Protein AF-A0AAI8UZH6-F1 (afdb_monomer)

pLDDT: mean 85.06, std 9.17, range [27.91, 96.31]

Radius of gyration: 36.16 Å; Cα contacts (8 Å, |Δi|>4): 596; chains: 1; bounding box: 87×79×109 Å

InterPro domains:
  IPR002513 Tn3 transposase DDE domain [PF01526] (567-632)
  IPR025296 Domain of unknown function DUF4158 [PF13700] (12-171)

Organism: Cupriavidus metallidurans (strain ATCC 43123 / DSM 2839 / NBRC 102507 / CH34) (NCBI:txid266264)

Solvent-accessible surface area (backbone atoms only — not comparable to full-atom values): 35870 Å² total; per-residue (Å²): 134,63,80,58,55,61,57,40,50,54,51,90,64,68,69,93,71,74,54,73,66,53,44,56,69,35,60,57,74,51,75,70,48,44,53,64,31,66,73,43,90,47,72,68,53,24,54,53,33,48,51,38,34,20,44,30,66,45,16,30,20,88,82,62,49,86,42,58,49,55,68,68,57,42,46,53,51,15,64,77,70,75,43,86,56,75,98,58,57,43,45,37,82,82,35,64,98,33,63,67,62,50,52,51,35,50,51,48,28,25,63,73,69,59,37,40,77,76,47,72,69,54,50,54,48,49,54,50,51,49,49,62,43,42,58,66,50,74,57,71,80,59,49,58,57,53,50,49,51,52,31,43,78,72,30,25,44,43,68,57,68,70,58,53,51,48,53,52,51,52,47,48,52,56,49,54,47,55,53,32,51,47,49,34,74,56,64,35,62,70,53,38,51,50,49,46,64,45,35,48,38,65,43,92,96,32,80,15,36,48,56,55,60,66,58,73,80,92,59,96,42,74,67,50,46,49,52,32,50,51,52,43,51,57,40,53,77,70,50,62,77,60,69,69,50,80,85,65,35,70,54,46,24,52,52,34,17,48,61,44,65,78,42,61,54,79,59,58,72,77,47,63,65,65,64,34,30,43,21,37,52,21,29,54,42,40,38,40,14,51,35,47,37,51,40,56,52,44,48,47,50,49,55,52,47,53,52,50,54,34,39,52,54,53,56,71,71,46,78,54,66,68,57,53,51,48,51,51,53,51,51,53,50,54,59,71,70,44,87,86,60,52,75,68,58,49,52,53,52,49,50,52,50,51,47,54,61,48,56,71,64,70,74,65,56,70,73,51,52,31,50,55,52,47,44,75,46,29,69,60,47,48,60,53,45,66,58,53,52,72,50,79,71,44,58,94,59,99,48,63,52,59,58,46,38,53,52,50,39,56,35,56,77,68,68,56,73,58,44,73,92,86,66,88,67,75,70,62,79,89,46,47,71,48,55,73,38,88,54,30,46,60,14,32,27,44,48,48,51,45,42,54,55,48,42,48,50,27,48,70,75,40,60,33,20,32,83,63,27,75,82,39,25,52,65,73,77,76,46,79,50,73,68,58,40,71,76,41,46,71,58,52,28,61,74,70,72,45,70,87,51,65,60,80,58,44,50,66,53,50,54,51,47,52,55,47,51,52,52,49,50,54,37,39,74,69,63,67,34,48,79,74,103,54,84,47,66,73,79,83,72,83,72,76,76,51,70,67,55,51,51,49,49,47,60,54,42,72,75,52,64,95,67,56,70,69,56,51,51,52,53,50,33,74,78,46,38,53,63,24,54,75,65,73,39,78,66,93,41,70,69,54,48,50,36,50,52,49,24,50,48,37,72,76,43,98,49,50,44,61,57,48,20,69,76,40,74,93,43,53,39,66,59,28,46,52,46,36,52,62,46,58,70,55,61,81,76,112

Nearest PDB structures (foldseek):
  7qd6-assembly1_A  TM=5.934E-01  e=2.364E-16  Bacillus thuringiensis
  7qd8-assembly1_B  TM=6.012E-01  e=2.249E-15  Bacillus thuringiensis

Structure (mmCIF, N/CA/C/O backbone):
data_AF-A0AAI8UZH6-F1
#
_entry.id   AF-A0AAI8UZH6-F1
#
loop_
_atom_site.group_PDB
_atom_site.id
_atom_site.type_symbol
_atom_site.label_atom_id
_atom_site.label_alt_id
_atom_site.label_comp_id
_atom_site.label_asym_id
_atom_site.label_entity_id
_atom_site.label_seq_id
_atom_site.pdbx_PDB_ins_code
_atom_site.Cartn_x
_atom_site.Cartn_y
_atom_site.Cartn_z
_atom_site.occupancy
_atom_site.B_iso_or_equiv
_atom_site.auth_seq_id
_atom_site.auth_comp_id
_atom_site.auth_asym_id
_atom_site.auth_atom_id
_atom_site.pdbx_PDB_model_num
ATOM 1 N N . MET A 1 1 ? 7.867 -13.502 -22.502 1.00 62.12 1 MET A N 1
ATOM 2 C CA . MET A 1 1 ? 9.271 -13.430 -22.066 1.00 62.12 1 MET A CA 1
ATOM 3 C C . MET A 1 1 ? 9.297 -13.946 -20.649 1.00 62.12 1 MET A C 1
ATOM 5 O O . MET A 1 1 ? 8.567 -13.406 -19.819 1.00 62.12 1 MET A O 1
ATOM 9 N N . ASP A 1 2 ? 10.054 -15.009 -20.416 1.00 67.69 2 ASP A N 1
ATOM 10 C CA . ASP A 1 2 ? 10.149 -15.637 -19.102 1.00 67.69 2 ASP A CA 1
ATOM 11 C C . ASP A 1 2 ? 11.052 -14.811 -18.183 1.00 67.69 2 ASP A C 1
ATOM 13 O O . ASP A 1 2 ? 11.932 -14.084 -18.645 1.00 67.69 2 ASP A O 1
ATOM 17 N N . HIS A 1 3 ? 10.823 -14.896 -16.871 1.00 65.62 3 HIS A N 1
ATOM 18 C CA . HIS A 1 3 ? 11.461 -14.011 -15.890 1.00 65.62 3 HIS A CA 1
ATOM 19 C C . HIS A 1 3 ? 12.998 -14.111 -15.885 1.00 65.62 3 HIS A C 1
ATOM 21 O O . HIS A 1 3 ? 13.674 -13.106 -15.684 1.00 65.62 3 HIS A O 1
ATOM 27 N N . TRP A 1 4 ? 13.550 -15.292 -16.180 1.00 72.31 4 TRP A N 1
ATOM 28 C CA . TRP A 1 4 ? 14.994 -15.547 -16.203 1.00 72.31 4 TRP A CA 1
ATOM 29 C C . TRP A 1 4 ? 15.719 -14.809 -17.348 1.00 72.31 4 TRP A C 1
ATOM 31 O O . TRP A 1 4 ? 16.851 -14.360 -17.185 1.00 72.31 4 TRP A O 1
ATOM 41 N N . GLN A 1 5 ? 15.045 -14.565 -18.480 1.00 78.06 5 GLN A N 1
ATOM 42 C CA . GLN A 1 5 ? 15.634 -13.872 -19.639 1.00 78.06 5 GLN A CA 1
ATOM 43 C C . GLN A 1 5 ? 15.959 -12.401 -19.344 1.00 78.06 5 GLN A C 1
ATOM 45 O O . GLN A 1 5 ? 16.816 -11.804 -19.995 1.00 78.06 5 GLN A O 1
ATOM 50 N N . LEU A 1 6 ? 15.302 -11.810 -18.338 1.00 76.06 6 LEU A N 1
ATOM 51 C CA . LEU A 1 6 ? 15.522 -10.421 -17.933 1.00 76.06 6 LEU A CA 1
ATOM 52 C C . LEU A 1 6 ? 16.960 -10.166 -17.467 1.00 76.06 6 LEU A C 1
ATOM 54 O O . LEU A 1 6 ? 17.441 -9.041 -17.615 1.00 76.06 6 LEU A O 1
ATOM 58 N N . ALA A 1 7 ? 17.647 -11.191 -16.950 1.00 78.25 7 ALA A N 1
ATOM 59 C CA . ALA A 1 7 ? 19.009 -11.073 -16.440 1.00 78.25 7 ALA A CA 1
ATOM 60 C C . ALA A 1 7 ? 20.001 -10.677 -17.544 1.00 78.25 7 ALA A C 1
ATOM 62 O O . ALA A 1 7 ? 20.919 -9.899 -17.292 1.00 78.25 7 ALA A O 1
ATOM 63 N N . TYR A 1 8 ? 19.778 -11.135 -18.780 1.00 83.31 8 TYR A N 1
ATOM 64 C CA . TYR A 1 8 ? 20.688 -10.912 -19.907 1.00 83.31 8 TYR A CA 1
ATOM 65 C C . TYR A 1 8 ? 20.443 -9.594 -20.657 1.00 83.31 8 TYR A C 1
ATOM 67 O O . TYR A 1 8 ? 21.272 -9.156 -21.464 1.00 83.31 8 TYR A O 1
ATOM 75 N N . LEU A 1 9 ? 19.320 -8.917 -20.398 1.00 86.12 9 LEU A N 1
ATOM 76 C CA . LEU A 1 9 ? 18.942 -7.727 -21.154 1.00 86.12 9 LEU A CA 1
ATOM 77 C C . LEU A 1 9 ? 19.930 -6.566 -20.957 1.00 86.12 9 LEU A C 1
ATOM 79 O O . LEU A 1 9 ? 20.209 -6.080 -19.855 1.00 86.12 9 LEU A O 1
ATOM 83 N N . GLY A 1 10 ? 20.428 -6.050 -22.079 1.00 82.12 10 GLY A N 1
ATOM 84 C CA . GLY A 1 10 ? 21.368 -4.936 -22.123 1.00 82.12 10 GLY A CA 1
ATOM 85 C C . GLY A 1 10 ? 22.803 -5.284 -21.716 1.00 82.12 10 GLY A C 1
ATOM 86 O O . GLY A 1 10 ? 23.612 -4.355 -21.600 1.00 82.12 10 GLY A O 1
ATOM 87 N N . MET A 1 11 ? 23.139 -6.567 -21.527 1.00 83.56 11 MET A N 1
ATOM 88 C CA . MET A 1 11 ? 24.518 -7.007 -21.299 1.00 83.56 11 MET A CA 1
ATOM 89 C C . MET A 1 11 ? 25.447 -6.588 -22.439 1.00 83.56 11 MET A C 1
ATOM 91 O O . MET A 1 11 ? 25.059 -6.510 -23.603 1.00 83.56 11 MET A O 1
ATOM 95 N N . ARG A 1 12 ? 26.697 -6.271 -22.087 1.00 79.81 12 ARG A N 1
ATOM 96 C CA . ARG A 1 12 ? 27.718 -5.785 -23.036 1.00 79.81 12 ARG A CA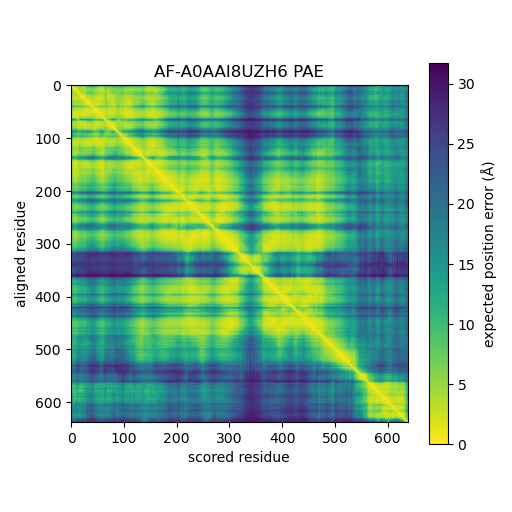 1
ATOM 97 C C . ARG A 1 12 ? 28.696 -6.857 -23.491 1.00 79.81 12 ARG A C 1
ATOM 99 O O . ARG A 1 12 ? 29.444 -6.626 -24.438 1.00 79.81 12 ARG A O 1
ATOM 106 N N . GLN A 1 13 ? 28.783 -7.939 -22.738 1.00 79.62 13 GLN A N 1
ATOM 107 C CA . GLN A 1 13 ? 29.718 -9.030 -22.946 1.00 79.62 13 GLN A CA 1
ATOM 108 C C . GLN A 1 13 ? 28.916 -10.322 -22.960 1.00 79.62 13 GLN A C 1
ATOM 110 O O . GLN A 1 13 ? 27.850 -10.394 -22.348 1.00 79.62 13 GLN A O 1
ATOM 115 N N . MET A 1 14 ? 29.425 -11.307 -23.693 1.00 81.88 14 MET A N 1
ATOM 116 C CA . MET A 1 14 ? 28.922 -12.666 -23.583 1.00 81.88 14 MET A CA 1
ATOM 117 C C . MET A 1 14 ? 29.189 -13.177 -22.163 1.00 81.88 14 MET A C 1
ATOM 119 O O . MET A 1 14 ? 30.304 -12.971 -21.670 1.00 81.88 14 MET A O 1
ATOM 123 N N . PRO A 1 15 ? 28.211 -13.832 -21.519 1.00 80.69 15 PRO A N 1
ATOM 124 C CA . PRO A 1 15 ? 28.448 -14.574 -20.290 1.00 80.69 15 PRO A CA 1
AT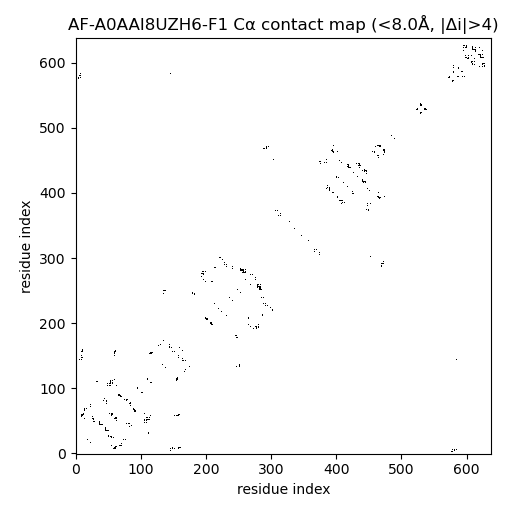OM 125 C C . PRO A 1 15 ? 29.601 -15.566 -20.467 1.00 80.69 15 PRO A C 1
ATOM 127 O O . PRO A 1 15 ? 29.811 -16.110 -21.555 1.00 80.69 15 PRO A O 1
ATOM 130 N N . ARG A 1 16 ? 30.383 -15.767 -19.402 1.00 76.81 16 ARG A N 1
ATOM 131 C CA . ARG A 1 16 ? 31.542 -16.677 -19.426 1.00 76.81 16 ARG A CA 1
ATOM 132 C C . ARG A 1 16 ? 31.135 -18.140 -19.542 1.00 76.81 16 ARG A C 1
ATOM 134 O O . ARG A 1 16 ? 31.925 -18.935 -20.040 1.00 76.81 16 ARG A O 1
ATOM 141 N N . GLU A 1 17 ? 29.920 -18.449 -19.114 1.00 78.69 17 GLU A N 1
ATOM 142 C CA . GLU A 1 17 ? 29.289 -19.760 -19.135 1.00 78.69 17 GLU A CA 1
ATOM 143 C C . GLU A 1 17 ? 27.813 -19.554 -19.495 1.00 78.69 17 GLU A C 1
ATOM 145 O O . GLU A 1 17 ? 27.232 -18.520 -19.159 1.00 78.69 17 GLU A O 1
ATOM 150 N N . LEU A 1 18 ? 27.237 -20.502 -20.232 1.00 82.50 18 LEU A N 1
ATOM 151 C CA . LEU A 1 18 ? 25.804 -20.586 -20.509 1.00 82.50 18 LEU A CA 1
ATOM 152 C C . LEU A 1 18 ? 25.396 -22.048 -20.366 1.00 82.50 18 LEU A C 1
ATOM 154 O O . LEU A 1 18 ? 26.122 -22.934 -20.829 1.00 82.50 18 LEU A O 1
ATOM 158 N N . SER A 1 19 ? 24.238 -22.301 -19.764 1.00 82.50 19 SER A N 1
ATOM 159 C CA . SER A 1 19 ? 23.689 -23.656 -19.701 1.00 82.50 19 SER A CA 1
ATOM 160 C C . SER A 1 19 ? 23.291 -24.165 -21.095 1.00 82.50 19 SER A C 1
ATOM 162 O O . SER A 1 19 ? 23.060 -23.389 -22.027 1.00 82.50 19 SER A O 1
ATOM 164 N N . GLU A 1 20 ? 23.173 -25.485 -21.262 1.00 81.81 20 GLU A N 1
ATOM 165 C CA . GLU A 1 20 ? 22.705 -26.075 -22.526 1.00 81.81 20 GLU A CA 1
ATOM 166 C C . GLU A 1 20 ? 21.306 -25.561 -22.907 1.00 81.81 20 GLU A C 1
ATOM 168 O O . GLU A 1 20 ? 21.033 -25.274 -24.073 1.00 81.81 20 GLU A O 1
ATOM 173 N N . PHE A 1 21 ? 20.444 -25.354 -21.908 1.00 83.06 21 PHE A N 1
ATOM 174 C CA . PHE A 1 21 ? 19.119 -24.768 -22.084 1.00 83.06 21 PHE A CA 1
ATOM 175 C C . PHE A 1 21 ? 19.178 -23.315 -22.589 1.00 83.06 21 PHE A C 1
ATOM 177 O O . PHE A 1 21 ? 18.446 -22.947 -23.513 1.00 83.06 21 PHE A O 1
ATOM 184 N N . GLU A 1 22 ? 20.062 -22.483 -22.034 1.00 84.31 22 GLU A N 1
ATOM 185 C CA . GLU A 1 22 ? 20.268 -21.103 -22.495 1.00 84.31 22 GLU A CA 1
ATOM 186 C C . GLU A 1 22 ? 20.823 -21.052 -23.918 1.00 84.31 22 GLU A C 1
ATOM 188 O O . GLU A 1 22 ? 20.351 -20.263 -24.742 1.00 84.31 22 GLU A O 1
ATOM 193 N N . LEU A 1 23 ? 21.790 -21.920 -24.229 1.00 86.56 23 LEU A N 1
ATOM 194 C CA . LEU A 1 23 ? 22.340 -22.073 -25.574 1.00 86.56 23 LEU A CA 1
ATOM 195 C C . LEU A 1 23 ? 21.251 -22.468 -26.572 1.00 86.56 23 LEU A C 1
ATOM 197 O O . LEU A 1 23 ? 21.093 -21.804 -27.598 1.00 86.56 23 LEU A O 1
ATOM 201 N N . ALA A 1 24 ? 20.442 -23.473 -26.238 1.00 86.69 24 ALA A N 1
ATOM 202 C CA . ALA A 1 24 ? 19.321 -23.898 -27.066 1.00 86.69 24 ALA A CA 1
ATOM 203 C C . ALA A 1 24 ? 18.283 -22.779 -27.246 1.00 86.69 24 ALA A C 1
ATOM 205 O O . ALA A 1 24 ? 17.739 -22.610 -28.338 1.00 86.69 24 ALA A O 1
ATOM 206 N N . THR A 1 25 ? 18.040 -21.970 -26.216 1.00 86.31 25 THR A N 1
ATOM 207 C CA . THR A 1 25 ? 17.063 -20.875 -26.271 1.00 86.31 25 THR A CA 1
ATOM 208 C C . THR A 1 25 ? 17.548 -19.706 -27.130 1.00 86.31 25 THR A C 1
ATOM 210 O O . THR A 1 25 ? 16.802 -19.183 -27.962 1.00 86.31 25 THR A O 1
ATOM 213 N N . PHE A 1 26 ? 18.793 -19.262 -26.944 1.00 87.44 26 PHE A N 1
ATOM 214 C CA . PHE A 1 26 ? 19.288 -18.036 -27.571 1.00 87.44 26 PHE A CA 1
ATOM 215 C C . PHE A 1 26 ? 20.044 -18.264 -28.872 1.00 87.44 26 PHE A C 1
ATOM 217 O O . PHE A 1 26 ? 19.998 -17.397 -29.743 1.00 87.44 26 PHE A O 1
ATOM 224 N N . PHE A 1 27 ? 20.689 -19.415 -29.041 1.00 88.44 27 PHE A N 1
ATOM 225 C CA . PHE A 1 27 ? 21.582 -19.705 -30.163 1.00 88.44 27 PHE A CA 1
ATOM 226 C C . PHE A 1 27 ? 21.058 -20.806 -31.085 1.00 88.44 27 PHE A C 1
ATOM 228 O O . PHE A 1 27 ? 21.817 -21.326 -31.888 1.00 88.44 27 PHE A O 1
ATOM 235 N N . THR A 1 28 ? 19.755 -21.107 -31.047 1.00 88.56 28 THR A N 1
ATOM 236 C CA . THR A 1 28 ? 19.106 -21.957 -32.058 1.00 88.56 28 THR A CA 1
ATOM 237 C C . THR A 1 28 ? 18.465 -21.128 -33.161 1.00 88.56 28 THR A C 1
ATOM 239 O O . THR A 1 28 ? 17.705 -20.201 -32.885 1.00 88.56 28 THR A O 1
ATOM 242 N N . PHE A 1 29 ? 18.755 -21.439 -34.422 1.00 90.25 29 PHE A N 1
ATOM 243 C CA . PHE A 1 29 ? 18.295 -20.638 -35.560 1.00 90.25 29 PHE A CA 1
ATOM 244 C C . PHE A 1 29 ? 17.098 -21.276 -36.264 1.00 90.25 29 PHE A C 1
ATOM 246 O O . PHE A 1 29 ? 17.098 -22.461 -36.591 1.00 90.25 29 PHE A O 1
ATOM 253 N N . SER A 1 30 ? 16.083 -20.463 -36.531 1.00 89.75 30 SER A N 1
ATOM 254 C CA . SER A 1 30 ? 14.948 -20.822 -37.378 1.00 89.75 30 SER A CA 1
ATOM 255 C C . SER A 1 30 ? 15.384 -21.023 -38.839 1.00 89.75 30 SER A C 1
ATOM 257 O O . SER A 1 30 ? 16.425 -20.503 -39.250 1.00 89.75 30 SER A O 1
ATOM 259 N N . PRO A 1 31 ? 14.570 -21.688 -39.682 1.00 88.88 31 PRO A N 1
ATOM 260 C CA . PRO A 1 31 ? 14.895 -21.878 -41.099 1.00 88.88 31 PRO A CA 1
ATOM 261 C C . PRO A 1 31 ? 15.158 -20.564 -41.854 1.00 88.88 31 PRO A C 1
AT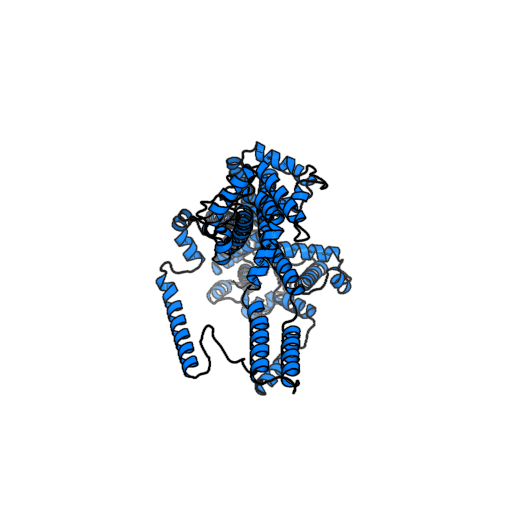OM 263 O O . PRO A 1 31 ? 16.042 -20.501 -42.705 1.00 88.88 31 PRO A O 1
ATOM 266 N N . LYS A 1 32 ? 14.431 -19.490 -41.508 1.00 88.81 32 LYS A N 1
ATOM 267 C CA . LYS A 1 32 ? 14.622 -18.155 -42.102 1.00 88.81 32 LYS A CA 1
ATOM 268 C C . LYS A 1 32 ? 15.980 -17.557 -41.734 1.00 88.81 32 LYS A C 1
ATOM 270 O O . LYS A 1 32 ? 16.676 -17.035 -42.597 1.00 88.81 32 LYS A O 1
ATOM 275 N N . GLU A 1 33 ? 16.366 -17.652 -40.466 1.00 90.69 33 GLU A N 1
ATOM 276 C CA . GLU A 1 33 ? 17.668 -17.170 -39.991 1.00 90.69 33 GLU A CA 1
ATOM 277 C C . GLU A 1 33 ? 18.807 -18.007 -40.574 1.00 90.69 33 GLU A C 1
ATOM 279 O O . GLU A 1 33 ? 19.824 -17.458 -40.992 1.00 90.69 33 GLU A O 1
ATOM 284 N N . ARG A 1 34 ? 18.615 -19.327 -40.677 1.00 89.06 34 ARG A N 1
ATOM 285 C CA . ARG A 1 34 ? 19.592 -20.237 -41.271 1.00 89.06 34 ARG A CA 1
ATOM 286 C C . ARG A 1 34 ? 19.858 -19.912 -42.741 1.00 89.06 34 ARG A C 1
ATOM 288 O O . ARG A 1 34 ? 21.017 -19.845 -43.132 1.00 89.06 34 ARG A O 1
ATOM 295 N N . ALA A 1 35 ? 18.819 -19.604 -43.519 1.00 88.44 35 ALA A N 1
ATOM 296 C CA . ALA A 1 35 ? 18.973 -19.159 -44.905 1.00 88.44 35 ALA A CA 1
ATOM 297 C C . ALA A 1 35 ? 19.808 -17.867 -45.024 1.00 88.44 35 ALA A C 1
ATOM 299 O O . ALA A 1 35 ? 20.657 -17.759 -45.909 1.00 88.44 35 ALA A O 1
ATOM 300 N N . LEU A 1 36 ? 19.614 -16.904 -44.112 1.00 87.88 36 LEU A N 1
ATOM 301 C CA . LEU A 1 36 ? 20.406 -15.665 -44.071 1.00 87.88 36 LEU A CA 1
ATOM 302 C C . LEU A 1 36 ? 21.875 -15.925 -43.711 1.00 87.88 36 LEU A C 1
ATOM 304 O O . LEU A 1 36 ? 22.768 -15.299 -44.287 1.00 87.88 36 LEU A O 1
ATOM 308 N N . ILE A 1 37 ? 22.123 -16.853 -42.784 1.00 88.00 37 ILE A N 1
ATOM 309 C CA . ILE A 1 37 ? 23.471 -17.272 -42.391 1.00 88.00 37 ILE A CA 1
ATOM 310 C C . ILE A 1 37 ? 24.164 -17.969 -43.570 1.00 88.00 37 ILE A C 1
ATOM 312 O O . ILE A 1 37 ? 25.247 -17.548 -43.976 1.00 88.00 37 ILE A O 1
ATOM 316 N N . ASP A 1 38 ? 23.537 -18.982 -44.172 1.00 87.88 38 ASP A N 1
ATOM 317 C CA . ASP A 1 38 ? 24.142 -19.818 -45.219 1.00 87.88 38 ASP A CA 1
ATOM 318 C C . ASP A 1 38 ? 24.392 -19.065 -46.537 1.00 87.88 38 ASP A C 1
ATOM 320 O O . ASP A 1 38 ? 25.319 -19.407 -47.278 1.00 87.88 38 ASP A O 1
ATOM 324 N N . ALA A 1 39 ? 23.659 -17.974 -46.786 1.00 87.62 39 ALA A N 1
ATOM 325 C CA . ALA A 1 39 ? 23.897 -17.061 -47.906 1.00 87.62 39 ALA A CA 1
ATOM 326 C C . ALA A 1 39 ? 25.282 -16.377 -47.868 1.00 87.62 39 ALA A C 1
ATOM 328 O O . ALA A 1 39 ? 25.717 -15.778 -48.856 1.00 87.62 39 ALA A O 1
ATOM 329 N N . ARG A 1 40 ? 26.006 -16.435 -46.741 1.00 85.25 40 ARG A N 1
ATOM 330 C CA . ARG A 1 40 ? 27.372 -15.904 -46.632 1.00 85.25 40 ARG A CA 1
ATOM 331 C C . ARG A 1 40 ? 28.386 -16.878 -47.238 1.00 85.25 40 ARG A C 1
ATOM 333 O O . ARG A 1 40 ? 28.340 -18.081 -46.997 1.00 85.25 40 ARG A O 1
ATOM 340 N N . ARG A 1 41 ? 29.339 -16.351 -48.017 1.00 79.50 41 ARG A N 1
ATOM 341 C CA . ARG A 1 41 ? 30.327 -17.163 -48.758 1.00 79.50 41 ARG A CA 1
ATOM 342 C C . ARG A 1 41 ? 31.384 -17.825 -47.865 1.00 79.50 41 ARG A C 1
ATOM 344 O O . ARG A 1 41 ? 31.809 -18.933 -48.157 1.00 79.50 41 ARG A O 1
ATOM 351 N N . SER A 1 42 ? 31.814 -17.157 -46.793 1.00 84.25 42 SER A N 1
ATOM 352 C CA . SER A 1 42 ? 32.859 -17.661 -45.887 1.00 84.25 42 SER A CA 1
ATOM 353 C C . SER A 1 42 ? 32.256 -18.374 -44.681 1.00 84.25 42 SER A C 1
ATOM 355 O O . SER A 1 42 ? 31.398 -17.809 -44.004 1.00 84.25 42 SER A O 1
ATOM 357 N N . GLN A 1 43 ? 32.763 -19.568 -44.365 1.00 83.44 43 GLN A N 1
ATOM 358 C CA . GLN A 1 43 ? 32.390 -20.336 -43.171 1.00 83.44 43 GLN A CA 1
ATOM 359 C C . GLN A 1 43 ? 32.567 -19.528 -41.871 1.00 83.44 43 GLN A C 1
ATOM 361 O O . GLN A 1 43 ? 31.690 -19.534 -41.009 1.00 83.44 43 GLN A O 1
ATOM 366 N N . LEU A 1 44 ? 33.645 -18.744 -41.765 1.00 81.25 44 LEU A N 1
ATOM 367 C CA . LEU A 1 44 ? 33.892 -17.866 -40.615 1.00 81.25 44 LEU A CA 1
ATOM 368 C C . LEU A 1 44 ? 32.859 -16.734 -40.506 1.00 81.25 44 LEU A C 1
ATOM 370 O O . LEU A 1 44 ? 32.462 -16.359 -39.406 1.00 81.25 44 LEU A O 1
ATOM 374 N N . TYR A 1 45 ? 32.381 -16.206 -41.636 1.00 84.94 45 TYR A N 1
ATOM 375 C CA . TYR A 1 45 ? 31.334 -15.178 -41.647 1.00 84.94 45 TYR A CA 1
ATOM 376 C C . TYR A 1 45 ? 29.952 -15.743 -41.326 1.00 84.94 45 TYR A C 1
ATOM 378 O O . TYR A 1 45 ? 29.163 -15.050 -40.688 1.00 84.94 45 TYR A O 1
ATOM 386 N N . ARG A 1 46 ? 29.680 -17.006 -41.684 1.00 86.62 46 ARG A N 1
ATOM 387 C CA . ARG A 1 46 ? 28.474 -17.723 -41.239 1.00 86.62 46 ARG A CA 1
ATOM 388 C C . ARG A 1 46 ? 28.444 -17.839 -39.716 1.00 86.62 46 ARG A C 1
ATOM 390 O O . ARG A 1 46 ? 27.476 -17.413 -39.092 1.00 86.62 46 ARG A O 1
ATOM 397 N N . LEU A 1 47 ? 29.540 -18.323 -39.128 1.00 85.81 47 LEU A N 1
ATOM 398 C CA . LEU A 1 47 ? 29.717 -18.418 -37.677 1.00 85.81 47 LEU A CA 1
ATOM 399 C C . LEU A 1 47 ? 29.565 -17.048 -36.995 1.00 85.81 47 LEU A C 1
ATOM 401 O O . LEU A 1 47 ? 28.796 -16.910 -36.046 1.00 85.81 47 LEU A O 1
ATOM 405 N N . ALA A 1 48 ? 30.253 -16.015 -37.490 1.00 84.75 48 ALA A N 1
ATOM 406 C CA . ALA A 1 48 ? 30.180 -14.678 -36.904 1.00 84.75 48 ALA A CA 1
ATOM 407 C C . ALA A 1 48 ? 28.759 -14.087 -36.980 1.00 84.75 48 ALA A C 1
ATOM 409 O O . ALA A 1 48 ? 28.263 -13.545 -35.993 1.00 84.75 48 ALA A O 1
ATOM 410 N N . CYS A 1 49 ? 28.075 -14.231 -38.119 1.00 87.62 49 CYS A N 1
ATOM 411 C CA . CYS A 1 49 ? 26.697 -13.770 -38.296 1.00 87.62 49 CYS A CA 1
ATOM 412 C C . CYS A 1 49 ? 25.724 -14.484 -37.342 1.00 87.62 49 CYS A C 1
ATOM 414 O O . CYS A 1 49 ? 24.903 -13.828 -36.699 1.00 87.62 49 CYS A O 1
ATOM 416 N N . ALA A 1 50 ? 25.868 -15.800 -37.176 1.00 89.75 50 ALA A N 1
ATOM 417 C CA . ALA A 1 50 ? 25.087 -16.585 -36.226 1.00 89.75 50 ALA A CA 1
ATOM 418 C C . ALA A 1 50 ? 25.279 -16.105 -34.775 1.00 89.75 50 ALA A C 1
ATOM 420 O O . ALA A 1 50 ? 24.304 -15.919 -34.045 1.00 89.75 50 ALA A O 1
ATOM 421 N N . VAL A 1 51 ? 26.519 -15.800 -34.375 1.00 89.56 51 VAL A N 1
ATOM 422 C CA . VAL A 1 51 ? 26.815 -15.223 -33.053 1.00 89.56 51 VAL A CA 1
ATOM 423 C C . VAL A 1 51 ? 26.171 -13.841 -32.881 1.00 89.56 51 VAL A C 1
ATOM 425 O O . VAL A 1 51 ? 25.615 -13.566 -31.818 1.00 89.56 51 VAL A O 1
ATOM 428 N N . HIS A 1 52 ? 26.174 -12.985 -33.911 1.00 89.38 52 HIS A N 1
ATOM 429 C CA . HIS A 1 52 ? 25.475 -11.693 -33.866 1.00 89.38 52 HIS A CA 1
ATOM 430 C C . HIS A 1 52 ? 23.957 -11.860 -33.679 1.00 89.38 52 HIS A C 1
ATOM 432 O O . HIS A 1 52 ? 23.376 -11.162 -32.846 1.00 89.38 52 HIS A O 1
ATOM 438 N N . ILE A 1 53 ? 23.321 -12.796 -34.396 1.00 90.94 53 ILE A N 1
ATOM 439 C CA . ILE A 1 53 ? 21.885 -13.097 -34.249 1.00 90.94 53 ILE A CA 1
ATOM 440 C C . ILE A 1 53 ? 21.591 -13.584 -32.825 1.00 90.94 53 ILE A C 1
ATOM 442 O O . ILE A 1 53 ? 20.744 -13.010 -32.140 1.00 90.94 53 ILE A O 1
ATOM 446 N N . GLY A 1 54 ? 22.321 -14.588 -32.337 1.00 90.25 54 GLY A N 1
ATOM 447 C CA . GLY A 1 54 ? 22.094 -15.125 -30.994 1.00 90.25 54 GLY A CA 1
ATOM 448 C C . GLY A 1 54 ? 22.327 -14.090 -29.887 1.00 90.25 54 GLY A C 1
ATOM 449 O O . GLY A 1 54 ? 21.537 -13.993 -28.949 1.00 90.25 54 GLY A O 1
ATOM 450 N N . PHE A 1 55 ? 23.335 -13.222 -30.036 1.00 90.31 55 PHE A N 1
ATOM 451 C CA . PHE A 1 55 ? 23.595 -12.157 -29.065 1.00 90.31 55 PHE A CA 1
ATOM 452 C C . PHE A 1 55 ? 22.478 -11.116 -28.995 1.00 90.31 55 PHE A C 1
ATOM 454 O O . PHE A 1 55 ? 22.068 -10.727 -27.897 1.00 90.31 55 PHE A O 1
ATOM 461 N N . VAL A 1 56 ? 21.975 -10.658 -30.148 1.00 91.19 56 VAL A N 1
ATOM 462 C CA . VAL A 1 56 ? 20.861 -9.699 -30.195 1.00 91.19 56 VAL A CA 1
ATOM 463 C C . VAL A 1 56 ? 19.602 -10.340 -29.612 1.00 91.19 56 VAL A C 1
ATOM 465 O O . VAL A 1 56 ? 18.883 -9.685 -28.861 1.00 91.19 56 VAL A O 1
ATOM 468 N N . ARG A 1 57 ? 19.360 -11.630 -29.871 1.00 91.25 57 ARG A N 1
ATOM 469 C CA . ARG A 1 57 ? 18.238 -12.364 -29.274 1.00 91.25 57 ARG A CA 1
ATOM 470 C C . ARG A 1 57 ? 18.349 -12.466 -27.754 1.00 91.25 57 ARG A C 1
ATOM 472 O O . ARG A 1 57 ? 17.349 -12.262 -27.074 1.00 91.25 57 ARG A O 1
ATOM 479 N N . MET A 1 58 ? 19.536 -12.750 -27.229 1.00 89.50 58 MET A N 1
ATOM 480 C CA . MET A 1 58 ? 19.777 -12.879 -25.790 1.00 89.50 58 MET A CA 1
ATOM 481 C C . MET A 1 58 ? 19.688 -11.535 -25.059 1.00 89.50 58 MET A C 1
ATOM 483 O O . MET A 1 58 ? 19.058 -11.425 -24.013 1.00 89.50 58 MET A O 1
ATOM 487 N N . THR A 1 59 ? 20.319 -10.495 -25.606 1.00 88.75 59 THR A N 1
ATOM 488 C CA . THR A 1 59 ? 20.567 -9.248 -24.864 1.00 88.75 59 THR A CA 1
ATOM 489 C C . THR A 1 59 ? 19.746 -8.058 -25.345 1.00 88.75 59 THR A C 1
ATOM 491 O O . THR A 1 59 ? 19.686 -7.046 -24.646 1.00 88.75 59 THR A O 1
ATOM 494 N N . GLY A 1 60 ? 19.154 -8.119 -26.542 1.00 89.06 60 GLY A N 1
ATOM 495 C CA . GLY A 1 60 ? 18.542 -6.967 -27.212 1.00 89.06 60 GLY A CA 1
ATOM 496 C C . GLY A 1 60 ? 19.545 -5.877 -27.604 1.00 89.06 60 GLY A C 1
ATOM 497 O O . GLY A 1 60 ? 19.145 -4.734 -27.837 1.00 89.06 60 GLY A O 1
ATOM 498 N N . ARG A 1 61 ? 20.849 -6.185 -27.617 1.00 89.62 61 ARG A N 1
ATOM 499 C CA . ARG A 1 61 ? 21.942 -5.225 -27.804 1.00 89.62 61 ARG A CA 1
ATOM 500 C C . ARG A 1 61 ? 22.836 -5.608 -28.984 1.00 89.62 61 ARG A C 1
ATOM 502 O O . ARG A 1 61 ? 22.997 -6.776 -29.315 1.00 89.62 61 ARG A O 1
ATOM 509 N N . THR A 1 62 ? 23.468 -4.605 -29.582 1.00 88.44 62 THR A N 1
ATOM 510 C CA . THR A 1 62 ? 24.540 -4.762 -30.571 1.00 88.44 62 THR A CA 1
ATOM 511 C C . THR A 1 62 ? 25.791 -5.404 -29.967 1.00 88.44 62 THR A C 1
ATOM 513 O O . THR A 1 62 ? 26.262 -4.971 -28.912 1.00 88.44 62 THR A O 1
ATOM 516 N N . LEU A 1 63 ? 26.348 -6.400 -30.663 1.00 84.31 63 LEU A N 1
ATOM 517 C CA . LEU A 1 63 ? 27.649 -6.996 -30.350 1.00 84.31 63 LEU A CA 1
ATOM 518 C C . LEU A 1 63 ? 28.773 -6.218 -31.048 1.00 84.31 63 LEU A C 1
ATOM 520 O O . LEU A 1 63 ? 28.817 -6.177 -32.280 1.00 84.31 63 LEU A O 1
ATOM 524 N N . ASP A 1 64 ? 29.693 -5.648 -30.271 1.00 79.25 64 ASP A N 1
ATOM 525 C CA . ASP A 1 64 ? 30.888 -4.972 -30.794 1.00 79.25 64 ASP A CA 1
ATOM 526 C C . ASP A 1 64 ? 31.994 -5.986 -31.151 1.00 79.25 64 ASP A C 1
ATOM 528 O O . ASP A 1 64 ? 32.187 -6.978 -30.446 1.00 79.25 64 ASP A O 1
ATOM 532 N N . ALA A 1 65 ? 32.787 -5.710 -32.194 1.00 65.88 65 ALA A N 1
ATOM 533 C CA . ALA A 1 65 ? 33.867 -6.602 -32.648 1.00 65.88 65 ALA A CA 1
ATOM 534 C C . ALA A 1 65 ? 35.005 -6.800 -31.628 1.00 65.88 65 ALA A C 1
ATOM 536 O O . ALA A 1 65 ? 35.701 -7.811 -31.656 1.00 65.88 65 ALA A O 1
ATOM 537 N N . SER A 1 66 ? 35.193 -5.865 -30.696 1.00 56.41 66 SER A N 1
ATOM 538 C CA . SER A 1 66 ? 36.233 -5.943 -29.660 1.00 56.41 66 SER A CA 1
ATOM 539 C C . SER A 1 66 ? 35.882 -6.879 -28.498 1.00 56.41 66 SER A C 1
ATOM 541 O O . SER A 1 66 ? 36.656 -7.001 -27.547 1.00 56.41 66 SER A O 1
ATOM 543 N N . LYS A 1 67 ? 34.709 -7.523 -28.524 1.00 67.88 67 LYS A N 1
ATOM 544 C CA . LYS A 1 67 ? 34.247 -8.397 -27.441 1.00 67.88 67 LYS A CA 1
ATOM 545 C C . LYS A 1 67 ? 34.749 -9.827 -27.622 1.00 67.88 67 LYS A C 1
ATOM 547 O O . LYS A 1 67 ? 34.800 -10.355 -28.733 1.00 67.88 67 LYS A O 1
ATOM 552 N N . GLN A 1 68 ? 35.126 -10.434 -26.498 1.00 74.19 68 GLN A N 1
ATOM 553 C CA . GLN A 1 68 ? 35.542 -11.828 -26.441 1.00 74.19 68 GLN A CA 1
ATOM 554 C C . GLN A 1 68 ? 34.320 -12.731 -26.609 1.00 74.19 68 GLN A C 1
ATOM 556 O O . GLN A 1 68 ? 33.295 -12.517 -25.958 1.00 74.19 68 GLN A O 1
ATOM 561 N N . VAL A 1 69 ? 34.439 -13.719 -27.489 1.00 79.81 69 VAL A N 1
ATOM 562 C CA . VAL A 1 69 ? 33.433 -14.759 -27.697 1.00 79.81 69 VAL A CA 1
ATOM 563 C C . VAL A 1 69 ? 33.990 -16.050 -27.090 1.00 79.81 69 VAL A C 1
ATOM 565 O O . VAL A 1 69 ? 35.065 -16.490 -27.508 1.00 79.81 69 VAL A O 1
ATOM 568 N N . PRO A 1 70 ? 33.326 -16.640 -26.082 1.00 83.31 70 PRO A N 1
ATOM 569 C CA . PRO A 1 70 ? 33.807 -17.859 -25.441 1.00 83.31 70 PRO A CA 1
ATOM 570 C C . PRO A 1 70 ? 33.938 -19.041 -26.410 1.00 83.31 70 PRO A C 1
ATOM 572 O O . PRO A 1 70 ? 33.122 -19.210 -27.317 1.00 83.31 70 PRO A O 1
ATOM 575 N N . LYS A 1 71 ? 34.928 -19.916 -26.176 1.00 82.94 71 LYS A N 1
ATOM 576 C CA . LYS A 1 71 ? 35.184 -21.091 -27.032 1.00 82.94 71 LYS A CA 1
ATOM 577 C C . LYS A 1 71 ? 33.996 -22.059 -27.092 1.00 82.94 71 LYS A C 1
ATOM 579 O O . LYS A 1 71 ? 33.713 -22.594 -28.160 1.00 82.94 71 LYS A O 1
ATOM 584 N N . PHE A 1 72 ? 33.276 -22.244 -25.980 1.00 83.81 72 PHE A N 1
ATOM 585 C CA . PHE A 1 72 ? 32.101 -23.125 -25.936 1.00 83.81 72 PHE A CA 1
ATOM 586 C C . PHE A 1 72 ? 31.008 -22.667 -26.912 1.00 83.81 72 PHE A C 1
ATOM 588 O O . PHE A 1 72 ? 30.368 -23.492 -27.558 1.00 83.81 72 PHE A O 1
ATOM 595 N N . LEU A 1 73 ? 30.834 -21.350 -27.074 1.00 85.88 73 LEU A N 1
ATOM 596 C CA . LEU A 1 73 ? 29.817 -20.794 -27.957 1.00 85.88 73 LEU A CA 1
ATOM 597 C C . LEU A 1 73 ? 30.177 -21.027 -29.426 1.00 85.88 73 LEU A C 1
ATOM 599 O O . LEU A 1 73 ? 29.315 -21.394 -30.223 1.00 85.88 73 LEU A O 1
ATOM 603 N N . TRP A 1 74 ? 31.459 -20.874 -29.776 1.00 84.88 74 TRP A N 1
ATOM 604 C CA . TRP A 1 74 ? 31.950 -21.230 -31.106 1.00 84.88 74 TRP A CA 1
ATOM 605 C C . TRP A 1 74 ? 31.747 -22.709 -31.414 1.00 84.88 74 TRP A C 1
ATOM 607 O O . TRP A 1 74 ? 31.305 -23.034 -32.512 1.00 84.88 74 TRP A O 1
ATOM 617 N N . ALA A 1 75 ? 32.035 -23.592 -30.455 1.00 86.06 75 ALA A N 1
ATOM 618 C CA . ALA A 1 75 ? 31.830 -25.026 -30.616 1.00 86.06 75 ALA A CA 1
ATOM 619 C C . ALA A 1 75 ? 30.346 -25.371 -30.824 1.00 86.06 75 ALA A C 1
ATOM 621 O O . ALA A 1 75 ? 30.024 -26.120 -31.743 1.00 86.06 75 ALA A O 1
ATOM 622 N N . TYR A 1 76 ? 29.445 -24.773 -30.039 1.00 87.25 76 TYR A N 1
ATOM 623 C CA . TYR A 1 76 ? 28.002 -25.001 -30.150 1.00 87.25 76 TYR A CA 1
ATOM 624 C C . TYR A 1 76 ? 27.440 -24.535 -31.502 1.00 87.25 76 TYR A C 1
ATOM 626 O O . TYR A 1 76 ? 26.807 -25.305 -32.225 1.00 87.25 76 TYR A O 1
ATOM 634 N N . VAL A 1 77 ? 27.727 -23.288 -31.890 1.00 87.44 77 VAL A N 1
ATOM 635 C CA . VAL A 1 77 ? 27.272 -22.730 -33.174 1.00 87.44 77 VAL A CA 1
ATOM 636 C C . VAL A 1 77 ? 27.933 -23.459 -34.351 1.00 87.44 77 VAL A C 1
ATOM 638 O O . VAL A 1 77 ? 27.282 -23.717 -35.361 1.00 87.44 77 VAL A O 1
ATOM 641 N N . GLY A 1 78 ? 29.207 -23.839 -34.222 1.00 86.56 78 GLY A N 1
ATOM 642 C CA . GLY A 1 78 ? 29.930 -24.633 -35.216 1.00 86.56 78 GLY A CA 1
ATOM 643 C C . GLY A 1 78 ? 29.311 -26.007 -35.437 1.00 86.56 78 GLY A C 1
ATOM 644 O O . GLY A 1 78 ? 29.046 -26.368 -36.583 1.00 86.56 78 GLY A O 1
ATOM 645 N N . ALA A 1 79 ? 28.978 -26.725 -34.362 1.00 87.88 79 ALA A N 1
ATOM 646 C CA . ALA A 1 79 ? 28.279 -28.005 -34.441 1.00 87.88 79 ALA A CA 1
ATOM 647 C C . ALA A 1 79 ? 26.915 -27.866 -35.137 1.00 87.88 79 ALA A C 1
ATOM 649 O O . ALA A 1 79 ? 26.584 -28.656 -36.018 1.00 87.88 79 ALA A O 1
ATOM 650 N N . GLN A 1 80 ? 26.155 -26.815 -34.818 1.00 87.44 80 GLN A N 1
ATOM 651 C CA . GLN A 1 80 ? 24.853 -26.569 -35.440 1.00 87.44 80 GLN A CA 1
ATOM 652 C C . GLN A 1 80 ? 24.950 -26.188 -36.927 1.00 87.44 80 GLN A C 1
ATOM 654 O O . GLN A 1 80 ? 24.067 -26.527 -37.723 1.00 87.44 80 GLN A O 1
ATOM 659 N N . LEU A 1 81 ? 25.998 -25.459 -37.319 1.00 85.94 81 LEU A N 1
ATOM 660 C CA . LEU A 1 81 ? 26.213 -25.033 -38.703 1.00 85.94 81 LEU A CA 1
ATOM 661 C C . LEU A 1 81 ? 26.995 -26.053 -39.549 1.00 85.94 81 LEU A C 1
ATOM 663 O O . LEU A 1 81 ? 27.016 -25.911 -40.771 1.00 85.94 81 LEU A O 1
ATOM 667 N N . GLY A 1 82 ? 27.598 -27.075 -38.935 1.00 84.50 82 GLY A N 1
ATOM 668 C CA . GLY A 1 82 ? 28.489 -28.027 -39.606 1.00 84.50 82 GLY A CA 1
ATOM 669 C C . GLY A 1 82 ? 29.840 -27.411 -39.988 1.00 84.50 82 GLY A C 1
ATOM 670 O O . GLY A 1 82 ? 30.381 -27.715 -41.048 1.00 84.50 82 GLY A O 1
ATOM 671 N N . ILE A 1 83 ? 30.355 -26.490 -39.167 1.00 86.94 83 ILE A N 1
ATOM 672 C CA . ILE A 1 83 ? 31.574 -25.715 -39.431 1.00 86.94 83 ILE A CA 1
ATOM 673 C C . ILE A 1 83 ? 32.563 -25.903 -38.278 1.00 86.94 83 ILE A C 1
ATOM 675 O O . ILE A 1 83 ? 32.194 -25.767 -37.112 1.00 86.94 83 ILE A O 1
ATOM 679 N N . THR A 1 84 ? 33.834 -26.149 -38.599 1.00 83.50 84 THR A N 1
ATOM 680 C CA . THR A 1 84 ? 34.905 -26.234 -37.598 1.00 83.50 84 THR A CA 1
ATOM 681 C C . THR A 1 84 ? 35.109 -24.875 -36.911 1.00 83.50 84 THR A C 1
ATOM 683 O O . THR A 1 84 ? 35.329 -23.875 -37.602 1.00 83.50 84 THR A O 1
ATOM 686 N N . PRO A 1 85 ? 35.035 -24.798 -35.569 1.00 79.06 85 PRO A N 1
ATOM 687 C CA . PRO A 1 85 ? 35.163 -23.536 -34.852 1.00 79.06 85 PRO A CA 1
ATOM 688 C C . PRO A 1 85 ? 36.587 -22.963 -34.964 1.00 79.06 85 PRO A C 1
ATOM 690 O O . PRO A 1 85 ? 37.559 -23.719 -34.914 1.00 79.06 85 PRO A O 1
ATOM 693 N N . PRO A 1 86 ? 36.744 -21.634 -35.091 1.00 74.81 86 PRO A N 1
ATOM 694 C CA . PRO A 1 86 ? 38.055 -20.997 -35.094 1.00 74.81 86 PRO A CA 1
ATOM 695 C C . PRO A 1 86 ? 38.691 -20.992 -33.700 1.00 74.81 86 PRO A C 1
ATOM 697 O O . PRO A 1 86 ? 38.001 -20.779 -32.703 1.00 74.81 86 PRO A O 1
ATOM 700 N N . ASP A 1 87 ? 40.021 -21.083 -33.628 1.00 67.94 87 ASP A N 1
ATOM 701 C CA . ASP A 1 87 ? 40.773 -20.827 -32.389 1.00 67.94 87 ASP A CA 1
ATOM 702 C C . ASP A 1 87 ? 41.016 -19.317 -32.200 1.00 67.94 87 ASP A C 1
ATOM 704 O O . ASP A 1 87 ? 42.142 -18.825 -32.170 1.00 67.94 87 ASP A O 1
ATOM 708 N N . MET A 1 88 ? 39.928 -18.541 -32.157 1.00 64.31 88 MET A N 1
ATOM 709 C CA . MET A 1 88 ? 39.959 -17.087 -31.979 1.00 64.31 88 MET A CA 1
ATOM 710 C C . MET A 1 88 ? 39.130 -16.672 -30.763 1.00 64.31 88 MET A C 1
ATOM 712 O O . MET A 1 88 ? 37.952 -17.005 -30.646 1.00 64.31 88 MET A O 1
ATOM 716 N N . GLY A 1 89 ? 39.743 -15.904 -29.857 1.00 59.94 89 GLY A N 1
ATOM 717 C CA . GLY A 1 89 ? 39.079 -15.402 -28.651 1.00 59.94 89 GLY A CA 1
ATOM 718 C C . GLY A 1 89 ? 38.200 -14.169 -28.884 1.00 59.94 89 GLY A C 1
ATOM 719 O O . GLY A 1 89 ? 37.209 -13.991 -28.185 1.00 59.94 89 GLY A O 1
ATOM 720 N N . THR A 1 90 ? 38.518 -13.310 -29.855 1.00 59.47 90 THR A N 1
ATOM 721 C CA . THR A 1 90 ? 37.775 -12.068 -30.142 1.00 59.47 90 THR A CA 1
ATOM 722 C C . THR A 1 90 ? 37.406 -11.974 -31.619 1.00 59.47 90 THR A C 1
ATOM 724 O O . THR A 1 90 ? 38.132 -12.446 -32.491 1.00 59.47 90 THR A O 1
ATOM 727 N N . LEU A 1 91 ? 36.286 -11.307 -31.913 1.00 66.44 91 LEU A N 1
ATOM 728 C CA . LEU A 1 91 ? 35.863 -11.014 -33.290 1.00 66.44 91 LEU A CA 1
ATOM 729 C C . LEU A 1 91 ? 36.761 -9.969 -33.980 1.00 66.44 91 LEU A C 1
ATOM 731 O O . LEU A 1 91 ? 36.665 -9.772 -35.188 1.00 66.44 91 LEU A O 1
ATOM 735 N N . SER A 1 92 ? 37.647 -9.307 -33.230 1.00 62.59 92 SER A N 1
ATOM 736 C CA . SER A 1 92 ? 38.470 -8.198 -33.715 1.00 62.59 92 SER A CA 1
ATOM 737 C C . SER A 1 92 ? 39.385 -8.610 -34.862 1.00 62.59 92 SER A C 1
ATOM 739 O O . SER A 1 92 ? 39.505 -7.862 -35.821 1.00 62.59 92 SER A O 1
ATOM 741 N N . ALA A 1 93 ? 39.981 -9.804 -34.804 1.00 68.31 93 ALA A N 1
ATOM 742 C CA . ALA A 1 93 ? 40.849 -10.306 -35.871 1.00 68.31 93 ALA A CA 1
ATOM 743 C C . ALA A 1 93 ? 40.082 -10.580 -37.180 1.00 68.31 93 ALA A C 1
ATOM 745 O O . ALA A 1 93 ? 40.651 -10.510 -38.264 1.00 68.31 93 ALA A O 1
ATOM 746 N N . LEU A 1 94 ? 38.777 -10.859 -37.087 1.00 71.81 94 LEU A N 1
ATOM 747 C CA . LEU A 1 94 ? 37.914 -11.155 -38.232 1.00 71.81 94 LEU A CA 1
ATOM 748 C C . LEU A 1 94 ? 37.423 -9.884 -38.949 1.00 71.81 94 LEU A C 1
ATOM 750 O O . LEU A 1 94 ? 37.145 -9.926 -40.150 1.00 71.81 94 LEU A O 1
ATOM 754 N N . TYR A 1 95 ? 37.337 -8.767 -38.222 1.00 76.50 95 TYR A N 1
ATOM 755 C CA . TYR A 1 95 ? 36.868 -7.474 -38.731 1.00 76.50 95 TYR A CA 1
ATOM 756 C C . TYR A 1 95 ? 37.958 -6.394 -38.776 1.00 76.50 95 TYR A C 1
ATOM 758 O O . TYR A 1 95 ? 37.645 -5.233 -39.050 1.00 76.50 95 TYR A O 1
ATOM 766 N N . ASP A 1 96 ? 39.223 -6.740 -38.518 1.00 69.44 96 ASP A N 1
ATOM 767 C CA . ASP A 1 96 ? 40.323 -5.777 -38.567 1.00 69.44 96 ASP A CA 1
ATOM 768 C C . ASP A 1 96 ? 40.410 -5.150 -39.969 1.00 69.44 96 ASP A C 1
ATOM 770 O O . ASP A 1 96 ? 40.414 -5.848 -40.987 1.00 69.44 96 ASP A O 1
ATOM 774 N N . ARG A 1 97 ? 40.384 -3.812 -40.027 1.00 67.56 97 ARG A N 1
ATOM 775 C CA . ARG A 1 97 ? 40.268 -2.995 -41.255 1.00 67.56 97 ARG A CA 1
ATOM 776 C C . ARG A 1 97 ? 39.026 -3.263 -42.137 1.00 67.56 97 ARG A C 1
ATOM 778 O O . ARG A 1 97 ? 38.975 -2.766 -43.258 1.00 67.56 97 ARG A O 1
ATOM 785 N N . ARG A 1 98 ? 38.018 -4.009 -41.657 1.00 76.56 98 ARG A N 1
ATOM 786 C CA . ARG A 1 98 ? 36.765 -4.351 -42.374 1.00 76.56 98 ARG A CA 1
ATOM 787 C C . ARG A 1 98 ? 35.523 -3.991 -41.553 1.00 76.56 98 ARG A C 1
ATOM 789 O O . ARG A 1 98 ? 34.677 -4.837 -41.258 1.00 76.56 98 ARG A O 1
ATOM 796 N N . THR A 1 99 ? 35.414 -2.720 -41.178 1.00 76.88 99 THR A N 1
ATOM 797 C CA . THR A 1 99 ? 34.285 -2.193 -40.392 1.00 76.88 99 THR A CA 1
ATOM 798 C C . THR A 1 99 ? 32.944 -2.350 -41.102 1.00 76.88 99 THR A C 1
ATOM 800 O O . THR A 1 99 ? 31.947 -2.632 -40.444 1.00 76.88 99 THR A O 1
ATOM 803 N N . ASP A 1 100 ? 32.922 -2.257 -42.431 1.00 81.62 100 ASP A N 1
ATOM 804 C CA . ASP A 1 100 ? 31.687 -2.360 -43.216 1.00 81.62 100 ASP A CA 1
ATOM 805 C C . ASP A 1 100 ? 31.071 -3.760 -43.106 1.00 81.62 100 ASP A C 1
ATOM 807 O O . ASP A 1 100 ? 29.874 -3.906 -42.884 1.00 81.62 100 ASP A O 1
ATOM 811 N N . THR A 1 101 ? 31.904 -4.807 -43.106 1.00 83.62 101 THR A N 1
ATOM 812 C CA . THR A 1 101 ? 31.443 -6.194 -42.934 1.00 83.62 101 THR A CA 1
ATOM 813 C C . THR A 1 101 ? 30.866 -6.449 -41.537 1.00 83.62 101 THR A C 1
ATOM 815 O O . THR A 1 101 ? 29.921 -7.224 -41.388 1.00 83.62 101 THR A O 1
ATOM 818 N N . LEU A 1 102 ? 31.404 -5.795 -40.501 1.00 84.50 102 LEU A N 1
ATOM 819 C CA . LEU A 1 102 ? 30.832 -5.852 -39.152 1.00 84.50 102 LEU A CA 1
ATOM 820 C C . LEU A 1 102 ? 29.445 -5.205 -39.122 1.00 84.50 102 LEU A C 1
ATOM 822 O O . LEU A 1 102 ? 28.507 -5.794 -38.581 1.00 84.50 102 LEU A O 1
ATOM 826 N N . VAL A 1 103 ? 29.316 -4.011 -39.705 1.00 85.94 103 VAL A N 1
ATOM 827 C CA . VAL A 1 103 ? 28.040 -3.289 -39.785 1.00 85.94 103 VAL A CA 1
ATOM 828 C C . VAL A 1 103 ? 27.017 -4.111 -40.566 1.00 85.94 103 VAL A C 1
ATOM 830 O O . VAL A 1 103 ? 25.891 -4.266 -40.098 1.00 85.94 103 VAL A O 1
ATOM 833 N N . ASP A 1 104 ? 27.410 -4.734 -41.677 1.00 87.31 104 ASP A N 1
ATOM 834 C CA . ASP A 1 104 ? 26.540 -5.613 -42.464 1.00 87.31 104 ASP A CA 1
ATOM 835 C C . ASP A 1 104 ? 26.021 -6.805 -41.652 1.00 87.31 104 ASP A C 1
ATOM 837 O O . ASP A 1 104 ? 24.838 -7.144 -41.721 1.00 87.31 104 ASP A O 1
ATOM 841 N N . HIS A 1 105 ? 26.882 -7.452 -40.861 1.00 88.56 105 HIS A N 1
ATOM 842 C CA . HIS A 1 105 ? 26.477 -8.570 -40.004 1.00 88.56 105 HIS A CA 1
ATOM 843 C C . HIS A 1 105 ? 25.561 -8.129 -38.859 1.00 88.56 105 HIS A C 1
ATOM 845 O O . HIS A 1 105 ? 24.599 -8.830 -38.538 1.00 88.56 105 HIS A O 1
ATOM 851 N N . GLN A 1 106 ? 25.815 -6.959 -38.271 1.00 90.06 106 GLN A N 1
ATOM 852 C CA . GLN A 1 106 ? 24.936 -6.368 -37.265 1.00 90.06 106 GLN A CA 1
ATOM 853 C C . GLN A 1 106 ? 23.563 -6.025 -37.859 1.00 90.06 106 GLN A C 1
ATOM 855 O O . GLN A 1 106 ? 22.539 -6.400 -37.291 1.00 90.06 106 GLN A O 1
ATOM 860 N N . MET A 1 107 ? 23.529 -5.381 -39.029 1.00 89.12 107 MET A N 1
ATOM 861 C CA . MET A 1 107 ? 22.294 -5.027 -39.733 1.00 89.12 107 MET A CA 1
ATOM 862 C C . MET A 1 107 ? 21.485 -6.260 -40.132 1.00 89.12 107 MET A C 1
ATOM 864 O O . MET A 1 107 ? 20.264 -6.268 -39.970 1.00 89.12 107 MET A O 1
ATOM 868 N N . LEU A 1 108 ? 22.151 -7.327 -40.577 1.00 89.88 108 LEU A N 1
ATOM 869 C CA . LEU A 1 108 ? 21.502 -8.610 -40.831 1.00 89.88 108 LEU A CA 1
ATOM 870 C C . LEU A 1 108 ? 20.840 -9.179 -39.578 1.00 89.88 108 LEU A C 1
ATOM 872 O O . LEU A 1 108 ? 19.694 -9.618 -39.637 1.00 89.88 108 LEU A O 1
ATOM 876 N N . ALA A 1 109 ? 21.547 -9.170 -38.445 1.00 89.88 109 ALA A N 1
ATOM 877 C CA . ALA A 1 109 ? 21.005 -9.670 -37.187 1.00 89.88 109 ALA A CA 1
ATOM 878 C C . ALA A 1 109 ? 19.771 -8.869 -36.747 1.00 89.88 109 ALA A C 1
ATOM 880 O O . ALA A 1 109 ? 18.79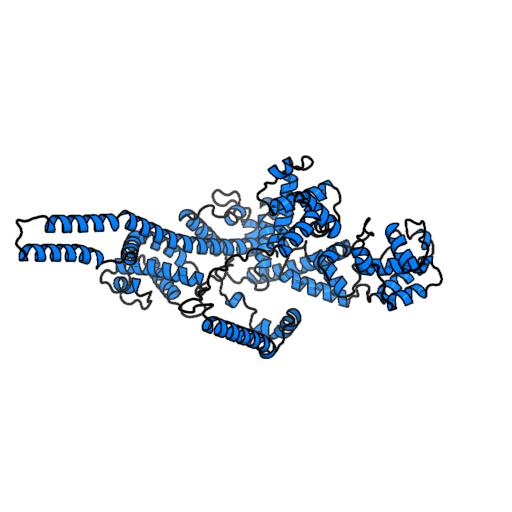1 -9.444 -36.270 1.00 89.88 109 ALA A O 1
ATOM 881 N N . TYR A 1 110 ? 19.785 -7.552 -36.964 1.00 92.62 110 TYR A N 1
ATOM 882 C CA . TYR A 1 110 ? 18.635 -6.693 -36.702 1.00 92.62 110 TYR A CA 1
ATOM 883 C C . TYR A 1 110 ? 17.446 -7.054 -37.592 1.00 92.62 110 TYR A C 1
ATOM 885 O O . TYR A 1 110 ? 16.353 -7.266 -37.077 1.00 92.62 110 TYR A O 1
ATOM 893 N N . GLN A 1 111 ? 17.659 -7.194 -38.903 1.00 90.56 111 GLN A N 1
ATOM 894 C CA . GLN A 1 111 ? 16.608 -7.555 -39.858 1.00 90.56 111 GLN A CA 1
ATOM 895 C C . GLN A 1 111 ? 16.016 -8.938 -39.570 1.00 90.56 111 GLN A C 1
ATOM 897 O O . GLN A 1 111 ? 14.796 -9.089 -39.561 1.00 90.56 111 GLN A O 1
ATOM 902 N N . ALA A 1 112 ? 16.864 -9.927 -39.279 1.00 89.31 112 ALA A N 1
ATOM 903 C CA . ALA A 1 112 ? 16.443 -11.294 -38.984 1.00 89.31 112 ALA A CA 1
ATOM 904 C C . ALA A 1 112 ? 15.510 -11.367 -37.763 1.00 89.31 112 ALA A C 1
ATOM 906 O O . ALA A 1 112 ? 14.535 -12.117 -37.765 1.00 89.31 112 ALA A O 1
ATOM 907 N N . LEU A 1 113 ? 15.786 -10.557 -36.737 1.00 89.69 113 LEU A N 1
ATOM 908 C CA . LEU A 1 113 ? 15.039 -10.543 -35.477 1.00 89.69 113 LEU A CA 1
ATOM 909 C C . LEU A 1 113 ? 14.005 -9.407 -35.378 1.00 89.69 113 LEU A C 1
ATOM 911 O O . LEU A 1 113 ? 13.321 -9.293 -34.356 1.00 89.69 113 LEU A O 1
ATOM 915 N N . GLY A 1 114 ? 13.903 -8.563 -36.407 1.00 91.06 114 GLY A N 1
ATOM 916 C CA . GLY A 1 114 ? 13.023 -7.396 -36.454 1.00 91.06 114 GLY A CA 1
ATOM 917 C C . GLY A 1 114 ? 13.417 -6.250 -35.518 1.00 91.06 114 GLY A C 1
ATOM 918 O O . GLY A 1 114 ? 12.561 -5.434 -35.194 1.00 91.06 114 GLY A O 1
ATOM 919 N N . PHE A 1 115 ? 14.669 -6.193 -35.054 1.00 93.00 115 PHE A N 1
ATOM 920 C CA . PHE A 1 115 ? 15.145 -5.112 -34.189 1.00 93.00 115 PHE A CA 1
ATOM 921 C C . PHE A 1 115 ? 15.478 -3.847 -34.983 1.00 93.00 115 PHE A C 1
ATOM 923 O O . PHE A 1 115 ? 15.991 -3.917 -36.096 1.00 93.00 115 PHE A O 1
ATOM 930 N N . SER A 1 116 ? 15.259 -2.677 -34.386 1.00 91.12 116 SER A N 1
ATOM 931 C CA . SER A 1 116 ? 15.678 -1.397 -34.962 1.00 91.12 116 SER A CA 1
ATOM 932 C C . SER A 1 116 ? 16.345 -0.484 -33.927 1.00 91.12 116 SER A C 1
ATOM 934 O O . SER A 1 116 ? 16.003 -0.538 -32.741 1.00 91.12 116 SER A O 1
ATOM 936 N N . PRO A 1 117 ? 17.267 0.408 -34.336 1.00 89.69 117 PRO A N 1
ATOM 937 C CA . PRO A 1 117 ? 17.698 1.515 -33.489 1.00 89.69 117 PRO A CA 1
ATOM 938 C C . PRO A 1 117 ? 16.504 2.365 -33.037 1.00 89.69 117 PRO A C 1
ATOM 940 O O . PRO A 1 117 ? 15.508 2.484 -33.752 1.00 89.69 117 PRO A O 1
ATOM 943 N N . MET A 1 118 ? 16.612 2.976 -31.856 1.00 89.75 118 MET A N 1
ATOM 944 C CA . MET A 1 118 ? 15.535 3.797 -31.301 1.00 89.75 118 MET A CA 1
ATOM 945 C C . MET A 1 118 ? 15.321 5.071 -32.127 1.00 89.75 118 MET A C 1
ATOM 947 O O . MET A 1 118 ? 16.133 5.999 -32.076 1.00 89.75 118 MET A O 1
ATOM 951 N N . ALA A 1 119 ? 14.194 5.134 -32.832 1.00 89.38 119 ALA A N 1
ATOM 952 C CA . ALA A 1 119 ? 13.760 6.309 -33.578 1.00 89.38 119 ALA A CA 1
ATOM 953 C C . ALA A 1 119 ? 13.175 7.400 -32.657 1.00 89.38 119 ALA A C 1
ATOM 955 O O . ALA A 1 119 ? 12.788 7.145 -31.515 1.00 89.38 119 ALA A O 1
ATOM 956 N N . GLU A 1 120 ? 13.037 8.630 -33.162 1.00 87.00 120 GLU A N 1
ATOM 957 C CA . GLU A 1 120 ? 12.528 9.755 -32.360 1.00 87.00 120 GLU A CA 1
ATOM 958 C C . GLU A 1 120 ? 11.062 9.567 -31.921 1.00 87.00 120 GLU A C 1
ATOM 960 O O . GLU A 1 120 ? 10.679 9.926 -30.809 1.00 87.00 120 GLU A O 1
ATOM 965 N N . HIS A 1 121 ? 10.220 8.940 -32.747 1.00 87.12 121 HIS A N 1
ATOM 966 C CA . HIS A 1 121 ? 8.843 8.619 -32.351 1.00 87.12 121 HIS A CA 1
ATOM 967 C C . HIS A 1 121 ? 8.795 7.567 -31.226 1.00 87.12 121 HIS A C 1
ATOM 969 O O . HIS A 1 121 ? 8.027 7.732 -30.279 1.00 87.12 121 HIS A O 1
ATOM 975 N N . GLN A 1 122 ? 9.665 6.549 -31.269 1.00 86.88 122 GLN A N 1
ATOM 976 C CA . GLN A 1 122 ? 9.820 5.564 -30.191 1.00 86.88 122 GLN A CA 1
ATOM 977 C C . GLN A 1 122 ? 10.350 6.224 -28.917 1.00 86.88 122 GLN A C 1
ATOM 979 O O . GLN A 1 122 ? 9.837 5.949 -27.838 1.00 86.88 122 GLN A O 1
ATOM 984 N N . ARG A 1 123 ? 11.307 7.156 -29.026 1.00 86.25 123 ARG A N 1
ATOM 985 C CA . ARG A 1 123 ? 11.800 7.941 -27.883 1.00 86.25 123 ARG A CA 1
ATOM 986 C C . ARG A 1 123 ? 10.674 8.733 -27.214 1.00 86.25 123 ARG A C 1
ATOM 988 O O . ARG A 1 123 ? 10.557 8.703 -25.991 1.00 86.25 123 ARG A O 1
ATOM 995 N N . ARG A 1 124 ? 9.812 9.399 -27.990 1.00 85.94 124 ARG A N 1
ATOM 996 C CA . ARG A 1 124 ? 8.625 10.094 -27.453 1.00 85.94 124 ARG A CA 1
ATOM 997 C C . ARG A 1 124 ? 7.667 9.130 -26.750 1.00 85.94 124 ARG A C 1
ATOM 999 O O . ARG A 1 124 ? 7.147 9.463 -25.685 1.00 85.94 124 ARG A O 1
ATOM 1006 N N . TYR A 1 125 ? 7.473 7.936 -27.309 1.00 88.06 125 TYR A N 1
ATOM 1007 C CA . TYR A 1 125 ? 6.630 6.901 -26.710 1.00 88.06 125 TYR A CA 1
ATOM 1008 C C . TYR A 1 125 ? 7.219 6.361 -25.395 1.00 88.06 125 TYR A C 1
ATOM 1010 O O . TYR A 1 125 ? 6.498 6.295 -24.402 1.00 88.06 125 TYR A O 1
ATOM 1018 N N . VAL A 1 126 ? 8.535 6.119 -25.333 1.00 89.06 126 VAL A N 1
ATOM 1019 C CA . VAL A 1 126 ? 9.265 5.780 -24.096 1.00 89.06 126 VAL A CA 1
ATOM 1020 C C . VAL A 1 126 ? 9.072 6.859 -23.036 1.00 89.06 126 VAL A C 1
ATOM 1022 O O . VAL A 1 126 ? 8.744 6.546 -21.899 1.00 89.06 126 VAL A O 1
ATOM 1025 N N . THR A 1 127 ? 9.235 8.137 -23.386 1.00 86.81 127 THR A N 1
ATOM 1026 C CA . THR A 1 127 ? 9.052 9.239 -22.430 1.00 86.81 127 THR A CA 1
ATOM 1027 C C . THR A 1 127 ? 7.627 9.285 -21.882 1.00 86.81 127 THR A C 1
ATOM 1029 O O . THR A 1 127 ? 7.436 9.513 -20.689 1.00 86.81 127 THR A O 1
ATOM 1032 N N . ARG A 1 128 ? 6.615 9.052 -22.726 1.00 85.75 128 ARG A N 1
ATOM 1033 C CA . ARG A 1 128 ? 5.217 8.965 -22.282 1.00 85.75 128 ARG A CA 1
ATOM 1034 C C . ARG A 1 128 ? 5.002 7.777 -21.346 1.00 85.75 128 ARG A C 1
ATOM 1036 O O . ARG A 1 128 ? 4.435 7.957 -20.273 1.00 85.75 128 ARG A O 1
ATOM 1043 N N . TRP A 1 129 ? 5.500 6.605 -21.726 1.00 87.44 129 TRP A N 1
ATOM 1044 C CA . TRP A 1 129 ? 5.424 5.395 -20.915 1.00 87.44 129 TRP A CA 1
ATOM 1045 C C . TRP A 1 129 ? 6.114 5.580 -19.552 1.00 87.44 129 TRP A C 1
ATOM 1047 O O . TRP A 1 129 ? 5.536 5.247 -18.521 1.00 87.44 129 TRP A O 1
ATOM 1057 N N . LEU A 1 130 ? 7.294 6.213 -19.520 1.00 88.25 130 LEU A N 1
ATOM 1058 C CA . LEU A 1 130 ? 8.007 6.554 -18.284 1.00 88.25 130 LEU A CA 1
ATOM 1059 C C . LEU A 1 130 ? 7.190 7.497 -17.396 1.00 88.25 130 LEU A C 1
ATOM 1061 O O . LEU A 1 130 ? 7.133 7.285 -16.190 1.00 88.25 130 LEU A O 1
ATOM 1065 N N . LYS A 1 131 ? 6.535 8.518 -17.963 1.00 83.12 131 LYS A N 1
ATOM 1066 C CA . LYS A 1 131 ? 5.662 9.424 -17.195 1.00 83.12 131 LYS A CA 1
ATOM 1067 C C . LYS A 1 131 ? 4.472 8.685 -16.577 1.00 83.12 131 LYS A C 1
ATOM 1069 O O . LYS A 1 131 ? 4.173 8.892 -15.406 1.00 83.12 131 LYS A O 1
ATOM 1074 N N . GLU A 1 132 ? 3.817 7.817 -17.346 1.00 82.25 132 GLU A N 1
ATOM 1075 C CA . GLU A 1 132 ? 2.692 7.003 -16.866 1.00 82.25 132 GLU A CA 1
ATOM 1076 C C . GLU A 1 132 ? 3.136 6.040 -15.749 1.00 82.25 132 GLU A C 1
ATOM 1078 O O . GLU A 1 132 ? 2.453 5.916 -14.733 1.00 82.25 132 GLU A O 1
ATOM 1083 N N . ARG A 1 133 ? 4.320 5.429 -15.881 1.00 83.56 133 ARG A N 1
ATOM 1084 C CA . ARG A 1 133 ? 4.909 4.551 -14.858 1.00 83.56 133 ARG A CA 1
ATOM 1085 C C . ARG A 1 133 ? 5.317 5.302 -13.595 1.00 83.56 133 ARG A C 1
ATOM 1087 O O . ARG A 1 133 ? 4.966 4.867 -12.503 1.00 83.56 133 ARG A O 1
ATOM 1094 N N . LEU A 1 134 ? 5.991 6.444 -13.726 1.00 83.00 134 LEU A N 1
ATOM 1095 C CA . LEU A 1 134 ? 6.435 7.267 -12.594 1.00 83.00 134 LEU A CA 1
ATOM 1096 C C . LEU A 1 134 ? 5.271 7.832 -11.773 1.00 83.00 134 LEU A C 1
ATOM 1098 O O . LEU A 1 134 ? 5.430 8.039 -10.572 1.00 83.00 134 LEU A O 1
ATOM 1102 N N . ALA A 1 135 ? 4.100 8.030 -12.388 1.00 74.62 135 ALA A N 1
ATOM 1103 C CA . ALA A 1 135 ? 2.894 8.402 -11.661 1.00 74.62 135 ALA A CA 1
ATOM 1104 C C . ALA A 1 135 ? 2.461 7.305 -10.670 1.00 74.62 135 ALA A C 1
ATOM 1106 O O . ALA A 1 135 ? 2.027 7.627 -9.570 1.00 74.62 135 ALA A O 1
ATOM 1107 N N . GLY A 1 136 ? 2.586 6.020 -11.021 1.00 70.75 136 GLY A N 1
ATOM 1108 C CA . GLY A 1 136 ? 2.206 4.897 -10.151 1.00 70.75 136 GLY A CA 1
ATOM 1109 C C . GLY A 1 136 ? 3.334 4.381 -9.251 1.00 70.75 136 GLY A C 1
ATOM 1110 O O . GLY A 1 136 ? 3.095 4.029 -8.099 1.00 70.75 136 GLY A O 1
ATOM 1111 N N . GLN A 1 137 ? 4.563 4.343 -9.766 1.00 70.75 137 GLN A N 1
ATOM 1112 C CA . GLN A 1 137 ? 5.739 3.766 -9.117 1.00 70.75 137 GLN A CA 1
ATOM 1113 C C . GLN A 1 137 ? 6.963 4.680 -9.317 1.00 70.75 137 GLN A C 1
ATOM 1115 O O . GLN A 1 137 ? 7.702 4.551 -10.293 1.00 70.75 137 GLN A O 1
ATOM 1120 N N . PRO A 1 138 ? 7.241 5.599 -8.381 1.00 65.44 138 PRO A N 1
ATOM 1121 C CA . PRO A 1 138 ? 8.359 6.547 -8.490 1.00 65.44 138 PRO A CA 1
ATOM 1122 C C . PRO A 1 138 ? 9.760 5.933 -8.230 1.00 65.44 138 PRO A C 1
ATOM 1124 O O . PRO A 1 138 ? 10.743 6.661 -8.070 1.00 65.44 138 PRO A O 1
ATOM 1127 N N . SER A 1 139 ? 9.895 4.601 -8.163 1.00 68.81 139 SER A N 1
ATOM 1128 C CA . SER A 1 139 ? 11.176 3.919 -7.905 1.00 68.81 139 SER A CA 1
ATOM 1129 C C . SER A 1 139 ? 12.103 3.956 -9.127 1.00 68.81 139 SER A C 1
ATOM 1131 O O . SER A 1 139 ? 11.741 3.526 -10.218 1.00 68.81 139 SER A O 1
ATOM 1133 N N . ARG A 1 140 ? 13.346 4.432 -8.946 1.00 69.38 140 ARG A N 1
ATOM 1134 C CA . ARG A 1 140 ? 14.361 4.476 -10.019 1.00 69.38 140 ARG A CA 1
ATOM 1135 C C . ARG A 1 140 ? 15.029 3.122 -10.283 1.00 69.38 140 ARG A C 1
ATOM 1137 O O . ARG A 1 140 ? 15.535 2.923 -11.385 1.00 69.38 140 ARG A O 1
ATOM 1144 N N . SER A 1 141 ? 15.104 2.233 -9.286 1.00 64.88 141 SER A N 1
ATOM 1145 C CA . SER A 1 141 ? 15.867 0.976 -9.394 1.00 64.88 141 SER A CA 1
ATOM 1146 C C . SER A 1 141 ? 15.213 -0.021 -10.341 1.00 64.88 141 SER A C 1
ATOM 1148 O O . SER A 1 141 ? 15.907 -0.683 -11.113 1.00 64.88 141 SER A O 1
ATOM 1150 N N . ASP A 1 142 ? 13.887 -0.079 -10.319 1.00 70.50 142 ASP A N 1
ATOM 1151 C CA . ASP A 1 142 ? 13.122 -1.089 -11.054 1.00 70.50 142 ASP A CA 1
ATOM 1152 C C . ASP A 1 142 ? 12.861 -0.616 -12.492 1.00 70.50 142 ASP A C 1
ATOM 1154 O O . ASP A 1 142 ? 12.915 -1.396 -13.444 1.00 70.50 142 ASP A O 1
ATOM 1158 N N . MET A 1 143 ? 12.767 0.708 -12.671 1.00 81.81 143 MET A N 1
ATOM 1159 C CA . MET A 1 143 ? 12.540 1.371 -13.955 1.00 81.81 143 MET A CA 1
ATOM 1160 C C . MET A 1 143 ? 13.571 1.004 -15.028 1.00 81.81 143 MET A C 1
ATOM 1162 O O . MET A 1 143 ? 13.234 0.948 -16.207 1.00 81.81 143 MET A O 1
ATOM 1166 N N . LEU A 1 144 ? 14.833 0.752 -14.657 1.00 84.81 144 LEU A N 1
ATOM 1167 C CA . LEU A 1 144 ? 15.859 0.383 -15.637 1.00 84.81 144 LEU A CA 1
ATOM 1168 C C . LEU A 1 144 ? 15.570 -0.983 -16.271 1.00 84.81 144 LEU A C 1
ATOM 1170 O O . LEU A 1 144 ? 15.723 -1.131 -17.482 1.00 84.81 144 LEU A O 1
ATOM 1174 N N . HIS A 1 145 ? 15.152 -1.962 -15.470 1.00 82.19 145 HIS A N 1
ATOM 1175 C CA . HIS A 1 145 ? 14.839 -3.307 -15.950 1.00 82.19 145 HIS A CA 1
ATOM 1176 C C . HIS A 1 145 ? 13.538 -3.313 -16.741 1.00 82.19 145 HIS A C 1
ATOM 1178 O O . HIS A 1 145 ? 13.492 -3.884 -17.829 1.00 82.19 145 HIS A O 1
ATOM 1184 N N . GLU A 1 146 ? 12.514 -2.610 -16.253 1.00 85.06 146 GLU A N 1
ATOM 1185 C CA . GLU A 1 146 ? 11.259 -2.463 -16.989 1.00 85.06 146 GLU A CA 1
ATOM 1186 C C . GLU A 1 146 ? 11.469 -1.760 -18.331 1.00 85.06 146 GLU A C 1
ATOM 1188 O O . GLU A 1 146 ? 10.935 -2.207 -19.342 1.00 85.06 146 GLU A O 1
ATOM 1193 N N . LEU A 1 147 ? 12.304 -0.716 -18.376 1.00 88.88 147 LEU A N 1
ATOM 1194 C CA . LEU A 1 147 ? 12.633 -0.028 -19.621 1.00 88.88 147 LEU A CA 1
ATOM 1195 C C . LEU A 1 147 ? 13.388 -0.945 -20.591 1.00 88.88 147 LEU A C 1
ATOM 1197 O O . LEU A 1 147 ? 13.080 -0.961 -21.780 1.00 88.88 147 LEU A O 1
ATOM 1201 N N . LYS A 1 148 ? 14.355 -1.735 -20.106 1.00 89.00 148 LYS A N 1
ATOM 1202 C CA . LYS A 1 148 ? 15.065 -2.729 -20.931 1.00 89.00 148 LYS A CA 1
ATOM 1203 C C . LYS A 1 148 ? 14.102 -3.775 -21.499 1.00 89.00 148 LYS A C 1
ATOM 1205 O O . LYS A 1 148 ? 14.150 -4.051 -22.696 1.00 89.00 148 LYS A O 1
ATOM 1210 N N . ARG A 1 149 ? 13.203 -4.304 -20.666 1.00 89.31 149 ARG A N 1
ATOM 1211 C CA . ARG A 1 149 ? 12.157 -5.250 -21.073 1.00 89.31 149 ARG A CA 1
ATOM 1212 C C . ARG A 1 149 ? 11.244 -4.647 -22.133 1.00 89.31 149 ARG A C 1
ATOM 1214 O O . ARG A 1 149 ? 11.019 -5.262 -23.168 1.00 89.31 149 ARG A O 1
ATOM 1221 N N . TRP A 1 150 ? 10.761 -3.434 -21.890 1.00 89.44 150 TRP A N 1
ATOM 1222 C CA . TRP A 1 150 ? 9.872 -2.730 -22.801 1.00 89.44 150 TRP A CA 1
ATOM 1223 C C . TRP A 1 150 ? 10.528 -2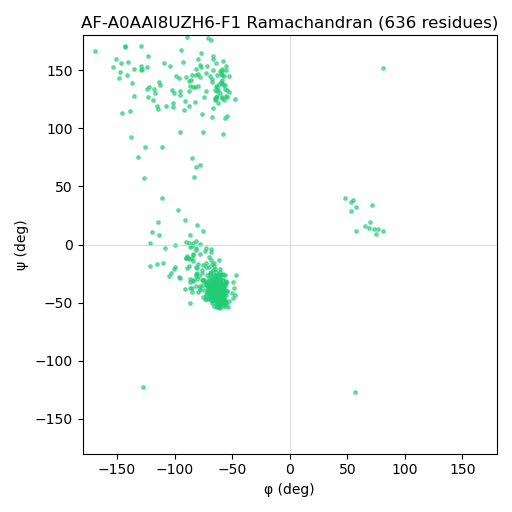.511 -24.167 1.00 89.44 150 TRP A C 1
ATOM 1225 O O . TRP A 1 150 ? 9.904 -2.780 -25.192 1.00 89.44 150 TRP A O 1
ATOM 1235 N N . LEU A 1 151 ? 11.797 -2.083 -24.194 1.00 91.31 151 LEU A N 1
ATOM 1236 C CA . LEU A 1 151 ? 12.548 -1.892 -25.439 1.00 91.31 151 LEU A CA 1
ATOM 1237 C C . LEU A 1 151 ? 12.674 -3.206 -26.209 1.00 91.31 151 LEU A C 1
ATOM 1239 O O . LEU A 1 151 ? 12.420 -3.234 -27.409 1.00 91.31 151 LEU A O 1
ATOM 1243 N N . TYR A 1 152 ? 12.983 -4.299 -25.513 1.00 91.12 152 TYR A N 1
ATOM 1244 C CA . TYR A 1 152 ? 13.075 -5.616 -26.131 1.00 91.12 152 TYR A CA 1
ATOM 1245 C C . TYR A 1 152 ? 11.733 -6.087 -26.714 1.00 91.12 152 TYR A C 1
ATOM 1247 O O . TYR A 1 152 ? 11.680 -6.530 -27.860 1.00 91.12 152 TYR A O 1
ATOM 1255 N N . GLU A 1 153 ? 10.638 -5.972 -25.955 1.00 89.88 153 GLU A N 1
ATOM 1256 C CA . GLU A 1 153 ? 9.293 -6.378 -26.395 1.00 89.88 153 GLU A CA 1
ATOM 1257 C C . GLU A 1 153 ? 8.832 -5.589 -27.634 1.00 89.88 153 GLU A C 1
ATOM 1259 O O . GLU A 1 153 ? 8.200 -6.160 -28.522 1.00 89.88 153 GLU A O 1
ATOM 1264 N N . HIS A 1 154 ? 9.225 -4.315 -27.747 1.00 89.12 154 HIS A N 1
ATOM 1265 C CA . HIS A 1 154 ? 8.950 -3.459 -28.909 1.00 89.12 154 HIS A CA 1
ATOM 1266 C C . HIS A 1 154 ? 9.995 -3.581 -30.029 1.00 89.12 154 HIS A C 1
ATOM 1268 O O . HIS A 1 154 ? 9.963 -2.797 -30.978 1.00 89.12 154 HIS A O 1
ATOM 1274 N N . ARG A 1 155 ? 10.924 -4.542 -29.926 1.00 91.44 155 ARG A N 1
ATOM 1275 C CA . ARG A 1 155 ? 12.015 -4.772 -30.887 1.00 91.44 155 ARG A CA 1
ATOM 1276 C C . ARG A 1 155 ? 12.878 -3.527 -31.133 1.00 91.44 155 ARG A C 1
ATOM 1278 O O . ARG A 1 155 ? 13.347 -3.266 -32.236 1.00 91.44 155 ARG A O 1
ATOM 1285 N N . VAL A 1 156 ? 13.131 -2.757 -30.081 1.00 92.50 156 VAL A N 1
ATOM 1286 C CA . VAL A 1 156 ? 14.043 -1.612 -30.096 1.00 92.50 156 VAL A CA 1
ATOM 1287 C C . VAL A 1 156 ? 15.377 -2.025 -29.485 1.00 92.50 156 VAL A C 1
ATOM 1289 O O . VAL A 1 156 ? 15.423 -2.581 -28.388 1.00 92.50 156 VAL A O 1
ATOM 1292 N N . LEU A 1 157 ? 16.479 -1.731 -30.176 1.00 92.25 157 LEU A N 1
ATOM 1293 C CA . LEU A 1 157 ? 17.822 -2.006 -29.667 1.00 92.25 157 LEU A CA 1
ATOM 1294 C C . LEU A 1 157 ? 18.075 -1.249 -28.362 1.00 92.25 157 LEU A C 1
ATOM 1296 O O . LEU A 1 157 ? 17.880 -0.034 -28.278 1.00 92.25 157 LEU A O 1
ATOM 1300 N N . ILE A 1 158 ? 18.565 -1.968 -27.354 1.00 91.38 158 ILE A N 1
ATOM 1301 C CA . ILE A 1 158 ? 18.812 -1.430 -26.019 1.00 91.38 158 ILE A CA 1
ATOM 1302 C C . ILE A 1 158 ? 20.098 -0.578 -26.042 1.00 91.38 158 ILE A C 1
ATOM 1304 O O . ILE A 1 158 ? 21.202 -1.116 -26.193 1.00 91.38 158 ILE A O 1
ATOM 1308 N N . PRO A 1 159 ? 20.014 0.756 -25.856 1.00 89.12 159 PRO A N 1
ATOM 1309 C CA . PRO A 1 159 ? 21.187 1.624 -25.843 1.00 89.12 159 PRO A CA 1
ATOM 1310 C C . PRO A 1 159 ? 22.028 1.408 -24.577 1.00 89.12 159 PRO A C 1
ATOM 1312 O O . PRO A 1 159 ? 21.720 0.593 -23.710 1.00 89.12 159 PRO A O 1
ATOM 1315 N N . HIS A 1 160 ? 23.159 2.108 -24.448 1.00 85.88 160 HIS A N 1
ATOM 1316 C CA . HIS A 1 160 ? 23.997 1.999 -23.244 1.00 85.88 160 HIS A CA 1
ATOM 1317 C C . HIS A 1 160 ? 23.227 2.391 -21.979 1.00 85.88 160 HIS A C 1
ATOM 1319 O O . HIS A 1 160 ? 22.521 3.397 -21.973 1.00 85.88 160 HIS A O 1
ATOM 1325 N N . ASP A 1 161 ? 23.472 1.679 -20.877 1.00 86.75 161 ASP A N 1
ATOM 1326 C CA . ASP A 1 161 ? 22.887 1.980 -19.564 1.00 86.75 161 ASP A CA 1
ATOM 1327 C C . ASP A 1 161 ? 23.035 3.450 -19.152 1.00 86.75 161 ASP A C 1
ATOM 1329 O O . ASP A 1 161 ? 22.149 3.993 -18.506 1.00 86.75 161 ASP A O 1
ATOM 1333 N N . ARG A 1 162 ? 24.114 4.138 -19.557 1.00 86.81 162 ARG A N 1
ATOM 1334 C CA . ARG A 1 162 ? 24.275 5.584 -19.319 1.00 86.81 162 ARG A CA 1
ATOM 1335 C C . ARG A 1 162 ? 23.194 6.412 -20.024 1.00 86.81 162 ARG A C 1
ATOM 1337 O O . ARG A 1 162 ? 22.676 7.354 -19.434 1.00 86.81 162 ARG A O 1
ATOM 1344 N N . ALA A 1 163 ? 22.852 6.066 -21.263 1.00 88.19 163 ALA A N 1
ATOM 1345 C CA . ALA A 1 163 ? 21.794 6.729 -22.019 1.00 88.19 163 ALA A CA 1
ATOM 1346 C C . ALA A 1 163 ? 20.410 6.423 -21.428 1.00 88.19 163 ALA A C 1
ATOM 1348 O O . ALA A 1 163 ? 19.619 7.346 -21.262 1.00 88.19 163 ALA A O 1
ATOM 1349 N N . LEU A 1 164 ? 20.155 5.170 -21.032 1.00 88.69 164 LEU A N 1
ATOM 1350 C CA . LEU A 1 164 ? 18.916 4.777 -20.348 1.00 88.69 164 LEU A CA 1
ATOM 1351 C C . LEU A 1 164 ? 18.751 5.503 -19.010 1.00 88.69 164 LEU A C 1
ATOM 1353 O O . LEU A 1 164 ? 17.720 6.118 -18.766 1.00 88.69 164 LEU A O 1
ATOM 1357 N N . LYS A 1 165 ? 19.796 5.510 -18.173 1.00 88.38 165 LYS A N 1
ATOM 1358 C CA . LYS A 1 165 ? 19.809 6.242 -16.898 1.00 88.38 165 LYS A CA 1
ATOM 1359 C C . LYS A 1 165 ? 19.572 7.735 -17.107 1.00 88.38 165 LYS A C 1
ATOM 1361 O O . LYS A 1 165 ? 18.842 8.330 -16.329 1.00 88.38 165 LYS A O 1
ATOM 1366 N N . ARG A 1 166 ? 20.128 8.333 -18.168 1.00 89.62 166 ARG A N 1
ATOM 1367 C CA . ARG A 1 166 ? 19.868 9.737 -18.518 1.00 89.62 166 ARG A CA 1
ATOM 1368 C C . ARG A 1 166 ? 18.401 9.976 -18.889 1.00 89.62 166 ARG A C 1
ATOM 1370 O O . ARG A 1 166 ? 17.832 10.938 -18.391 1.00 89.62 166 ARG A O 1
ATOM 1377 N N . LEU A 1 167 ? 17.794 9.111 -19.706 1.00 88.38 167 LEU A N 1
ATOM 1378 C CA . LEU A 1 167 ? 16.366 9.208 -20.050 1.00 88.38 167 LEU A CA 1
ATOM 1379 C C . LEU A 1 167 ? 15.475 9.083 -18.808 1.00 88.38 167 LEU A C 1
ATOM 1381 O O . LEU A 1 167 ? 14.551 9.871 -18.637 1.00 88.38 167 LEU A O 1
ATOM 1385 N N . ILE A 1 168 ? 15.789 8.138 -17.916 1.00 89.00 168 ILE A N 1
ATOM 1386 C CA . ILE A 1 168 ? 15.073 7.960 -16.648 1.00 89.00 168 ILE A CA 1
ATOM 1387 C C . ILE A 1 168 ? 15.226 9.206 -15.769 1.00 89.00 168 ILE A C 1
ATOM 1389 O O . ILE A 1 168 ? 14.227 9.718 -15.278 1.00 89.00 168 ILE A O 1
ATOM 1393 N N . SER A 1 169 ? 16.444 9.732 -15.595 1.00 88.38 169 SER A N 1
ATOM 1394 C CA . SER A 1 169 ? 16.670 10.952 -14.808 1.00 88.38 169 SER A CA 1
ATOM 1395 C C . SER A 1 169 ? 15.893 12.146 -15.362 1.00 88.38 169 SER A C 1
ATOM 1397 O O . SER A 1 169 ? 15.214 12.816 -14.594 1.00 88.38 169 SER A O 1
ATOM 1399 N N . GLN A 1 170 ? 15.915 12.360 -16.682 1.00 89.00 170 GLN A N 1
ATOM 1400 C CA . GLN A 1 170 ? 15.154 13.432 -17.333 1.00 89.00 170 GLN A CA 1
ATOM 1401 C C . GLN A 1 170 ? 13.643 13.267 -17.126 1.00 89.00 170 GLN A C 1
ATOM 1403 O O . GLN A 1 170 ? 12.950 14.233 -16.818 1.00 89.00 170 GLN A O 1
ATOM 1408 N N . ALA A 1 171 ? 13.117 12.044 -17.251 1.00 89.31 171 ALA A N 1
ATOM 1409 C CA . ALA A 1 171 ? 11.703 11.775 -16.999 1.00 89.31 171 ALA A CA 1
ATOM 1410 C C . ALA A 1 171 ? 11.319 12.034 -15.532 1.00 89.31 171 ALA A C 1
ATOM 1412 O O . ALA A 1 171 ? 10.260 12.604 -15.270 1.00 89.31 171 ALA A O 1
ATOM 1413 N N . VAL A 1 172 ? 12.190 11.668 -14.584 1.00 87.69 172 VAL A N 1
ATOM 1414 C CA . VAL A 1 172 ? 11.988 11.940 -13.154 1.00 87.69 172 VAL A CA 1
ATOM 1415 C C . VAL A 1 172 ? 12.030 13.435 -12.863 1.00 87.69 172 VAL A C 1
ATOM 1417 O O . VAL A 1 172 ? 11.156 13.911 -12.155 1.00 87.69 172 VAL A O 1
ATOM 1420 N N . GLU A 1 173 ? 12.981 14.185 -13.419 1.00 87.75 173 GLU A N 1
ATOM 1421 C CA . GLU A 1 173 ? 13.067 15.643 -13.243 1.00 87.75 173 GLU A CA 1
ATOM 1422 C C . GLU A 1 173 ? 11.806 16.347 -13.755 1.00 87.75 173 GLU A C 1
ATOM 1424 O O . GLU A 1 173 ? 11.217 17.158 -13.044 1.00 87.75 173 GLU A O 1
ATOM 1429 N N . VAL A 1 174 ? 11.328 15.976 -14.948 1.00 88.50 174 VAL A N 1
ATOM 1430 C CA . VAL A 1 174 ? 10.078 16.513 -15.510 1.00 88.50 174 VAL A CA 1
ATOM 1431 C C . VAL A 1 174 ? 8.869 16.149 -14.640 1.00 88.50 174 VAL A C 1
ATOM 1433 O O . VAL A 1 174 ? 7.972 16.970 -14.457 1.00 88.50 174 VAL A O 1
ATOM 1436 N N . SER A 1 175 ? 8.834 14.933 -14.091 1.00 88.56 175 SER A N 1
ATOM 1437 C CA . SER A 1 175 ? 7.763 14.503 -13.188 1.00 88.56 175 SER A CA 1
ATOM 1438 C C . SER A 1 175 ? 7.811 15.242 -11.847 1.00 88.56 175 SER A C 1
ATOM 1440 O O . SER A 1 175 ? 6.778 15.696 -11.366 1.00 88.56 175 SER A O 1
ATOM 1442 N N . GLU A 1 176 ? 8.992 15.383 -11.240 1.00 90.00 176 GLU A N 1
ATOM 1443 C CA . GLU A 1 176 ? 9.198 16.117 -9.985 1.00 90.00 176 GLU A CA 1
ATOM 1444 C C . GLU A 1 176 ? 8.826 17.594 -10.145 1.00 90.00 176 GLU A C 1
ATOM 1446 O O . GLU A 1 176 ? 8.205 18.164 -9.245 1.00 90.00 176 GLU A O 1
ATOM 1451 N N . ALA A 1 177 ? 9.132 18.192 -11.300 1.00 90.12 177 ALA A N 1
ATOM 1452 C CA . ALA A 1 177 ? 8.718 19.549 -11.626 1.00 90.12 177 ALA A CA 1
ATOM 1453 C C . ALA A 1 177 ? 7.193 19.678 -11.682 1.00 90.12 177 ALA A C 1
ATOM 1455 O O . ALA A 1 177 ? 6.633 20.455 -10.916 1.00 90.12 177 ALA A O 1
ATOM 1456 N N . ALA A 1 178 ? 6.514 18.833 -12.466 1.00 90.75 178 ALA A N 1
ATOM 1457 C CA . ALA A 1 178 ? 5.055 18.862 -12.578 1.00 90.75 178 ALA A CA 1
ATOM 1458 C C . ALA A 1 178 ? 4.336 18.640 -11.230 1.00 90.75 178 ALA A C 1
ATOM 1460 O O . ALA A 1 178 ? 3.327 19.284 -10.944 1.00 90.75 178 ALA A O 1
ATOM 1461 N N . LEU A 1 179 ? 4.861 17.748 -10.380 1.00 92.31 179 LEU A N 1
ATOM 1462 C CA . LEU A 1 179 ? 4.342 17.529 -9.025 1.00 92.31 179 LEU A CA 1
ATOM 1463 C C . LEU A 1 179 ? 4.552 18.756 -8.132 1.00 92.31 179 LEU A C 1
ATOM 1465 O O . LEU A 1 179 ? 3.667 19.120 -7.357 1.00 92.31 179 LEU A O 1
ATOM 1469 N N . THR A 1 180 ? 5.716 19.397 -8.238 1.00 93.25 180 THR A N 1
ATOM 1470 C CA . THR A 1 180 ? 6.010 20.612 -7.474 1.00 93.25 180 THR A CA 1
ATOM 1471 C C . THR A 1 180 ? 5.106 21.758 -7.909 1.00 93.25 180 THR A C 1
ATOM 1473 O O . THR A 1 180 ? 4.533 22.415 -7.048 1.00 93.25 180 THR A O 1
ATOM 1476 N N . ASP A 1 181 ? 4.900 21.948 -9.211 1.00 94.12 181 ASP A N 1
ATOM 1477 C CA . ASP A 1 181 ? 4.032 22.997 -9.754 1.00 94.12 181 ASP A CA 1
ATOM 1478 C C . ASP A 1 181 ? 2.580 22.813 -9.292 1.00 94.12 181 ASP A C 1
ATOM 1480 O O . ASP A 1 181 ? 1.930 23.769 -8.868 1.00 94.12 181 ASP A O 1
ATOM 1484 N N . ALA A 1 182 ? 2.086 21.570 -9.267 1.00 94.25 182 ALA A N 1
ATOM 1485 C CA . ALA A 1 182 ? 0.762 21.255 -8.732 1.00 94.25 182 ALA A CA 1
ATOM 1486 C C . ALA A 1 182 ? 0.637 21.593 -7.233 1.00 94.25 182 ALA A C 1
ATOM 1488 O O . ALA A 1 182 ? -0.398 22.093 -6.789 1.00 94.25 182 ALA A O 1
ATOM 1489 N N . LEU A 1 183 ? 1.687 21.348 -6.441 1.00 94.94 183 LEU A N 1
ATOM 1490 C CA . LEU A 1 183 ? 1.722 21.719 -5.023 1.00 94.94 183 LEU A CA 1
ATOM 1491 C C . LEU A 1 183 ? 1.813 23.236 -4.827 1.00 94.94 183 LEU A C 1
ATOM 1493 O O . LEU A 1 183 ? 1.151 23.773 -3.938 1.00 94.94 183 LEU A O 1
ATOM 1497 N N . VAL A 1 184 ? 2.601 23.928 -5.652 1.00 94.56 184 VAL A N 1
ATOM 1498 C CA . VAL A 1 184 ? 2.713 25.393 -5.641 1.00 94.56 184 VAL A CA 1
ATOM 1499 C C . VAL A 1 184 ? 1.364 26.024 -5.972 1.00 94.56 184 VAL A C 1
ATOM 1501 O O . VAL A 1 184 ? 0.947 26.940 -5.271 1.00 94.56 184 VAL A O 1
ATOM 1504 N N . LEU A 1 185 ? 0.633 25.492 -6.953 1.00 95.06 185 LEU A N 1
ATOM 1505 C CA . LEU A 1 185 ? -0.717 25.953 -7.281 1.00 95.06 185 LEU A CA 1
ATOM 1506 C C . LEU A 1 185 ? -1.705 25.756 -6.115 1.00 95.06 185 LEU A C 1
ATOM 1508 O O . LEU A 1 185 ? -2.563 26.603 -5.877 1.00 95.06 185 LEU A O 1
ATOM 1512 N N . ALA A 1 186 ? -1.589 24.652 -5.372 1.00 94.06 186 ALA A N 1
ATOM 1513 C CA . ALA A 1 186 ? -2.500 24.328 -4.273 1.00 94.06 186 ALA A CA 1
ATOM 1514 C C . ALA A 1 186 ? -2.234 25.110 -2.972 1.00 94.06 186 ALA A C 1
ATOM 1516 O O . ALA A 1 186 ? -3.183 25.467 -2.263 1.00 94.06 186 ALA A O 1
ATOM 1517 N N . TYR A 1 187 ? -0.963 25.354 -2.635 1.00 94.19 187 TYR A N 1
ATOM 1518 C CA . TYR A 1 187 ? -0.555 25.897 -1.330 1.00 94.19 187 TYR A CA 1
ATOM 1519 C C . TYR A 1 187 ? 0.218 27.217 -1.399 1.00 94.19 187 TYR A C 1
ATOM 1521 O O . TYR A 1 187 ? 0.286 27.919 -0.395 1.00 94.19 187 TYR A O 1
ATOM 1529 N N . GLY A 1 188 ? 0.777 27.572 -2.554 1.00 93.94 188 GLY A N 1
ATOM 1530 C CA . GLY A 1 188 ? 1.680 28.708 -2.717 1.00 93.94 188 GLY A CA 1
ATOM 1531 C C . GLY A 1 188 ? 3.118 28.400 -2.289 1.00 93.94 188 GLY A C 1
ATOM 1532 O O . GLY A 1 188 ? 3.381 27.577 -1.410 1.00 93.94 188 GLY A O 1
ATOM 1533 N N . GLU A 1 189 ? 4.080 29.091 -2.902 1.00 93.75 189 GLU A N 1
ATOM 1534 C CA . GLU A 1 189 ? 5.509 28.858 -2.649 1.00 93.75 189 GLU A CA 1
ATOM 1535 C C . GLU A 1 189 ? 5.925 29.145 -1.203 1.00 93.75 189 GLU A C 1
ATOM 1537 O O . GLU A 1 189 ? 6.653 28.355 -0.600 1.00 93.75 189 GLU A O 1
ATOM 1542 N N . ALA A 1 190 ? 5.423 30.243 -0.630 1.00 92.81 190 ALA A N 1
ATOM 1543 C CA . ALA A 1 190 ? 5.777 30.679 0.718 1.00 92.81 190 ALA A CA 1
ATOM 1544 C C . ALA A 1 190 ? 5.420 29.627 1.782 1.00 92.81 190 ALA A C 1
ATOM 1546 O O . ALA A 1 190 ? 6.219 29.353 2.678 1.00 92.81 190 ALA A O 1
ATOM 1547 N N . SER A 1 191 ? 4.251 28.989 1.660 1.00 92.88 191 SER A N 1
ATOM 1548 C CA . SER A 1 191 ? 3.819 27.931 2.576 1.00 92.88 191 SER A CA 1
ATOM 1549 C C . SER A 1 191 ? 4.692 26.681 2.454 1.00 92.88 191 SER A C 1
ATOM 1551 O O . SER A 1 191 ? 5.109 26.128 3.471 1.00 92.88 191 SER A O 1
ATOM 1553 N N . LEU A 1 192 ? 5.034 26.265 1.230 1.00 92.56 192 LEU A N 1
ATOM 1554 C CA . LEU A 1 192 ? 5.895 25.099 0.998 1.00 92.56 192 LEU A CA 1
ATOM 1555 C C . LEU A 1 192 ? 7.327 25.321 1.506 1.00 92.56 192 LEU A C 1
ATOM 1557 O O . LEU A 1 192 ? 7.936 24.412 2.078 1.00 92.56 192 LEU A O 1
ATOM 1561 N N . ASP A 1 193 ? 7.866 26.528 1.336 1.00 91.25 193 ASP A N 1
ATOM 1562 C CA . ASP A 1 193 ? 9.174 26.887 1.884 1.00 91.25 193 ASP A CA 1
ATOM 1563 C C . ASP A 1 193 ? 9.152 26.954 3.414 1.00 91.25 193 ASP A C 1
ATOM 1565 O O . ASP A 1 193 ? 10.072 26.443 4.062 1.00 91.25 193 ASP A O 1
ATOM 1569 N N . ALA A 1 194 ? 8.081 27.499 4.001 1.00 92.06 194 ALA A N 1
ATOM 1570 C CA . ALA A 1 194 ? 7.887 27.508 5.446 1.00 92.06 194 ALA A CA 1
ATOM 1571 C C . ALA A 1 194 ? 7.835 26.084 6.020 1.00 92.06 194 ALA A C 1
ATOM 1573 O O . ALA A 1 194 ? 8.482 25.808 7.032 1.00 92.06 194 ALA A O 1
ATOM 1574 N N . TRP A 1 195 ? 7.142 25.154 5.355 1.00 92.75 195 TRP A N 1
ATOM 1575 C CA . TRP A 1 195 ? 7.111 23.741 5.743 1.00 92.75 195 TRP A CA 1
ATOM 1576 C C . TRP A 1 195 ? 8.507 23.110 5.739 1.00 92.75 195 TRP A C 1
ATOM 1578 O O . TRP A 1 195 ? 8.908 22.499 6.732 1.00 92.75 195 TRP A O 1
ATOM 1588 N N . GLY A 1 196 ? 9.282 23.309 4.668 1.00 88.75 196 GLY A N 1
ATOM 1589 C CA . GLY A 1 196 ? 10.654 22.801 4.584 1.00 88.75 196 GLY A CA 1
ATOM 1590 C C . GLY A 1 196 ? 11.592 23.395 5.644 1.00 88.75 196 GLY A C 1
ATOM 1591 O O . GLY A 1 196 ? 12.475 22.702 6.150 1.00 88.75 196 GLY A O 1
ATOM 1592 N N . ALA A 1 197 ? 11.386 24.658 6.026 1.00 89.06 197 ALA A N 1
ATOM 1593 C CA . ALA A 1 197 ? 12.146 25.318 7.087 1.00 89.06 197 ALA A CA 1
ATOM 1594 C C . ALA A 1 197 ? 11.721 24.893 8.505 1.00 89.06 197 ALA A C 1
ATOM 1596 O O . ALA A 1 197 ? 12.522 24.999 9.440 1.00 89.06 197 ALA A O 1
ATOM 1597 N N . LEU A 1 198 ? 10.481 24.422 8.673 1.00 90.62 198 LEU A N 1
ATOM 1598 C CA . LEU A 1 198 ? 9.912 24.013 9.956 1.00 90.62 198 LEU A CA 1
ATOM 1599 C C . LEU A 1 198 ? 10.360 22.607 10.376 1.00 90.62 198 LEU A C 1
ATOM 1601 O O . LEU A 1 198 ? 10.700 22.408 11.538 1.00 90.62 198 LEU A O 1
ATOM 1605 N N . LEU A 1 199 ? 10.419 21.653 9.441 1.00 90.00 199 LEU A N 1
ATOM 1606 C CA . LEU A 1 199 ? 10.811 20.259 9.706 1.00 90.00 199 LEU A CA 1
ATOM 1607 C C . LEU A 1 199 ? 12.095 20.072 10.542 1.00 90.00 199 LEU A C 1
ATOM 1609 O O . LEU A 1 199 ? 12.079 19.227 11.439 1.00 90.00 199 LEU A O 1
ATOM 1613 N N . PRO A 1 200 ? 13.193 20.819 10.309 1.00 88.25 200 PRO A N 1
ATOM 1614 C CA . PRO A 1 200 ? 14.417 20.677 11.094 1.00 88.25 200 PRO A CA 1
ATOM 1615 C C . PRO A 1 200 ? 14.412 21.415 12.439 1.00 88.25 200 PRO A C 1
ATOM 1617 O O . PRO A 1 200 ? 15.419 21.349 13.140 1.00 88.25 200 PRO A O 1
ATOM 1620 N N . ARG A 1 201 ? 13.359 22.164 12.793 1.00 88.75 201 ARG A N 1
ATOM 1621 C CA . ARG A 1 201 ? 13.290 22.867 14.085 1.00 88.75 201 ARG A CA 1
ATOM 1622 C C . ARG A 1 201 ? 12.939 21.885 15.207 1.00 88.75 201 ARG A C 1
ATOM 1624 O O . ARG A 1 201 ? 12.156 20.975 14.947 1.00 88.75 201 ARG A O 1
ATOM 1631 N N . PRO A 1 202 ? 13.488 22.050 16.422 1.00 87.31 202 PRO A N 1
ATOM 1632 C CA . PRO A 1 202 ? 13.152 21.194 17.557 1.00 87.31 202 PRO A CA 1
ATOM 1633 C C . PRO A 1 202 ? 11.669 21.332 17.928 1.00 87.31 202 PRO A C 1
ATOM 1635 O O . PRO A 1 202 ? 11.103 22.419 17.817 1.00 87.31 202 PRO A O 1
ATOM 1638 N N . GLU A 1 203 ? 11.054 20.237 18.374 1.00 85.88 203 GLU A N 1
ATOM 1639 C CA . GLU A 1 203 ? 9.653 20.203 18.814 1.00 85.88 203 GLU A CA 1
ATOM 1640 C C . GLU A 1 203 ? 9.560 19.338 20.084 1.00 85.88 203 GLU A C 1
ATOM 1642 O O . GLU A 1 203 ? 9.845 18.136 20.064 1.00 85.88 203 GLU A O 1
ATOM 1647 N N . GLY A 1 204 ? 9.200 19.961 21.211 1.00 80.12 204 GLY A N 1
ATOM 1648 C CA . GLY A 1 204 ? 9.193 19.307 22.523 1.00 80.12 204 GLY A CA 1
ATOM 1649 C C . GLY A 1 204 ? 10.565 18.728 22.893 1.00 80.12 204 GLY A C 1
ATOM 1650 O O . GLY A 1 204 ? 11.575 19.422 22.826 1.00 80.12 204 GLY A O 1
ATOM 1651 N N . ASN A 1 205 ? 10.595 17.440 23.248 1.00 79.50 205 ASN A N 1
ATOM 1652 C CA . ASN A 1 205 ? 11.822 16.716 23.614 1.00 79.50 205 ASN A CA 1
ATOM 1653 C C . ASN A 1 205 ? 12.557 16.093 22.411 1.00 79.50 205 ASN A C 1
ATOM 1655 O O . ASN A 1 205 ? 13.553 15.396 22.598 1.00 79.50 205 ASN A O 1
ATOM 1659 N N . GLN A 1 206 ? 12.056 16.272 21.185 1.00 83.44 206 GLN A N 1
ATOM 1660 C CA . GLN A 1 206 ? 12.672 15.715 19.981 1.00 83.44 206 GLN A CA 1
ATOM 1661 C C . GLN A 1 206 ? 13.572 16.753 19.311 1.00 83.44 206 GLN A C 1
ATOM 1663 O O . GLN A 1 206 ? 13.239 17.937 19.238 1.00 83.44 206 GLN A O 1
ATOM 1668 N N . ALA A 1 207 ? 14.695 16.299 18.750 1.00 83.50 207 ALA A N 1
ATOM 1669 C CA . ALA A 1 207 ? 15.661 17.196 18.116 1.00 83.50 207 ALA A CA 1
ATOM 1670 C C . ALA A 1 207 ? 15.120 17.862 16.834 1.00 83.50 207 ALA A C 1
ATOM 1672 O O . ALA A 1 207 ? 15.679 18.858 16.381 1.00 83.50 207 ALA A O 1
ATOM 1673 N N . SER A 1 208 ? 14.034 17.341 16.248 1.00 90.00 208 SER A N 1
ATOM 1674 C CA . SER A 1 208 ? 13.348 17.965 15.111 1.00 90.00 208 SER A CA 1
ATOM 1675 C C . SER A 1 208 ? 11.859 17.603 15.032 1.00 90.00 208 SER A C 1
ATOM 1677 O O . SER A 1 208 ? 11.465 16.497 15.415 1.00 90.00 208 SER A O 1
ATOM 1679 N N . LEU A 1 209 ? 11.044 18.487 14.445 1.00 91.06 209 LEU A N 1
ATOM 1680 C CA . LEU A 1 209 ? 9.642 18.222 14.111 1.00 91.06 209 LEU A CA 1
ATOM 1681 C C . LEU A 1 209 ? 9.518 16.998 13.192 1.00 91.06 209 LEU A C 1
ATOM 1683 O O . LEU A 1 209 ? 8.618 16.182 13.372 1.00 91.06 209 LEU A O 1
ATOM 1687 N N . GLN A 1 210 ? 10.450 16.830 12.246 1.00 91.19 210 GLN A N 1
ATOM 1688 C CA . GLN A 1 210 ? 10.515 15.650 11.380 1.00 91.19 210 GLN A CA 1
ATOM 1689 C C . GLN A 1 210 ? 10.604 14.350 12.195 1.00 91.19 210 GLN A C 1
ATOM 1691 O O . GLN A 1 210 ? 9.855 13.412 11.937 1.00 91.19 210 GLN A O 1
ATOM 1696 N N . GLN A 1 211 ? 11.489 14.284 13.194 1.00 90.06 211 GLN A N 1
ATOM 1697 C CA . GLN A 1 211 ? 11.623 13.095 14.044 1.00 90.06 211 GLN A CA 1
ATOM 1698 C C . GLN A 1 211 ? 10.373 12.848 14.886 1.00 90.06 211 GLN A C 1
ATOM 1700 O O . GLN A 1 211 ? 9.923 11.707 14.976 1.00 90.06 211 GLN A O 1
ATOM 1705 N N . TRP A 1 212 ? 9.781 13.900 15.456 1.00 92.81 212 TRP A N 1
ATOM 1706 C CA . TRP A 1 212 ? 8.549 13.770 16.231 1.00 92.81 212 TRP A CA 1
ATOM 1707 C C . TRP A 1 212 ? 7.381 13.248 15.381 1.00 92.81 212 TRP A C 1
ATOM 1709 O O . TRP A 1 212 ? 6.699 12.303 15.780 1.00 92.81 212 TRP A O 1
ATOM 1719 N N . LEU A 1 213 ? 7.189 13.793 14.175 1.00 93.00 213 LEU A N 1
ATOM 1720 C CA . LEU A 1 213 ? 6.144 13.357 13.243 1.00 93.00 213 LEU A CA 1
ATOM 1721 C C . LEU A 1 213 ? 6.378 11.939 12.702 1.00 93.00 213 LEU A C 1
ATOM 1723 O O . LEU A 1 213 ? 5.415 11.211 12.477 1.00 93.00 213 LEU A O 1
ATOM 1727 N N . TRP A 1 214 ? 7.637 11.535 12.509 1.00 90.94 214 TRP A N 1
ATOM 1728 C CA . TRP A 1 214 ? 7.989 10.200 12.011 1.00 90.94 214 TRP A CA 1
ATOM 1729 C C . TRP A 1 214 ? 7.960 9.110 13.093 1.00 90.94 214 TRP A C 1
ATOM 1731 O O . TRP A 1 214 ? 7.875 7.923 12.775 1.00 90.94 214 TRP A O 1
ATOM 1741 N N . ALA A 1 215 ? 8.036 9.488 14.372 1.00 87.50 215 ALA A N 1
ATOM 1742 C CA . ALA A 1 215 ? 8.036 8.543 15.480 1.00 87.50 215 ALA A CA 1
ATOM 1743 C C . ALA A 1 215 ? 6.723 7.744 15.539 1.00 87.50 215 ALA A C 1
ATOM 1745 O O . ALA A 1 215 ? 5.632 8.309 15.678 1.00 87.50 215 ALA A O 1
ATOM 1746 N N . VAL A 1 216 ? 6.851 6.417 15.469 1.00 84.81 216 VAL A N 1
ATOM 1747 C CA . VAL A 1 216 ? 5.732 5.473 15.547 1.00 84.81 216 VAL A CA 1
ATOM 1748 C C . VAL A 1 216 ? 5.429 5.147 17.019 1.00 84.81 216 VAL A C 1
ATOM 1750 O O . VAL A 1 216 ? 6.362 4.885 17.783 1.00 84.81 216 VAL A O 1
ATOM 1753 N N . PRO A 1 217 ? 4.148 5.117 17.432 1.00 83.50 217 PRO A N 1
ATOM 1754 C CA . PRO A 1 217 ? 3.744 4.684 18.767 1.00 83.50 217 PRO A CA 1
ATOM 1755 C C . PRO A 1 217 ? 4.250 3.272 19.098 1.00 83.50 217 PRO A C 1
ATOM 1757 O O . PRO A 1 217 ? 4.005 2.322 18.357 1.00 83.50 217 PRO A O 1
ATOM 1760 N N . LEU A 1 218 ? 4.923 3.110 20.241 1.00 79.94 218 LEU A N 1
ATOM 1761 C CA . LEU A 1 218 ? 5.444 1.811 20.697 1.00 79.94 218 LEU A CA 1
ATOM 1762 C C . LEU A 1 218 ? 4.385 0.928 21.385 1.00 79.94 218 LEU A C 1
ATOM 1764 O O . LEU A 1 218 ? 4.600 -0.270 21.560 1.00 79.94 218 LEU A O 1
ATOM 1768 N N . ARG A 1 219 ? 3.272 1.506 21.860 1.00 81.19 219 ARG A N 1
ATOM 1769 C CA . ARG A 1 219 ? 2.240 0.834 22.670 1.00 81.19 219 ARG A CA 1
ATOM 1770 C C . ARG A 1 219 ? 0.846 1.411 22.408 1.00 81.19 219 ARG A C 1
ATOM 1772 O O . ARG A 1 219 ? 0.643 2.613 22.338 1.00 81.19 219 ARG A O 1
ATOM 1779 N N . SER A 1 220 ? -0.184 0.574 22.412 1.00 79.75 220 SER A N 1
ATOM 1780 C CA . SER A 1 220 ? -1.576 1.035 22.299 1.00 79.75 220 SER A CA 1
ATOM 1781 C C . SER A 1 220 ? -2.120 1.609 23.625 1.00 79.75 220 SER A C 1
ATOM 1783 O O . SER A 1 220 ? -2.972 0.990 24.270 1.00 79.75 220 SER A O 1
ATOM 1785 N N . SER A 1 221 ? -1.601 2.759 24.075 1.00 85.56 221 SER A N 1
ATOM 1786 C CA . SER A 1 221 ? -2.032 3.455 25.302 1.00 85.56 221 SER A CA 1
ATOM 1787 C C . SER A 1 221 ? -2.792 4.752 25.007 1.00 85.56 221 SER A C 1
ATOM 1789 O O . SER A 1 221 ? -2.597 5.373 23.964 1.00 85.56 221 SER A O 1
ATOM 1791 N N . THR A 1 222 ? -3.634 5.196 25.948 1.00 86.25 222 THR A N 1
ATOM 1792 C CA . THR A 1 222 ? -4.379 6.464 25.832 1.00 86.25 222 THR A CA 1
ATOM 1793 C C . THR A 1 222 ? -3.442 7.669 25.703 1.00 86.25 222 THR A C 1
ATOM 1795 O O . THR A 1 222 ? -3.737 8.590 24.952 1.00 86.25 222 THR A O 1
ATOM 1798 N N . HIS A 1 223 ? -2.286 7.641 26.375 1.00 88.25 223 HIS A N 1
ATOM 1799 C CA . HIS A 1 223 ? -1.262 8.682 26.249 1.00 88.25 223 HIS A CA 1
ATOM 1800 C C . HIS A 1 223 ? -0.718 8.770 24.817 1.00 88.25 223 HIS A C 1
ATOM 1802 O O . HIS A 1 223 ? -0.665 9.851 24.244 1.00 88.25 223 HIS A O 1
ATOM 1808 N N . GLN A 1 224 ? -0.359 7.633 24.211 1.00 89.38 224 GLN A N 1
ATOM 1809 C CA . GLN A 1 224 ? 0.150 7.620 22.835 1.00 89.38 224 GLN A CA 1
ATOM 1810 C C . GLN A 1 224 ? -0.930 7.991 21.813 1.00 89.38 224 GLN A C 1
ATOM 1812 O O . GLN A 1 224 ? -0.630 8.630 20.811 1.00 89.38 224 GLN A O 1
ATOM 1817 N N . MET A 1 225 ? -2.200 7.668 22.079 1.00 91.88 225 MET A N 1
ATOM 1818 C CA . MET A 1 225 ? -3.306 8.202 21.277 1.00 91.88 225 MET A CA 1
ATOM 1819 C C . MET A 1 225 ? -3.409 9.727 21.393 1.00 91.88 225 MET A C 1
ATOM 1821 O O . MET A 1 225 ? -3.650 10.387 20.389 1.00 91.88 225 MET A O 1
ATOM 1825 N N . GLY A 1 226 ? -3.206 10.282 22.593 1.00 92.25 226 GLY A N 1
ATOM 1826 C CA . GLY A 1 226 ? -3.114 11.726 22.814 1.00 92.25 226 GLY A CA 1
ATOM 1827 C C . GLY A 1 226 ? -2.031 12.369 21.950 1.00 92.25 226 GLY A C 1
ATOM 1828 O O . GLY A 1 226 ? -2.326 13.301 21.212 1.00 92.25 226 GLY A O 1
ATOM 1829 N N . GLU A 1 227 ? -0.829 11.792 21.943 1.00 92.50 227 GLU A N 1
ATOM 1830 C CA . GLU A 1 227 ? 0.279 12.264 21.103 1.00 92.50 227 GLU A CA 1
ATOM 1831 C C . GLU A 1 227 ? -0.071 12.231 19.603 1.00 92.50 227 GLU A C 1
ATOM 1833 O O . GLU A 1 227 ? 0.249 13.161 18.868 1.00 92.50 227 GLU A O 1
ATOM 1838 N N . LEU A 1 228 ? -0.772 11.193 19.127 1.00 94.38 228 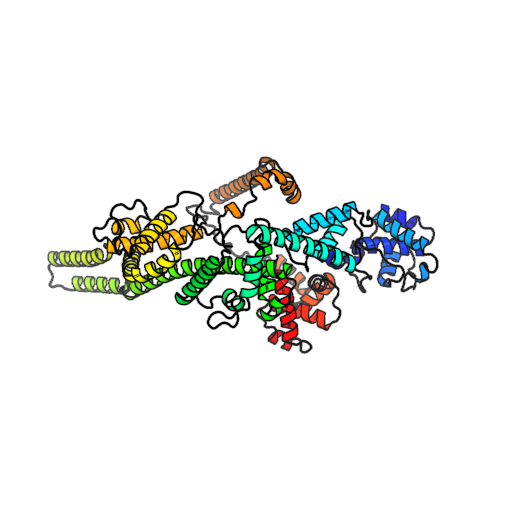LEU A N 1
ATOM 1839 C CA . LEU A 1 228 ? -1.231 11.134 17.734 1.00 94.38 228 LEU A CA 1
ATOM 1840 C C . LEU A 1 228 ? -2.227 12.245 17.397 1.00 94.38 228 LEU A C 1
ATOM 1842 O O . LEU A 1 228 ? -2.131 12.845 16.328 1.00 94.38 228 LEU A O 1
ATOM 1846 N N . PHE A 1 229 ? -3.171 12.536 18.291 1.00 95.31 229 PHE A N 1
ATOM 1847 C CA . PHE A 1 229 ? -4.067 13.668 18.091 1.00 95.31 229 PHE A CA 1
ATOM 1848 C C . PHE A 1 229 ? -3.305 15.003 18.099 1.00 95.31 229 PHE A C 1
ATOM 1850 O O . PHE A 1 229 ? -3.646 15.876 17.308 1.00 95.31 229 PHE A O 1
ATOM 1857 N N . ASP A 1 230 ? -2.261 15.157 18.923 1.00 94.31 230 ASP A N 1
ATOM 1858 C CA . ASP A 1 230 ? -1.415 16.360 18.925 1.00 94.31 230 ASP A CA 1
ATOM 1859 C C . ASP A 1 230 ? -0.676 16.514 17.586 1.00 94.31 230 ASP A C 1
ATOM 1861 O O . ASP A 1 230 ? -0.613 17.613 17.032 1.00 94.31 230 ASP A O 1
ATOM 1865 N N . LYS A 1 231 ? -0.181 15.406 17.008 1.00 95.12 231 LYS A N 1
ATOM 1866 C CA . LYS A 1 231 ? 0.405 15.383 15.653 1.00 95.12 231 LYS A CA 1
ATOM 1867 C C . LYS A 1 231 ? -0.609 15.817 14.598 1.00 95.12 231 LYS A C 1
ATOM 1869 O O . LYS A 1 231 ? -0.290 16.664 13.765 1.00 95.12 231 LYS A O 1
ATOM 1874 N N . ILE A 1 232 ? -1.827 15.273 14.641 1.00 95.62 232 ILE A N 1
ATOM 1875 C CA . ILE A 1 232 ? -2.902 15.633 13.702 1.00 95.62 232 ILE A CA 1
ATOM 1876 C C . ILE A 1 232 ? -3.253 17.119 13.836 1.00 95.62 232 ILE A C 1
ATOM 1878 O O . ILE A 1 232 ? -3.288 17.830 12.835 1.00 95.62 232 ILE A O 1
ATOM 1882 N N . GLU A 1 233 ? -3.435 17.620 15.059 1.00 94.69 233 GLU A N 1
ATOM 1883 C CA . GLU A 1 233 ? -3.748 19.028 15.318 1.00 94.69 233 GLU A CA 1
ATOM 1884 C C . GLU A 1 233 ? -2.630 19.959 14.826 1.00 94.69 233 GLU A C 1
ATOM 1886 O O . GLU A 1 233 ? -2.893 20.985 14.191 1.00 94.69 233 GLU A O 1
ATOM 1891 N N . ARG A 1 234 ? -1.366 19.589 15.064 1.00 94.75 234 ARG A N 1
ATOM 1892 C CA . ARG A 1 234 ? -0.202 20.330 14.567 1.00 94.75 234 ARG A CA 1
ATOM 1893 C C . ARG A 1 234 ? -0.207 20.424 13.044 1.00 94.75 234 ARG A C 1
ATOM 1895 O O . ARG A 1 234 ? 0.045 21.500 12.508 1.00 94.75 234 ARG A O 1
ATOM 1902 N N . LEU A 1 235 ? -0.522 19.332 12.353 1.00 95.19 235 LEU A N 1
ATOM 1903 C CA . LEU A 1 235 ? -0.596 19.284 10.890 1.00 95.19 235 LEU A CA 1
ATOM 1904 C C . LEU A 1 235 ? -1.819 20.032 10.344 1.00 95.19 235 LEU A C 1
ATOM 1906 O O . LEU A 1 235 ? -1.719 20.663 9.291 1.00 95.19 235 LEU A O 1
ATOM 1910 N N . TYR A 1 236 ? -2.931 20.050 11.084 1.00 94.44 236 TYR A N 1
ATOM 1911 C CA . TYR A 1 236 ? -4.105 20.857 10.748 1.00 94.44 236 TYR A CA 1
ATOM 1912 C C . TYR A 1 236 ? -3.831 22.354 10.810 1.00 94.44 236 TYR A C 1
ATOM 1914 O O . TYR A 1 236 ? -4.229 23.080 9.899 1.00 94.44 236 TYR A O 1
ATOM 1922 N N . LYS A 1 237 ? -3.084 22.807 11.825 1.00 93.88 237 LYS A N 1
ATOM 1923 C CA . LYS A 1 237 ? -2.622 24.201 11.933 1.00 93.88 237 LYS A CA 1
ATOM 1924 C C . LYS A 1 237 ? -1.714 24.614 10.769 1.00 93.88 237 LYS A C 1
ATOM 1926 O O . LYS A 1 237 ? -1.647 25.793 10.447 1.00 93.88 237 LYS A O 1
ATOM 1931 N N . LEU A 1 238 ? -1.033 23.659 10.131 1.00 92.94 238 LEU A N 1
ATOM 1932 C CA . LEU A 1 238 ? -0.218 23.895 8.934 1.00 92.94 238 LEU A CA 1
ATOM 1933 C C . LEU A 1 238 ? -1.029 23.876 7.627 1.00 92.94 238 LEU A C 1
ATOM 1935 O O . LEU A 1 238 ? -0.480 24.228 6.585 1.00 92.94 238 LEU A O 1
ATOM 1939 N N . GLY A 1 239 ? -2.305 23.473 7.661 1.00 92.50 239 GLY A N 1
ATOM 1940 C CA . GLY A 1 239 ? -3.207 23.474 6.504 1.00 92.50 239 GLY A CA 1
ATOM 1941 C C . GLY A 1 239 ? -2.988 22.335 5.498 1.00 92.50 239 GLY A C 1
ATOM 1942 O O . GLY A 1 239 ? -3.533 22.382 4.396 1.00 92.50 239 GLY A O 1
ATOM 1943 N N . VAL A 1 240 ? -2.222 21.301 5.860 1.00 90.62 240 VAL A N 1
ATOM 1944 C CA . VAL A 1 240 ? -1.798 20.189 4.975 1.00 90.62 240 VAL A CA 1
ATOM 1945 C C . VAL A 1 240 ? -2.977 19.321 4.490 1.00 90.62 240 VAL A C 1
ATOM 1947 O O . VAL A 1 240 ? -2.897 18.600 3.492 1.00 90.62 240 VAL A O 1
ATOM 1950 N N . GLN A 1 241 ? -4.099 19.364 5.201 1.00 88.12 241 GLN A N 1
ATOM 1951 C CA . GLN A 1 241 ? -5.306 18.599 4.911 1.00 88.12 241 GLN A CA 1
ATOM 1952 C C . GLN A 1 241 ? -6.054 19.097 3.664 1.00 88.12 241 GLN A C 1
ATOM 1954 O O . GLN A 1 241 ? -6.655 18.280 2.964 1.00 88.12 241 GLN A O 1
ATOM 1959 N N . HIS A 1 242 ? -6.004 20.399 3.363 1.00 84.44 242 HIS A N 1
ATOM 1960 C CA . HIS A 1 242 ? -6.858 21.038 2.355 1.00 84.44 242 HIS A CA 1
ATOM 1961 C C . HIS A 1 242 ? -6.228 21.038 0.961 1.00 84.44 242 HIS A C 1
ATOM 1963 O O . HIS A 1 242 ? -5.031 21.257 0.851 1.00 84.44 242 HIS A O 1
ATOM 1969 N N . ARG A 1 243 ? -7.034 20.884 -0.102 1.00 85.19 243 ARG A N 1
ATOM 1970 C CA . ARG A 1 243 ? -6.635 21.094 -1.516 1.00 85.19 243 ARG A CA 1
ATOM 1971 C C . ARG A 1 243 ? -5.443 20.250 -2.005 1.00 85.19 243 ARG A C 1
ATOM 1973 O O . ARG A 1 243 ? -4.680 20.698 -2.853 1.00 85.19 243 ARG A O 1
ATOM 1980 N N . TRP A 1 244 ? -5.277 19.029 -1.495 1.00 91.00 244 TRP A N 1
ATOM 1981 C CA . TRP A 1 244 ? -4.202 18.148 -1.961 1.00 91.00 244 TRP A CA 1
ATOM 1982 C C . TRP A 1 244 ? -4.396 17.775 -3.451 1.00 91.00 244 TRP A C 1
ATOM 1984 O O . TRP A 1 244 ? -5.467 17.263 -3.790 1.00 91.00 244 TRP A O 1
ATOM 1994 N N . PRO A 1 245 ? -3.412 18.002 -4.347 1.00 90.50 245 PRO A N 1
ATOM 1995 C CA . PRO A 1 245 ? -3.570 17.729 -5.778 1.00 90.50 245 PRO A CA 1
ATOM 1996 C C . PRO A 1 245 ? -3.773 16.240 -6.089 1.00 90.50 245 PRO A C 1
ATOM 1998 O O . PRO A 1 245 ? -3.016 15.399 -5.607 1.00 90.50 245 PRO A O 1
ATOM 2001 N N . ALA A 1 246 ? -4.720 15.912 -6.975 1.00 83.69 246 ALA A N 1
ATOM 2002 C CA . ALA A 1 246 ? -4.993 14.527 -7.387 1.00 83.69 246 ALA A CA 1
ATOM 2003 C C . ALA A 1 246 ? -3.804 13.851 -8.103 1.00 83.69 246 ALA A C 1
ATOM 2005 O O . ALA A 1 246 ? -3.629 12.639 -8.007 1.00 83.69 246 ALA A O 1
ATOM 2006 N N . VAL A 1 247 ? -2.956 14.639 -8.778 1.00 83.62 247 VAL A N 1
ATOM 2007 C CA . VAL A 1 247 ? -1.723 14.159 -9.435 1.00 83.62 247 VAL A CA 1
ATOM 2008 C C . VAL A 1 247 ? -0.725 13.598 -8.410 1.00 83.62 247 VAL A C 1
ATOM 2010 O O . VAL A 1 247 ? 0.014 12.660 -8.704 1.00 83.62 247 VAL A O 1
ATOM 2013 N N . CYS A 1 248 ? -0.734 14.121 -7.180 1.00 87.50 248 CYS A N 1
ATOM 2014 C CA . CYS A 1 248 ? 0.080 13.636 -6.069 1.00 87.50 248 CYS A CA 1
ATOM 2015 C C . CYS A 1 248 ? -0.624 12.463 -5.373 1.00 87.50 248 CYS A C 1
ATOM 2017 O O . CYS A 1 248 ? -1.169 12.609 -4.276 1.00 87.50 248 CYS A O 1
ATOM 2019 N N . ASN A 1 249 ? -0.626 11.295 -6.012 1.00 86.94 249 ASN A N 1
ATOM 2020 C CA . ASN A 1 249 ? -1.258 10.105 -5.448 1.00 86.94 249 ASN A CA 1
ATOM 2021 C C . ASN A 1 249 ? -0.521 9.562 -4.203 1.00 86.94 249 ASN A C 1
ATOM 2023 O O . ASN A 1 249 ? 0.543 10.031 -3.792 1.00 86.94 249 ASN A O 1
ATOM 2027 N N . GLU A 1 250 ? -1.091 8.525 -3.595 1.00 87.75 250 GLU A N 1
ATOM 2028 C CA . GLU A 1 250 ? -0.539 7.893 -2.397 1.00 87.75 250 GLU A CA 1
ATOM 2029 C C . GLU A 1 250 ? 0.874 7.319 -2.589 1.00 87.75 250 GLU A C 1
ATOM 2031 O O . GLU A 1 250 ? 1.704 7.435 -1.685 1.00 87.75 250 GLU A O 1
ATOM 2036 N N . ALA A 1 251 ? 1.175 6.735 -3.753 1.00 86.94 251 ALA A N 1
ATOM 2037 C CA . ALA A 1 251 ? 2.493 6.171 -4.038 1.00 86.94 251 ALA A CA 1
ATOM 2038 C C . ALA A 1 251 ? 3.574 7.263 -4.071 1.00 86.94 251 ALA A C 1
ATOM 2040 O O . ALA A 1 251 ? 4.629 7.113 -3.448 1.00 86.94 251 ALA A O 1
ATOM 2041 N N . VAL A 1 252 ? 3.273 8.395 -4.715 1.00 89.19 252 VAL A N 1
ATOM 2042 C CA . VAL A 1 252 ? 4.112 9.601 -4.728 1.00 89.19 252 VAL A CA 1
ATOM 2043 C C . VAL A 1 252 ? 4.331 10.110 -3.302 1.00 89.19 252 VAL A C 1
ATOM 2045 O O . VAL A 1 252 ? 5.479 10.273 -2.881 1.00 89.19 252 VAL A O 1
ATOM 2048 N N . VAL A 1 253 ? 3.254 10.284 -2.526 1.00 92.06 253 VAL A N 1
ATOM 2049 C CA . VAL A 1 253 ? 3.330 10.751 -1.130 1.00 92.06 253 VAL A CA 1
ATOM 2050 C C . VAL A 1 253 ? 4.251 9.856 -0.303 1.00 92.06 253 VAL A C 1
ATOM 2052 O O . VAL A 1 253 ? 5.183 10.353 0.328 1.00 92.06 253 VAL A O 1
ATOM 2055 N N . ARG A 1 254 ? 4.043 8.534 -0.334 1.00 91.00 254 ARG A N 1
ATOM 2056 C CA . ARG A 1 254 ? 4.854 7.566 0.423 1.00 91.00 254 ARG A CA 1
ATOM 2057 C C . ARG A 1 254 ? 6.320 7.583 -0.008 1.00 91.00 254 ARG A C 1
ATOM 2059 O O . ARG A 1 254 ? 7.205 7.552 0.848 1.00 91.00 254 ARG A O 1
ATOM 2066 N N . HIS A 1 255 ? 6.595 7.644 -1.309 1.00 88.81 255 HIS A N 1
ATOM 2067 C CA . HIS A 1 255 ? 7.959 7.635 -1.833 1.00 88.81 255 HIS A CA 1
ATOM 2068 C C . HIS A 1 255 ? 8.760 8.863 -1.392 1.00 88.81 255 HIS A C 1
ATOM 2070 O O . HIS A 1 255 ? 9.836 8.728 -0.801 1.00 88.81 255 HIS A O 1
ATOM 2076 N N . TYR A 1 256 ? 8.231 10.063 -1.639 1.00 90.12 256 TYR A N 1
ATOM 2077 C CA . TYR A 1 256 ? 8.929 11.301 -1.300 1.00 90.12 256 TYR A CA 1
ATOM 2078 C C . TYR A 1 256 ? 8.971 11.544 0.214 1.00 90.12 256 TYR A C 1
ATOM 2080 O O . TYR A 1 256 ? 9.985 12.021 0.722 1.00 90.12 256 TYR A O 1
ATOM 2088 N N . ALA A 1 257 ? 7.950 11.112 0.964 1.00 91.38 257 ALA A N 1
ATOM 2089 C CA . ALA A 1 257 ? 7.997 11.126 2.425 1.00 91.38 257 ALA A CA 1
ATOM 2090 C C . ALA A 1 257 ? 9.127 10.247 2.978 1.00 91.38 257 ALA A C 1
ATOM 2092 O O . ALA A 1 257 ? 9.872 10.687 3.852 1.00 91.38 257 ALA A O 1
ATOM 2093 N N . ARG A 1 258 ? 9.309 9.029 2.447 1.00 88.06 258 ARG A N 1
ATOM 2094 C CA . ARG A 1 258 ? 10.409 8.130 2.843 1.00 88.06 258 ARG A CA 1
ATOM 2095 C C . ARG A 1 258 ? 11.780 8.725 2.507 1.00 88.06 258 ARG A C 1
ATOM 2097 O O . ARG A 1 258 ? 12.694 8.627 3.323 1.00 88.06 258 ARG A O 1
ATOM 2104 N N . ARG A 1 259 ? 11.933 9.374 1.344 1.00 86.81 259 ARG A N 1
ATOM 2105 C CA . ARG A 1 259 ? 13.170 10.096 0.974 1.00 86.81 259 ARG A CA 1
ATOM 2106 C C . ARG A 1 259 ? 13.499 11.226 1.950 1.00 86.81 259 ARG A C 1
ATOM 2108 O O . ARG A 1 259 ? 14.671 11.399 2.294 1.00 86.81 259 ARG A O 1
ATOM 2115 N N . CYS A 1 260 ? 12.485 11.948 2.422 1.00 87.62 260 CYS A N 1
ATOM 2116 C CA . CYS A 1 260 ? 12.645 12.973 3.447 1.00 87.62 260 CYS A CA 1
ATOM 2117 C C . CYS A 1 260 ? 13.032 12.347 4.798 1.00 87.62 260 CYS A C 1
ATOM 2119 O O . CYS A 1 260 ? 14.042 12.717 5.391 1.00 87.62 260 CYS A O 1
ATOM 2121 N N . ALA A 1 261 ? 12.281 11.335 5.242 1.00 85.81 261 ALA A N 1
ATOM 2122 C CA . ALA A 1 261 ? 12.427 10.713 6.555 1.00 85.81 261 ALA A CA 1
ATOM 2123 C C . ALA A 1 261 ? 13.757 9.976 6.760 1.00 85.81 261 ALA A C 1
ATOM 2125 O O . ALA A 1 261 ? 14.345 10.048 7.837 1.00 85.81 261 ALA A O 1
ATOM 2126 N N . ASN A 1 262 ? 14.251 9.289 5.725 1.00 82.88 262 ASN A N 1
ATOM 2127 C CA . ASN A 1 262 ? 15.502 8.527 5.780 1.00 82.88 262 ASN A CA 1
ATOM 2128 C C . ASN A 1 262 ? 16.755 9.415 5.812 1.00 82.88 262 ASN A C 1
ATOM 2130 O O . ASN A 1 262 ? 17.871 8.899 5.891 1.00 82.88 262 ASN A O 1
ATOM 2134 N N . ARG A 1 263 ? 16.594 10.739 5.729 1.00 82.12 263 ARG A N 1
ATOM 2135 C CA . ARG A 1 263 ? 17.696 11.697 5.763 1.00 82.12 263 ARG A CA 1
ATOM 2136 C C . ARG A 1 263 ? 17.624 12.556 7.025 1.00 82.12 263 ARG A C 1
ATOM 2138 O O . ARG A 1 263 ? 16.535 12.981 7.413 1.00 82.12 263 ARG A O 1
ATOM 2145 N N . PRO A 1 264 ? 18.772 12.856 7.663 1.00 76.62 264 PRO A N 1
ATOM 2146 C CA . PRO A 1 264 ? 18.802 13.788 8.780 1.00 76.62 264 PRO A CA 1
ATOM 2147 C C . PRO A 1 264 ? 18.276 15.163 8.364 1.00 76.62 264 PRO A C 1
ATOM 2149 O O . PRO A 1 264 ? 18.644 15.681 7.306 1.00 76.62 264 PRO A O 1
ATOM 2152 N N . ALA A 1 265 ? 17.482 15.794 9.228 1.00 73.88 265 ALA A N 1
ATOM 2153 C CA . ALA A 1 265 ? 16.844 17.076 8.929 1.00 73.88 265 ALA A CA 1
ATOM 2154 C C . ALA A 1 265 ? 17.854 18.213 8.636 1.00 73.88 265 ALA A C 1
ATOM 2156 O O . ALA A 1 265 ? 17.545 19.167 7.921 1.00 73.88 265 ALA A O 1
ATOM 2157 N N . SER A 1 266 ? 19.095 18.100 9.126 1.00 71.56 266 SER A N 1
ATOM 2158 C CA . SER A 1 266 ? 20.201 19.018 8.815 1.00 71.56 266 SER A CA 1
ATOM 2159 C C . SER A 1 266 ? 20.634 18.978 7.343 1.00 71.56 266 SER A C 1
ATOM 2161 O O . SER A 1 266 ? 21.028 20.007 6.793 1.00 71.56 266 SER A O 1
ATOM 2163 N N . VAL A 1 267 ? 20.525 17.818 6.687 1.00 72.31 267 VAL A N 1
ATOM 2164 C CA . VAL A 1 267 ? 20.878 17.621 5.272 1.00 72.31 267 VAL A CA 1
ATOM 2165 C C . VAL A 1 267 ? 19.784 18.176 4.361 1.00 72.31 267 VAL A C 1
ATOM 2167 O O . VAL A 1 267 ? 20.092 18.784 3.336 1.00 72.31 267 VAL A O 1
ATOM 2170 N N . SER A 1 268 ? 18.515 18.065 4.765 1.00 68.56 268 SER A N 1
ATOM 2171 C CA . SER A 1 268 ? 17.359 18.593 4.022 1.00 68.56 268 SER A CA 1
ATOM 2172 C C . SER A 1 268 ? 17.439 20.107 3.774 1.00 68.56 268 SER A C 1
ATOM 2174 O O . SER A 1 268 ? 16.924 20.595 2.768 1.00 68.56 268 SER A O 1
ATOM 2176 N N . LYS A 1 269 ? 18.148 20.862 4.631 1.00 66.25 269 LYS A N 1
ATOM 2177 C CA . LYS A 1 269 ? 18.386 22.306 4.443 1.00 66.25 269 LYS A CA 1
ATOM 2178 C C . LYS A 1 269 ? 19.231 22.635 3.207 1.00 66.25 269 LYS A C 1
ATOM 2180 O O . LYS A 1 269 ? 19.063 23.712 2.649 1.00 66.25 269 LYS A O 1
ATOM 2185 N N . ARG A 1 270 ? 20.125 21.731 2.791 1.00 70.81 270 ARG A N 1
ATOM 2186 C CA . ARG A 1 270 ? 21.111 21.947 1.712 1.00 70.81 270 ARG A CA 1
ATOM 2187 C C . ARG A 1 270 ? 20.600 21.544 0.324 1.00 70.81 270 ARG A C 1
ATOM 2189 O O . ARG A 1 270 ? 21.355 21.571 -0.640 1.00 70.81 270 ARG A O 1
ATOM 2196 N N . MET A 1 271 ? 19.348 21.106 0.228 1.00 73.12 271 MET A N 1
ATOM 2197 C CA . MET A 1 271 ? 18.761 20.655 -1.028 1.00 73.12 271 MET A CA 1
ATOM 2198 C C . MET A 1 271 ? 18.350 21.807 -1.936 1.00 73.12 271 MET A C 1
ATOM 2200 O O . MET A 1 271 ? 17.967 22.878 -1.465 1.00 73.12 271 MET A O 1
ATOM 2204 N N . VAL A 1 272 ? 18.310 21.511 -3.237 1.00 77.69 272 VAL A N 1
ATOM 2205 C CA . VAL A 1 272 ? 17.628 22.344 -4.229 1.00 77.69 272 VAL A CA 1
ATOM 2206 C C . VAL A 1 272 ? 16.190 22.594 -3.770 1.00 77.69 272 VAL A C 1
ATOM 2208 O O . VAL A 1 272 ? 15.476 21.669 -3.369 1.00 77.69 272 VAL A O 1
ATOM 2211 N N . GLN A 1 273 ? 15.780 23.861 -3.813 1.00 78.06 273 GLN A N 1
ATOM 2212 C CA . GLN A 1 273 ? 14.528 24.349 -3.234 1.00 78.06 273 GLN A CA 1
ATOM 2213 C C . GLN A 1 273 ? 13.298 23.601 -3.766 1.00 78.06 273 GLN A C 1
ATOM 2215 O O . GLN A 1 273 ? 12.428 23.228 -2.982 1.00 78.06 273 GLN A O 1
ATOM 2220 N N . GLN A 1 274 ? 13.267 23.293 -5.063 1.00 79.38 274 GLN A N 1
ATOM 2221 C CA . GLN A 1 274 ? 12.174 22.561 -5.707 1.00 79.38 274 GLN A CA 1
ATOM 2222 C C . GLN A 1 274 ? 11.980 21.153 -5.116 1.00 79.38 274 GLN A C 1
ATOM 2224 O O . GLN A 1 274 ? 10.910 20.837 -4.599 1.00 79.38 274 GLN A O 1
ATOM 2229 N N . SER A 1 275 ? 13.036 20.331 -5.078 1.00 83.38 275 SER A N 1
ATOM 2230 C CA . SER A 1 275 ? 12.973 18.991 -4.476 1.00 83.38 275 SER A CA 1
ATOM 2231 C C . SER A 1 275 ? 12.672 19.047 -2.975 1.00 83.38 275 SER A C 1
ATOM 2233 O O . SER A 1 275 ? 11.975 18.178 -2.453 1.00 83.38 275 SER A O 1
ATOM 2235 N N . ARG A 1 276 ? 13.156 20.078 -2.266 1.00 86.31 276 ARG A N 1
ATOM 2236 C CA . ARG A 1 276 ? 12.847 20.284 -0.843 1.00 86.31 276 ARG A CA 1
ATOM 2237 C C . ARG A 1 276 ? 11.354 20.536 -0.621 1.00 86.31 276 ARG A C 1
ATOM 2239 O O . ARG A 1 276 ? 10.794 19.945 0.301 1.00 86.31 276 ARG A O 1
ATOM 2246 N N . ARG A 1 277 ? 10.721 21.385 -1.443 1.00 91.19 277 ARG A N 1
ATOM 2247 C CA . ARG A 1 277 ? 9.278 21.688 -1.387 1.00 91.19 277 ARG A CA 1
ATOM 2248 C C . ARG A 1 277 ? 8.447 20.417 -1.583 1.00 91.19 277 ARG A C 1
ATOM 2250 O O . ARG A 1 277 ? 7.611 20.113 -0.735 1.00 91.19 277 ARG A O 1
ATOM 2257 N N . LEU A 1 278 ? 8.741 19.641 -2.632 1.00 92.31 278 LEU A N 1
ATOM 2258 C CA . LEU A 1 278 ? 8.059 18.374 -2.924 1.00 92.31 278 LEU A CA 1
ATOM 2259 C C . LEU A 1 278 ? 8.177 17.377 -1.765 1.00 92.31 278 LEU A C 1
ATOM 2261 O O . LEU A 1 278 ? 7.172 16.869 -1.266 1.00 92.31 278 LEU A O 1
ATOM 2265 N N . GLU A 1 279 ? 9.404 17.117 -1.312 1.00 92.44 279 GLU A N 1
ATOM 2266 C CA . GLU A 1 279 ? 9.660 16.127 -0.267 1.00 92.44 279 GLU A CA 1
ATOM 2267 C C . GLU A 1 279 ? 9.064 16.528 1.083 1.00 92.44 279 GLU A C 1
ATOM 2269 O O . GLU A 1 279 ? 8.492 15.685 1.772 1.00 92.44 279 GLU A O 1
ATOM 2274 N N . SER A 1 280 ? 9.135 17.813 1.438 1.00 92.62 280 SER A N 1
ATOM 2275 C CA . SER A 1 280 ? 8.595 18.322 2.702 1.00 92.62 280 SER A CA 1
ATOM 2276 C C . SER A 1 280 ? 7.065 18.284 2.713 1.00 92.62 280 SER A C 1
ATOM 2278 O O . SER A 1 280 ? 6.470 17.846 3.697 1.00 92.62 280 SER A O 1
ATOM 2280 N N . ALA A 1 281 ? 6.417 18.667 1.607 1.00 95.00 281 ALA A N 1
ATOM 2281 C CA . ALA A 1 281 ? 4.965 18.582 1.462 1.00 95.00 281 ALA A CA 1
ATOM 2282 C C . ALA A 1 281 ? 4.468 17.132 1.533 1.00 95.00 281 ALA A C 1
ATOM 2284 O O . ALA A 1 281 ? 3.547 16.823 2.289 1.00 95.00 281 ALA A O 1
ATOM 2285 N N . CYS A 1 282 ? 5.112 16.225 0.789 1.00 94.75 282 CYS A N 1
ATOM 2286 C CA . CYS A 1 282 ? 4.785 14.801 0.820 1.00 94.75 282 CYS A CA 1
ATOM 2287 C C . CYS A 1 282 ? 5.027 14.189 2.203 1.00 94.75 282 CYS A C 1
ATOM 2289 O O . CYS A 1 282 ? 4.202 13.404 2.664 1.00 94.75 282 CYS A O 1
ATOM 2291 N N . PHE A 1 283 ? 6.099 14.574 2.901 1.00 95.44 283 PHE A N 1
ATOM 2292 C CA . PHE A 1 283 ? 6.358 14.128 4.270 1.00 95.44 283 PHE A CA 1
ATOM 2293 C C . PHE A 1 283 ? 5.258 14.565 5.242 1.00 95.44 283 PHE A C 1
ATOM 2295 O O . PHE A 1 283 ? 4.737 13.729 5.978 1.00 95.44 283 PHE A O 1
ATOM 2302 N N . LEU A 1 284 ? 4.862 15.842 5.230 1.00 95.56 284 LEU A N 1
ATOM 2303 C CA . LEU A 1 284 ? 3.797 16.337 6.106 1.00 95.56 284 LEU A CA 1
ATOM 2304 C C . LEU A 1 284 ? 2.451 15.672 5.796 1.00 95.56 284 LEU A C 1
ATOM 2306 O O . LEU A 1 284 ? 1.732 15.282 6.718 1.00 95.56 284 LEU A O 1
ATOM 2310 N N . ARG A 1 285 ? 2.124 15.489 4.509 1.00 95.69 285 ARG A N 1
ATOM 2311 C CA . ARG A 1 285 ? 0.904 14.781 4.101 1.00 95.69 285 ARG A CA 1
ATOM 2312 C C . ARG A 1 285 ? 0.929 13.327 4.549 1.00 95.69 285 ARG A C 1
ATOM 2314 O O . ARG A 1 285 ? -0.056 12.850 5.100 1.00 95.69 285 ARG A O 1
ATOM 2321 N N . TYR A 1 286 ? 2.054 12.641 4.364 1.00 95.75 286 TYR A N 1
ATOM 2322 C CA . TYR A 1 286 ? 2.234 11.277 4.845 1.00 95.75 286 TYR A CA 1
ATOM 2323 C C . TYR A 1 286 ? 2.078 11.191 6.363 1.00 95.75 286 TYR A C 1
ATOM 2325 O O . TYR A 1 286 ? 1.356 10.321 6.836 1.00 95.75 286 TYR A O 1
ATOM 2333 N N . ALA A 1 287 ? 2.715 12.088 7.121 1.00 95.62 287 ALA A N 1
ATOM 2334 C CA . ALA A 1 287 ? 2.615 12.118 8.577 1.00 95.62 287 ALA A CA 1
ATOM 2335 C C . ALA A 1 287 ? 1.161 12.306 9.033 1.00 95.62 287 ALA A C 1
ATOM 2337 O O . ALA A 1 287 ? 0.727 11.635 9.968 1.00 95.62 287 ALA A O 1
ATOM 2338 N N . LEU A 1 288 ? 0.391 13.146 8.332 1.00 95.94 288 LEU A N 1
ATOM 2339 C CA . LEU A 1 288 ? -1.026 13.359 8.618 1.00 95.94 288 LEU A CA 1
ATOM 2340 C C . LEU A 1 288 ? -1.837 12.080 8.384 1.00 95.94 288 LEU A C 1
ATOM 2342 O O . LEU A 1 288 ? -2.566 11.642 9.277 1.00 95.94 288 LEU A O 1
ATOM 2346 N N . CYS A 1 289 ? -1.679 11.461 7.213 1.00 94.69 289 CYS A N 1
ATOM 2347 C CA . CYS A 1 289 ? -2.370 10.219 6.878 1.00 94.69 289 CYS A CA 1
ATOM 2348 C C . CYS A 1 289 ? -1.987 9.083 7.836 1.00 94.69 289 CYS A C 1
ATOM 2350 O O . CYS A 1 289 ? -2.855 8.413 8.388 1.00 94.69 289 CYS A O 1
ATOM 2352 N N . ALA A 1 290 ? -0.692 8.897 8.094 1.00 95.00 290 ALA A N 1
ATOM 2353 C CA . ALA A 1 290 ? -0.187 7.839 8.960 1.00 95.00 290 ALA A CA 1
ATOM 2354 C C . ALA A 1 290 ? -0.643 8.015 10.417 1.00 95.00 290 ALA A C 1
ATOM 2356 O O . ALA A 1 290 ? -1.078 7.043 11.034 1.00 95.00 290 ALA A O 1
ATOM 2357 N N . ALA A 1 291 ? -0.597 9.237 10.962 1.00 95.00 291 ALA A N 1
ATOM 2358 C CA . ALA A 1 291 ? -1.089 9.516 12.311 1.00 95.00 291 ALA A CA 1
ATOM 2359 C C . ALA A 1 291 ? -2.599 9.257 12.423 1.00 95.00 291 ALA A C 1
ATOM 2361 O O . ALA A 1 291 ? -3.053 8.669 13.404 1.00 95.00 291 ALA A O 1
ATOM 2362 N N . THR A 1 292 ? -3.364 9.627 11.393 1.00 94.81 292 THR A N 1
ATOM 2363 C CA . THR A 1 292 ? -4.814 9.398 11.318 1.00 94.81 292 THR A CA 1
ATOM 2364 C C . THR A 1 292 ? -5.162 7.910 11.273 1.00 94.81 292 THR A C 1
ATOM 2366 O O . THR A 1 292 ? -6.047 7.452 12.003 1.00 94.81 292 THR A O 1
ATOM 2369 N N . ASP A 1 293 ? -4.434 7.131 10.475 1.00 94.81 293 ASP A N 1
ATOM 2370 C CA . ASP A 1 293 ? -4.618 5.683 10.356 1.00 94.81 293 ASP A CA 1
ATOM 2371 C C . ASP A 1 293 ? -4.267 4.963 11.659 1.00 94.81 293 ASP A C 1
ATOM 2373 O O . ASP A 1 293 ? -5.027 4.120 12.148 1.00 94.81 293 ASP A O 1
ATOM 2377 N N . GLN A 1 294 ? -3.127 5.322 12.254 1.00 93.69 294 GLN A N 1
ATOM 2378 C CA . GLN A 1 294 ? -2.690 4.772 13.533 1.00 93.69 294 GLN A CA 1
ATOM 2379 C C . GLN A 1 294 ? -3.686 5.115 14.641 1.00 93.69 294 GLN A C 1
ATOM 2381 O O . GLN A 1 294 ? -4.084 4.224 15.391 1.00 93.69 294 GLN A O 1
ATOM 2386 N N . MET A 1 295 ? -4.163 6.362 14.699 1.00 94.56 295 MET A N 1
ATOM 2387 C CA . MET A 1 295 ? -5.165 6.809 15.668 1.00 94.56 295 MET A CA 1
ATOM 2388 C C . MET A 1 295 ? -6.469 6.027 15.506 1.00 94.56 295 MET A C 1
ATOM 2390 O O . MET A 1 295 ? -6.982 5.489 16.486 1.00 94.56 295 MET A O 1
ATOM 2394 N N . SER A 1 296 ? -6.961 5.874 14.275 1.00 93.38 296 SER A N 1
ATOM 2395 C CA . SER A 1 296 ? -8.202 5.148 13.977 1.00 93.38 296 SER A CA 1
ATOM 2396 C C . SER A 1 296 ? -8.091 3.656 14.316 1.00 93.38 296 SER A C 1
ATOM 2398 O O . SER A 1 296 ? -9.012 3.057 14.883 1.00 93.38 296 SER A O 1
ATOM 2400 N N . SER A 1 297 ? -6.936 3.043 14.044 1.00 93.12 297 SER A N 1
ATOM 2401 C CA . SER A 1 297 ? -6.644 1.658 14.428 1.00 93.12 297 SER A CA 1
ATOM 2402 C C . SER A 1 297 ? -6.559 1.489 15.952 1.00 93.12 297 SER A C 1
ATOM 2404 O O . SER A 1 297 ? -7.218 0.612 16.526 1.00 93.12 297 SER A O 1
ATOM 2406 N N . MET A 1 298 ? -5.826 2.377 16.634 1.00 93.94 298 MET A N 1
ATOM 2407 C CA . MET A 1 298 ? -5.714 2.392 18.094 1.00 93.94 298 MET A CA 1
ATOM 2408 C C . MET A 1 298 ? -7.065 2.645 18.763 1.00 93.94 298 MET A C 1
ATOM 2410 O O . MET A 1 298 ? -7.358 1.995 19.761 1.00 93.94 298 MET A O 1
ATOM 2414 N N . LEU A 1 299 ? -7.923 3.497 18.195 1.00 93.88 299 LEU A N 1
ATOM 2415 C CA . LEU A 1 299 ? -9.275 3.755 18.691 1.00 93.88 299 LEU A CA 1
ATOM 2416 C C . LEU A 1 299 ? -10.113 2.479 18.678 1.00 93.88 299 LEU A C 1
ATOM 2418 O O . LEU A 1 299 ? -10.732 2.122 19.683 1.00 93.88 299 LEU A O 1
ATOM 2422 N N . ARG A 1 300 ? -10.099 1.740 17.565 1.00 92.81 300 ARG A N 1
ATOM 2423 C CA . ARG A 1 300 ? -10.815 0.461 17.463 1.00 92.81 300 ARG A CA 1
ATOM 2424 C C . ARG A 1 300 ? -10.329 -0.541 18.508 1.00 92.81 300 ARG A C 1
ATOM 2426 O O . ARG A 1 300 ? -11.155 -1.213 19.138 1.00 92.81 300 ARG A O 1
ATOM 2433 N N . HIS A 1 301 ? -9.011 -0.637 18.698 1.00 91.81 301 HIS A N 1
ATOM 2434 C CA . HIS A 1 301 ? -8.418 -1.498 19.718 1.00 91.81 301 HIS A CA 1
ATOM 2435 C C . HIS A 1 301 ? -8.804 -1.042 21.130 1.00 91.81 301 HIS A C 1
ATOM 2437 O O . HIS A 1 301 ? -9.234 -1.863 21.936 1.00 91.81 301 HIS A O 1
ATOM 2443 N N . TRP A 1 302 ? -8.731 0.258 21.412 1.00 94.25 302 TRP A N 1
ATOM 2444 C CA . TRP A 1 302 ? -9.069 0.856 22.700 1.00 94.25 302 TRP A CA 1
ATOM 2445 C C . TRP A 1 302 ? -10.535 0.617 23.087 1.00 94.25 302 TRP A C 1
ATOM 2447 O O . TRP A 1 302 ? -10.807 0.221 24.222 1.00 94.25 302 TRP A O 1
ATOM 2457 N N . ILE A 1 303 ? -11.482 0.742 22.147 1.00 93.38 303 ILE A N 1
ATOM 2458 C CA . ILE A 1 303 ? -12.900 0.425 22.394 1.00 93.38 303 ILE A CA 1
ATOM 2459 C C . ILE A 1 303 ? -13.055 -1.063 22.731 1.00 93.38 303 ILE A C 1
ATOM 2461 O O . ILE A 1 303 ? -13.725 -1.413 23.699 1.00 93.38 303 ILE A O 1
ATOM 2465 N N . ARG A 1 304 ? -12.424 -1.963 21.961 1.00 92.75 304 ARG A N 1
ATOM 2466 C CA . ARG A 1 304 ? -12.482 -3.411 22.235 1.00 92.75 304 ARG A CA 1
ATOM 2467 C C . ARG A 1 304 ? -11.860 -3.751 23.590 1.00 92.75 304 ARG A C 1
ATOM 2469 O O . ARG A 1 304 ? -12.447 -4.518 24.345 1.00 92.75 304 ARG A O 1
ATOM 2476 N N . LYS A 1 305 ? -10.710 -3.160 23.912 1.00 92.69 305 LYS A N 1
ATOM 2477 C CA . LYS A 1 305 ? -10.040 -3.320 25.201 1.00 92.69 305 LYS A CA 1
ATOM 2478 C C . LYS A 1 305 ? -10.923 -2.833 26.349 1.00 92.69 305 LYS A C 1
ATOM 2480 O O . LYS A 1 305 ? -11.101 -3.572 27.303 1.00 92.69 305 LYS A O 1
ATOM 2485 N N . SER A 1 306 ? -11.560 -1.670 26.215 1.00 92.06 306 SER A N 1
ATOM 2486 C CA . SER A 1 306 ? -12.490 -1.139 27.224 1.00 92.06 306 SER A CA 1
ATOM 2487 C C . SER A 1 306 ? -13.646 -2.098 27.514 1.00 92.06 306 SER A C 1
ATOM 2489 O O . SER A 1 306 ? -13.995 -2.305 28.674 1.00 92.06 306 SER A O 1
ATOM 2491 N N . VAL A 1 307 ? -14.202 -2.724 26.469 1.00 92.31 307 VAL A N 1
ATOM 2492 C CA . VAL A 1 307 ? -15.243 -3.757 26.594 1.00 92.31 307 VAL A CA 1
ATOM 2493 C C . VAL A 1 307 ? -14.708 -5.008 27.282 1.00 92.31 307 VAL A C 1
ATOM 2495 O O . VAL A 1 307 ? -15.364 -5.539 28.172 1.00 92.31 307 VAL A O 1
ATOM 2498 N N . ASN A 1 308 ? -13.522 -5.474 26.891 1.00 93.00 308 ASN A N 1
ATOM 2499 C CA . ASN A 1 308 ? -12.907 -6.659 27.480 1.00 93.00 308 ASN A CA 1
ATOM 2500 C C . ASN A 1 308 ? -12.555 -6.441 28.954 1.00 93.00 308 ASN A C 1
ATOM 2502 O O . ASN A 1 308 ? -12.795 -7.327 29.762 1.00 93.00 308 ASN A O 1
ATOM 2506 N N . ASP A 1 309 ? -12.031 -5.272 29.317 1.00 91.31 309 ASP A N 1
ATOM 2507 C CA . ASP A 1 309 ? -11.689 -4.932 30.698 1.00 91.31 309 ASP A CA 1
ATOM 2508 C C . ASP A 1 309 ? -12.948 -4.799 31.565 1.00 91.31 309 ASP A C 1
ATOM 2510 O O . ASP A 1 309 ? -12.951 -5.244 32.708 1.00 91.31 309 ASP A O 1
ATOM 2514 N N . ALA A 1 310 ? -14.037 -4.242 31.023 1.00 91.25 310 ALA A N 1
ATOM 2515 C CA . ALA A 1 310 ? -15.340 -4.276 31.687 1.00 91.25 310 ALA A CA 1
ATOM 2516 C C . ALA A 1 310 ? -15.849 -5.720 31.844 1.00 91.25 310 ALA A C 1
ATOM 2518 O O . ALA A 1 310 ? -16.301 -6.088 32.921 1.00 91.25 310 ALA A O 1
ATOM 2519 N N . GLY A 1 311 ? -15.711 -6.553 30.806 1.00 89.81 311 GLY A N 1
ATOM 2520 C CA . GLY A 1 311 ? -16.046 -7.978 30.843 1.00 89.81 311 GLY A CA 1
ATOM 2521 C C . GLY A 1 311 ? -15.287 -8.736 31.924 1.00 89.81 311 GLY A C 1
ATOM 2522 O O . GLY A 1 311 ? -15.919 -9.386 32.739 1.00 89.81 311 GLY A O 1
ATOM 2523 N N . ARG A 1 312 ? -13.962 -8.574 31.998 1.00 89.94 312 ARG A N 1
ATOM 2524 C CA . ARG A 1 312 ? -13.116 -9.213 33.018 1.00 89.94 312 ARG A CA 1
ATOM 2525 C C . ARG A 1 312 ? -13.522 -8.839 34.439 1.00 89.94 312 ARG A C 1
ATOM 2527 O O . ARG A 1 312 ? -13.503 -9.703 35.298 1.00 89.94 312 ARG A O 1
ATOM 2534 N N . LEU A 1 313 ? -13.894 -7.581 34.690 1.00 87.75 313 LEU A N 1
ATOM 2535 C CA . LEU A 1 313 ? -14.384 -7.165 36.010 1.00 87.75 313 LEU A CA 1
ATOM 2536 C C . LEU A 1 313 ? -15.711 -7.840 36.367 1.00 87.75 313 LEU A C 1
ATOM 2538 O O . LEU A 1 313 ? -15.882 -8.283 37.497 1.00 87.75 313 LEU A O 1
ATOM 2542 N N . ILE A 1 314 ? -16.634 -7.930 35.405 1.00 86.06 314 ILE A N 1
ATOM 2543 C CA . ILE A 1 314 ? -17.907 -8.631 35.604 1.00 86.06 314 ILE A CA 1
ATOM 2544 C C . ILE A 1 314 ? -17.672 -10.129 35.809 1.00 86.06 314 ILE A C 1
ATOM 2546 O O . ILE A 1 314 ? -18.289 -10.715 36.688 1.00 86.06 314 ILE A O 1
ATOM 2550 N N . ASP A 1 315 ? -16.780 -10.731 35.025 1.00 84.06 315 ASP A N 1
ATOM 2551 C CA . ASP A 1 315 ? -16.460 -12.155 35.104 1.00 84.06 315 ASP A CA 1
ATOM 2552 C C . ASP A 1 315 ? -15.746 -12.486 36.431 1.00 84.06 315 ASP A C 1
ATOM 2554 O O . ASP A 1 315 ? -16.073 -13.490 37.048 1.00 84.06 315 ASP A O 1
ATOM 2558 N N . ALA A 1 316 ? -14.857 -11.615 36.926 1.00 81.94 316 ALA A N 1
ATOM 2559 C CA . ALA A 1 316 ? -14.194 -11.771 38.226 1.00 81.94 316 ALA A CA 1
ATOM 2560 C C . ALA A 1 316 ? -15.154 -11.639 39.421 1.00 81.94 316 ALA A C 1
ATOM 2562 O O . ALA A 1 316 ? -14.941 -12.263 40.454 1.00 81.94 316 ALA A O 1
ATOM 2563 N N . GLY A 1 317 ? -16.206 -10.825 39.291 1.00 74.62 317 GLY A N 1
ATOM 2564 C CA . GLY A 1 317 ? -17.264 -10.705 40.297 1.00 74.62 317 GLY A CA 1
ATOM 2565 C C . GLY A 1 317 ? -18.370 -11.755 40.162 1.00 74.62 317 GLY A C 1
ATOM 2566 O O . GLY A 1 317 ? -19.323 -11.731 40.941 1.00 74.62 317 GLY A O 1
ATOM 2567 N N . ARG A 1 318 ? -18.298 -12.645 39.160 1.00 70.38 318 ARG A N 1
ATOM 2568 C CA . ARG A 1 318 ? -19.332 -13.647 38.914 1.00 70.38 318 ARG A CA 1
ATOM 2569 C C . ARG A 1 318 ? -18.993 -14.924 39.684 1.00 70.38 318 ARG A C 1
ATOM 2571 O O . ARG A 1 318 ? -17.928 -15.488 39.450 1.00 70.38 318 ARG A O 1
ATOM 2578 N N . PRO A 1 319 ? -19.888 -15.415 40.554 1.00 67.38 319 PRO A N 1
ATOM 2579 C CA . PRO A 1 319 ? -19.710 -16.733 41.141 1.00 67.38 319 PRO A CA 1
ATOM 2580 C C . PRO A 1 319 ? -19.708 -17.782 40.026 1.00 67.38 319 PRO A C 1
ATOM 2582 O O . PRO A 1 319 ? -20.496 -17.683 39.076 1.00 67.38 319 PRO A O 1
ATOM 2585 N N . ASP A 1 320 ? -18.796 -18.746 40.134 1.00 69.56 320 ASP A N 1
ATOM 2586 C CA . ASP A 1 320 ? -18.637 -19.819 39.159 1.00 69.56 320 ASP A CA 1
ATOM 2587 C C . ASP A 1 320 ? -19.972 -20.578 39.024 1.00 69.56 320 ASP A C 1
ATOM 2589 O O . ASP A 1 320 ? -20.524 -21.019 40.041 1.00 69.56 320 ASP A O 1
ATOM 2593 N N . PRO A 1 321 ? -20.537 -20.702 37.806 1.00 70.25 321 PRO A N 1
ATOM 2594 C CA . PRO A 1 321 ? -21.773 -21.445 37.599 1.00 70.25 321 PRO A CA 1
ATOM 2595 C C . PRO A 1 321 ? -21.685 -22.888 38.111 1.00 70.25 321 PRO A C 1
ATOM 2597 O O . PRO A 1 321 ? -22.696 -23.397 38.585 1.00 70.25 321 PRO A O 1
ATOM 2600 N N . GLU A 1 322 ? -20.511 -23.529 38.086 1.00 72.38 322 GLU A N 1
ATOM 2601 C CA . GLU A 1 322 ? -20.339 -24.861 38.674 1.00 72.38 322 GLU A CA 1
ATOM 2602 C C . GLU A 1 322 ? -20.466 -24.843 40.197 1.00 72.38 322 GLU A C 1
ATOM 2604 O O . GLU A 1 322 ? -21.087 -25.738 40.766 1.00 72.38 322 GLU A O 1
ATOM 2609 N N . ILE A 1 323 ? -19.909 -23.828 40.867 1.00 78.06 323 ILE A N 1
ATOM 2610 C CA . ILE A 1 323 ? -20.005 -23.689 42.326 1.00 78.06 323 ILE A CA 1
ATOM 2611 C C . ILE A 1 323 ? -21.458 -23.441 42.720 1.00 78.06 323 ILE A C 1
ATOM 2613 O O . ILE A 1 323 ? -21.977 -24.158 43.567 1.00 78.06 323 ILE A O 1
ATOM 2617 N N . LYS A 1 324 ? -22.154 -22.520 42.043 1.00 75.88 324 LYS A N 1
ATOM 2618 C CA . LYS A 1 324 ? -23.583 -22.278 42.296 1.00 75.88 324 LYS A CA 1
ATOM 2619 C C . LYS A 1 324 ? -24.455 -23.495 42.013 1.00 75.88 324 LYS A C 1
ATOM 2621 O O . LYS A 1 324 ? -25.407 -23.740 42.747 1.00 75.88 324 LYS A O 1
ATOM 2626 N N . LEU A 1 325 ? -24.145 -24.262 40.967 1.00 79.44 325 LEU A N 1
ATOM 2627 C CA . LEU A 1 325 ? -24.865 -25.498 40.673 1.00 79.44 325 LEU A CA 1
ATOM 2628 C C . LEU A 1 325 ? -24.606 -26.559 41.751 1.00 79.44 325 LEU A C 1
ATOM 2630 O O . LEU A 1 325 ? -25.542 -27.248 42.147 1.00 79.44 325 LEU A O 1
ATOM 2634 N N . ARG A 1 326 ? -23.371 -26.670 42.261 1.00 83.19 326 ARG A N 1
ATOM 2635 C CA . ARG A 1 326 ? -23.039 -27.553 43.391 1.00 83.19 326 ARG A CA 1
ATOM 2636 C C . ARG A 1 326 ? -23.717 -27.107 44.685 1.00 83.19 326 ARG A C 1
ATOM 2638 O O . ARG A 1 326 ? -24.247 -27.962 45.378 1.00 83.19 326 ARG A O 1
ATOM 2645 N N . GLU A 1 327 ? -23.743 -25.812 44.992 1.00 84.31 327 GLU A N 1
ATOM 2646 C CA . GLU A 1 327 ? -24.450 -25.249 46.154 1.00 84.31 327 GLU A CA 1
ATOM 2647 C C . GLU A 1 327 ? -25.954 -25.511 46.068 1.00 84.31 327 GLU A C 1
ATOM 2649 O O . GLU A 1 327 ? -26.552 -25.979 47.032 1.00 84.31 327 GLU A O 1
ATOM 2654 N N . PHE A 1 328 ? -26.556 -25.296 44.895 1.00 84.75 328 PHE A N 1
ATOM 2655 C CA . PHE A 1 328 ? -27.955 -25.629 44.645 1.00 84.75 328 PHE A CA 1
ATOM 2656 C C . PHE A 1 328 ? -28.211 -27.133 44.801 1.00 84.75 328 PHE A C 1
ATOM 2658 O O . PHE A 1 328 ? -29.121 -27.530 45.522 1.00 84.75 328 PHE A O 1
ATOM 2665 N N . ALA A 1 329 ? -27.383 -27.987 44.192 1.00 85.62 329 ALA A N 1
ATOM 2666 C CA . ALA A 1 329 ? -27.511 -29.438 44.310 1.00 85.62 329 ALA A CA 1
ATOM 2667 C C . ALA A 1 329 ? -27.301 -29.936 45.752 1.00 85.62 329 ALA A C 1
ATOM 2669 O O . ALA A 1 329 ? -27.967 -30.879 46.176 1.00 85.62 329 ALA A O 1
ATOM 2670 N N . ALA A 1 330 ? -26.403 -29.306 46.515 1.00 88.69 330 ALA A N 1
ATOM 2671 C CA . ALA A 1 330 ? -26.179 -29.594 47.928 1.00 88.69 330 ALA A CA 1
ATOM 2672 C C . ALA A 1 330 ? -27.370 -29.154 48.789 1.00 88.69 330 ALA A C 1
ATOM 2674 O O . ALA A 1 330 ? -27.801 -29.922 49.643 1.00 88.69 330 ALA A O 1
ATOM 2675 N N . ALA A 1 331 ? -27.947 -27.977 48.527 1.00 87.06 331 ALA A N 1
ATOM 2676 C CA . ALA A 1 331 ? -29.153 -27.498 49.200 1.00 87.06 331 ALA A CA 1
ATOM 2677 C C . ALA A 1 331 ? -30.360 -28.407 48.916 1.00 87.06 331 ALA A C 1
ATOM 2679 O O . ALA A 1 331 ? -31.076 -28.783 49.839 1.00 87.06 331 ALA A O 1
ATOM 2680 N N . VAL A 1 332 ? -30.534 -28.843 47.663 1.00 88.50 332 VAL A N 1
ATOM 2681 C CA . VAL A 1 332 ? -31.569 -29.817 47.280 1.00 88.50 332 VAL A CA 1
ATOM 2682 C C . VAL A 1 332 ? -31.349 -31.159 47.984 1.00 88.50 332 VAL A C 1
ATOM 2684 O O . VAL A 1 332 ? -32.294 -31.714 48.536 1.00 88.50 332 VAL A O 1
ATOM 2687 N N . LYS A 1 333 ? -30.110 -31.673 48.029 1.00 87.56 333 LYS A N 1
ATOM 2688 C CA . LYS A 1 333 ? -29.790 -32.899 48.784 1.00 87.56 333 LYS A CA 1
ATOM 2689 C C . LYS A 1 333 ? -30.058 -32.756 50.283 1.00 87.56 333 LYS A C 1
ATOM 2691 O O . LYS A 1 333 ? -30.550 -33.705 50.878 1.00 87.56 333 LYS A O 1
ATOM 2696 N N . GLY A 1 334 ? -29.734 -31.605 50.872 1.00 86.94 334 GLY A N 1
ATOM 2697 C CA . GLY A 1 334 ? -29.969 -31.325 52.288 1.00 86.94 334 GLY A CA 1
ATOM 2698 C C . GLY A 1 334 ? -31.453 -31.343 52.641 1.00 86.94 334 GLY A C 1
ATOM 2699 O O . GLY A 1 334 ? -31.825 -31.962 53.628 1.00 86.94 334 GLY A O 1
ATOM 2700 N N . LEU A 1 335 ? -32.298 -30.753 51.791 1.00 86.50 335 LEU A N 1
ATOM 2701 C CA . LEU A 1 335 ? -33.751 -30.783 51.971 1.00 86.50 335 LEU A CA 1
ATOM 2702 C C . LEU A 1 335 ? -34.344 -32.185 51.818 1.00 86.50 335 LEU A C 1
ATOM 2704 O O . LEU A 1 335 ? -35.231 -32.557 52.571 1.00 86.50 335 LEU A O 1
ATOM 2708 N N . ILE A 1 336 ? -33.853 -32.976 50.858 1.00 84.12 336 ILE A N 1
ATOM 2709 C CA . ILE A 1 336 ? -34.336 -34.350 50.640 1.00 84.12 336 ILE A CA 1
ATOM 2710 C C . ILE A 1 336 ? -33.939 -35.288 51.793 1.00 84.12 336 ILE A C 1
ATOM 2712 O O . ILE A 1 336 ? -34.631 -36.272 52.028 1.00 84.12 336 ILE A O 1
ATOM 2716 N N . ALA A 1 337 ? -32.833 -35.014 52.489 1.00 84.75 337 ALA A N 1
ATOM 2717 C CA . ALA A 1 337 ? -32.313 -35.855 53.568 1.00 84.75 337 ALA A CA 1
ATOM 2718 C C . ALA A 1 337 ? -32.909 -35.549 54.958 1.00 84.75 337 ALA A C 1
ATOM 2720 O O . ALA A 1 337 ? -32.529 -36.202 55.929 1.00 84.75 337 ALA A O 1
ATOM 2721 N N . ASP A 1 338 ? -33.788 -34.553 55.077 1.00 83.88 338 ASP A N 1
ATOM 2722 C CA . ASP A 1 338 ? -34.399 -34.161 56.346 1.00 83.88 338 ASP A CA 1
ATOM 2723 C C . ASP A 1 338 ? -35.771 -34.837 56.525 1.00 83.88 338 ASP A C 1
ATOM 2725 O O . ASP A 1 338 ? -36.797 -34.369 56.026 1.00 83.88 338 ASP A O 1
ATOM 2729 N N . ASP A 1 339 ? -35.776 -35.952 57.264 1.00 79.12 339 ASP A N 1
ATOM 2730 C CA . ASP A 1 339 ? -36.959 -36.783 57.546 1.00 79.12 339 ASP A CA 1
ATOM 2731 C C . ASP A 1 339 ? -38.001 -36.096 58.456 1.00 79.12 339 ASP A C 1
ATOM 2733 O O . ASP A 1 339 ? -39.069 -36.654 58.717 1.00 79.12 339 ASP A O 1
ATOM 2737 N N . THR A 1 340 ? -37.713 -34.891 58.962 1.00 80.31 340 THR A N 1
ATOM 2738 C CA . THR A 1 340 ? -38.620 -34.144 59.850 1.00 80.31 340 THR A CA 1
ATOM 2739 C C . THR A 1 340 ? -39.593 -33.225 59.103 1.00 80.31 340 THR A C 1
ATOM 2741 O O . THR A 1 340 ? -40.560 -32.735 59.694 1.00 80.31 340 THR A O 1
ATOM 2744 N N . LEU A 1 341 ? -39.381 -33.006 57.800 1.00 80.00 341 LEU A N 1
ATOM 2745 C CA . LEU A 1 341 ? -40.222 -32.152 56.959 1.00 80.00 341 LEU A CA 1
ATOM 2746 C C . LEU A 1 341 ? -41.452 -32.902 56.429 1.00 80.00 341 LEU A C 1
ATOM 2748 O O . LEU A 1 341 ? -41.372 -34.013 55.906 1.00 80.00 341 LEU A O 1
ATOM 2752 N N . THR A 1 342 ? -42.619 -32.258 56.488 1.00 84.69 342 THR A N 1
ATOM 2753 C CA . THR A 1 342 ? -43.812 -32.739 55.787 1.00 84.69 342 THR A CA 1
ATOM 2754 C C . THR A 1 342 ? -43.672 -32.541 54.274 1.00 84.69 342 THR A C 1
ATOM 2756 O O . THR A 1 342 ? -42.985 -31.645 53.784 1.00 84.69 342 THR A O 1
ATOM 2759 N N . ARG A 1 343 ? -44.364 -33.374 53.488 1.00 80.00 343 ARG A N 1
ATOM 2760 C CA . ARG A 1 343 ? -44.273 -33.343 52.016 1.00 80.00 343 ARG A CA 1
ATOM 2761 C C . ARG A 1 343 ? -44.635 -31.974 51.416 1.00 80.00 343 ARG A C 1
ATOM 2763 O O . ARG A 1 343 ? -44.042 -31.571 50.422 1.00 80.00 343 ARG A O 1
ATOM 2770 N N . GLU A 1 344 ? -45.578 -31.258 52.027 1.00 82.12 344 GLU A N 1
ATOM 2771 C CA . GLU A 1 344 ? -45.983 -29.911 51.601 1.00 82.12 344 GLU A CA 1
ATOM 2772 C C . GLU A 1 344 ? -44.901 -28.853 51.855 1.00 82.12 344 GLU A C 1
ATOM 2774 O O . GLU A 1 344 ? -44.640 -28.034 50.972 1.00 82.12 344 GLU A O 1
ATOM 2779 N N . THR A 1 345 ? -44.229 -28.878 53.011 1.00 83.25 345 THR A N 1
ATOM 2780 C CA . THR A 1 345 ? -43.165 -27.910 53.324 1.00 83.25 345 THR A CA 1
ATOM 2781 C C . THR A 1 345 ? -41.906 -28.165 52.498 1.00 83.25 345 THR A C 1
ATOM 2783 O O . THR A 1 345 ? -41.280 -27.207 52.046 1.00 83.25 345 THR A O 1
ATOM 2786 N N . LEU A 1 346 ? -41.585 -29.430 52.205 1.00 86.12 346 LEU A N 1
ATOM 2787 C CA . LEU A 1 346 ? -40.506 -29.802 51.286 1.00 86.12 346 LEU A CA 1
ATOM 2788 C C . LEU A 1 346 ? -40.731 -29.224 49.877 1.00 86.12 346 LEU A C 1
ATOM 2790 O O . LEU A 1 346 ? -39.833 -28.600 49.310 1.00 86.12 346 LEU A O 1
ATOM 2794 N N . CYS A 1 347 ? -41.932 -29.403 49.312 1.00 84.69 347 CYS A N 1
ATOM 2795 C CA . CYS A 1 347 ? -42.273 -28.864 47.993 1.00 84.69 347 CYS A CA 1
ATOM 2796 C C . CYS A 1 347 ? -42.177 -27.332 47.958 1.00 84.69 347 CYS A C 1
ATOM 2798 O O . CYS A 1 347 ? -41.578 -26.788 47.034 1.00 84.69 347 CYS A O 1
ATOM 2800 N N . GLN A 1 348 ? -42.681 -26.639 48.987 1.00 88.44 348 GLN A N 1
ATOM 2801 C CA . GLN A 1 348 ? -42.583 -25.177 49.082 1.00 88.44 348 GLN A CA 1
ATOM 2802 C C . GLN A 1 348 ? -41.132 -24.681 49.158 1.00 88.44 348 GLN A C 1
ATOM 2804 O O . GLN A 1 348 ? -40.783 -23.685 48.523 1.00 88.44 348 GLN A O 1
ATOM 2809 N N . GLN A 1 349 ? -40.268 -25.363 49.915 1.00 85.56 349 GLN A N 1
ATOM 2810 C CA . GLN A 1 349 ? -38.861 -24.976 50.044 1.00 85.56 349 GLN A CA 1
ATOM 2811 C C . GLN A 1 349 ? -38.051 -25.264 48.772 1.00 85.56 349 GLN A C 1
ATOM 2813 O O . GLN A 1 349 ? -37.176 -24.470 48.418 1.00 85.56 349 GLN A O 1
ATOM 2818 N N . LEU A 1 350 ? -38.362 -26.346 48.050 1.00 86.12 350 LEU A N 1
ATOM 2819 C CA . LEU A 1 350 ? -37.767 -26.637 46.743 1.00 86.12 350 LEU A CA 1
ATOM 2820 C C . LEU A 1 350 ? -38.187 -25.616 45.679 1.00 86.12 350 LEU A C 1
ATOM 2822 O O . LEU A 1 350 ? -37.322 -25.148 44.937 1.00 86.12 350 LEU A O 1
ATOM 2826 N N . ASP A 1 351 ? -39.464 -25.221 45.642 1.00 86.00 351 ASP A N 1
ATOM 2827 C CA . ASP A 1 351 ? -39.944 -24.156 44.751 1.00 86.00 351 ASP A CA 1
ATOM 2828 C C . ASP A 1 351 ? -39.265 -22.821 45.073 1.00 86.00 351 ASP A C 1
ATOM 2830 O O . ASP A 1 351 ? -38.747 -22.161 44.174 1.00 86.00 351 ASP A O 1
ATOM 2834 N N . ALA A 1 352 ? -39.145 -22.458 46.355 1.00 86.31 352 ALA A N 1
ATOM 2835 C CA . ALA A 1 352 ? -38.441 -21.244 46.766 1.00 86.31 352 ALA A CA 1
ATOM 2836 C C . ALA A 1 352 ? -36.950 -21.255 46.367 1.00 86.31 352 ALA A C 1
ATOM 2838 O O . ALA A 1 352 ? -36.408 -20.226 45.952 1.00 86.31 352 ALA A O 1
ATOM 2839 N N . LEU A 1 353 ? -36.277 -22.409 46.449 1.00 85.81 353 LEU A N 1
ATOM 2840 C CA . LEU A 1 353 ? -34.892 -22.587 45.994 1.00 85.81 353 LEU A CA 1
ATOM 2841 C C . LEU A 1 353 ? -34.764 -22.496 44.472 1.00 85.81 353 LEU A C 1
ATOM 2843 O O . LEU A 1 353 ? -33.840 -21.846 43.972 1.00 85.81 353 LEU A O 1
ATOM 2847 N N . ALA A 1 354 ? -35.676 -23.128 43.734 1.00 81.75 354 ALA A N 1
ATOM 2848 C CA . ALA A 1 354 ? -35.723 -23.063 42.279 1.00 81.75 354 ALA A CA 1
ATOM 2849 C C . ALA A 1 354 ? -36.001 -21.631 41.803 1.00 81.75 354 ALA A C 1
ATOM 2851 O O . ALA A 1 354 ? -35.317 -21.135 40.901 1.00 81.75 354 ALA A O 1
ATOM 2852 N N . ASP A 1 355 ? -36.920 -20.922 42.455 1.00 82.12 355 ASP A N 1
ATOM 2853 C CA . ASP A 1 355 ? -37.203 -19.517 42.194 1.00 82.12 355 ASP A CA 1
ATOM 2854 C C . ASP A 1 355 ? -36.015 -18.631 42.555 1.00 82.12 355 ASP A C 1
ATOM 2856 O O . ASP A 1 355 ? -35.644 -17.777 41.752 1.00 82.12 355 ASP A O 1
ATOM 2860 N N . ALA A 1 356 ? -35.340 -18.844 43.685 1.00 78.88 356 ALA A N 1
ATOM 2861 C CA . ALA A 1 356 ? -34.140 -18.089 44.042 1.00 78.88 356 ALA A CA 1
ATOM 2862 C C . ALA A 1 356 ? -33.010 -18.283 43.011 1.00 78.88 356 ALA A C 1
ATOM 2864 O O . ALA A 1 356 ? -32.389 -17.307 42.573 1.00 78.88 356 ALA A O 1
ATOM 2865 N N . ALA A 1 357 ? -32.781 -19.521 42.562 1.00 73.31 357 ALA A N 1
ATOM 2866 C CA . ALA A 1 357 ? -31.783 -19.844 41.543 1.00 73.31 357 ALA A CA 1
ATOM 2867 C C . ALA A 1 357 ? -32.142 -19.247 40.169 1.00 73.31 357 ALA A C 1
ATOM 2869 O O . ALA A 1 357 ? -31.284 -18.705 39.464 1.00 73.31 357 ALA A O 1
ATOM 2870 N N . THR A 1 358 ? -33.422 -19.278 39.798 1.00 68.25 358 THR A N 1
ATOM 2871 C CA . THR A 1 358 ? -33.893 -18.828 38.482 1.00 68.25 358 THR A CA 1
ATOM 2872 C C . THR A 1 358 ? -34.061 -17.303 38.418 1.00 68.25 358 THR A C 1
ATOM 2874 O O . THR A 1 358 ? -33.730 -16.679 37.406 1.00 68.25 358 THR A O 1
ATOM 2877 N N . SER A 1 359 ? -34.492 -16.665 39.507 1.00 62.34 359 SER A N 1
ATOM 2878 C CA . SER A 1 359 ? -34.688 -15.210 39.617 1.00 62.34 359 SER A CA 1
ATOM 2879 C C . SER A 1 359 ? -33.372 -14.438 39.551 1.00 62.34 359 SER A C 1
ATOM 2881 O O . SER A 1 359 ? -33.304 -13.390 38.905 1.00 62.34 359 SER A O 1
ATOM 2883 N N . GLN A 1 360 ? -32.293 -14.978 40.131 1.00 57.41 360 GLN A N 1
ATOM 2884 C CA . GLN A 1 360 ? -30.956 -14.378 40.035 1.00 57.41 360 GLN A CA 1
ATOM 2885 C C . GLN A 1 360 ? -30.400 -14.392 38.601 1.00 57.41 360 GLN A C 1
ATOM 2887 O O . GLN A 1 360 ? -29.664 -13.481 38.212 1.00 57.41 360 GLN A O 1
ATOM 2892 N N . HIS A 1 361 ? -30.764 -15.391 37.792 1.00 52.62 361 HIS A N 1
ATOM 2893 C CA . HIS A 1 361 ? -30.320 -15.509 36.401 1.00 52.62 361 HIS A CA 1
ATOM 2894 C C . HIS A 1 361 ? -31.227 -14.792 35.389 1.00 52.62 361 HIS A C 1
ATOM 2896 O O . HIS A 1 361 ? -30.753 -14.442 34.304 1.00 52.62 361 HIS A O 1
ATOM 2902 N N . ARG A 1 362 ? -32.490 -14.505 35.734 1.00 48.31 362 ARG A N 1
ATOM 2903 C CA . ARG A 1 362 ? -33.465 -13.879 34.822 1.00 48.31 362 ARG A CA 1
ATOM 2904 C C . ARG A 1 362 ? -33.235 -12.394 34.522 1.00 48.31 362 ARG A C 1
ATOM 2906 O O . ARG A 1 362 ? -33.791 -11.914 33.540 1.00 48.31 362 ARG A O 1
ATOM 2913 N N . LEU A 1 363 ? -32.429 -11.647 35.284 1.00 53.41 363 LEU A N 1
ATOM 2914 C CA . LEU A 1 363 ? -32.519 -10.178 35.203 1.00 53.41 363 LEU A CA 1
ATOM 2915 C C . LEU A 1 363 ? -31.424 -9.443 34.419 1.00 53.41 363 LEU A C 1
ATOM 2917 O O . LEU A 1 363 ? -31.708 -8.352 33.926 1.00 53.41 363 LEU A O 1
ATOM 2921 N N . ARG A 1 364 ? -30.200 -9.964 34.229 1.00 65.56 364 ARG A N 1
ATOM 2922 C CA . ARG A 1 364 ? -29.168 -9.221 33.464 1.00 65.56 364 ARG A CA 1
ATOM 2923 C C . ARG A 1 364 ? -28.248 -10.124 32.652 1.00 65.56 364 ARG A C 1
ATOM 2925 O O . ARG A 1 364 ? -27.407 -10.841 33.185 1.00 65.56 364 ARG A O 1
ATOM 2932 N N . SER A 1 365 ? -28.342 -10.020 31.324 1.00 79.25 365 SER A N 1
ATOM 2933 C CA . SER A 1 365 ? -27.366 -10.650 30.431 1.00 79.25 365 SER A CA 1
ATOM 2934 C C . SER A 1 365 ? -25.958 -10.098 30.692 1.00 79.25 365 SER A C 1
ATOM 2936 O O . SER A 1 365 ? -25.793 -8.922 31.029 1.00 79.25 365 SER A O 1
ATOM 2938 N N . ARG A 1 366 ? -24.919 -10.918 30.469 1.00 83.25 366 ARG A N 1
ATOM 2939 C CA . ARG A 1 366 ? -23.509 -10.489 30.569 1.00 83.25 366 ARG A CA 1
ATOM 2940 C C . ARG A 1 366 ? -23.243 -9.207 29.774 1.00 83.25 366 ARG A C 1
ATOM 2942 O O . ARG A 1 366 ? -22.594 -8.288 30.260 1.00 83.25 366 ARG A O 1
ATOM 2949 N N . ALA A 1 367 ? -23.815 -9.109 28.576 1.00 84.38 367 ALA A N 1
ATOM 2950 C CA . ALA A 1 367 ? -23.722 -7.919 27.735 1.00 84.38 367 ALA A CA 1
ATOM 2951 C C . ALA A 1 367 ? -24.407 -6.679 28.343 1.00 84.38 367 ALA A C 1
ATOM 2953 O O . ALA A 1 367 ? -23.997 -5.556 28.054 1.00 84.38 367 ALA A O 1
ATOM 2954 N N . SER A 1 368 ? -25.452 -6.847 29.159 1.00 85.31 368 SER A N 1
ATOM 2955 C CA . SER A 1 368 ? -26.079 -5.749 29.907 1.00 85.31 368 SER A CA 1
ATOM 2956 C C . SER A 1 368 ? -25.188 -5.241 31.030 1.00 85.31 368 SER A C 1
ATOM 2958 O O . SER A 1 368 ? -24.948 -4.042 31.108 1.00 85.31 368 SER A O 1
ATOM 2960 N N . MET A 1 369 ? -24.615 -6.145 31.825 1.00 85.94 369 MET A N 1
ATOM 2961 C CA . MET A 1 369 ? -23.706 -5.779 32.918 1.00 85.94 369 MET A CA 1
ATOM 2962 C C . MET A 1 369 ? -22.447 -5.072 32.401 1.00 85.94 369 MET A C 1
ATOM 2964 O O . MET A 1 369 ? -22.034 -4.049 32.941 1.00 85.94 369 MET A O 1
ATOM 2968 N N . ILE A 1 370 ? -21.883 -5.549 31.284 1.00 88.56 370 ILE A N 1
ATOM 2969 C CA . ILE A 1 370 ? -20.758 -4.874 30.620 1.00 88.56 370 ILE A CA 1
ATOM 2970 C C . ILE A 1 370 ? -21.140 -3.450 30.204 1.00 88.56 370 ILE A C 1
ATOM 2972 O O . ILE A 1 370 ? -20.360 -2.526 30.422 1.00 88.56 370 ILE A O 1
ATOM 2976 N N . ARG A 1 371 ? -22.332 -3.244 29.623 1.00 90.25 371 ARG A N 1
ATOM 2977 C CA . ARG A 1 371 ? -22.805 -1.901 29.250 1.00 90.25 371 ARG A CA 1
ATOM 2978 C C . ARG A 1 371 ? -22.925 -0.994 30.469 1.00 90.25 371 ARG A C 1
ATOM 2980 O O . ARG A 1 371 ? -22.434 0.126 30.413 1.00 90.25 371 ARG A O 1
ATOM 2987 N N . GLU A 1 372 ? -23.506 -1.470 31.566 1.00 88.38 372 GLU A N 1
ATOM 2988 C CA . GLU A 1 372 ? -23.602 -0.695 32.811 1.00 88.38 372 GLU A CA 1
ATOM 2989 C C . GLU A 1 372 ? -22.224 -0.287 33.338 1.00 88.38 372 GLU A C 1
ATOM 2991 O O . GLU A 1 372 ? -22.012 0.882 33.660 1.00 88.38 372 GLU A O 1
ATOM 2996 N N . GLN A 1 373 ? -21.255 -1.205 33.317 1.00 90.44 373 GLN A N 1
ATOM 2997 C CA . GLN A 1 373 ? -19.884 -0.912 33.726 1.00 90.44 373 GLN A CA 1
ATOM 2998 C C . GLN A 1 373 ? -19.199 0.117 32.813 1.00 90.44 373 GLN A C 1
ATOM 3000 O O . GLN A 1 373 ? -18.409 0.942 33.276 1.00 90.44 373 GLN A O 1
ATOM 3005 N N . LEU A 1 374 ? -19.502 0.106 31.512 1.00 92.50 374 LEU A N 1
ATOM 3006 C CA . LEU A 1 374 ? -19.016 1.125 30.580 1.00 92.50 374 LEU A CA 1
ATOM 3007 C C . LEU A 1 374 ? -19.626 2.499 30.879 1.00 92.50 374 LEU A C 1
ATOM 3009 O O . LEU A 1 374 ? -18.896 3.490 30.855 1.00 92.50 374 LEU A O 1
ATOM 3013 N N . LEU A 1 375 ? -20.915 2.579 31.225 1.00 92.12 375 LEU A N 1
ATOM 3014 C CA . LEU A 1 375 ? -21.563 3.847 31.593 1.00 92.12 375 LEU A CA 1
ATOM 3015 C C . LEU A 1 375 ? -20.876 4.519 32.791 1.00 92.12 375 LEU A C 1
ATOM 3017 O O . LEU A 1 375 ? -20.718 5.737 32.796 1.00 92.12 375 LEU A O 1
ATOM 3021 N N . LEU A 1 376 ? -20.376 3.746 33.760 1.00 90.94 376 LEU A N 1
ATOM 3022 C CA . LEU A 1 376 ? -19.583 4.285 34.876 1.00 90.94 376 LEU A CA 1
ATOM 3023 C C . LEU A 1 376 ? -18.248 4.897 34.412 1.00 90.94 376 LEU A C 1
ATOM 3025 O O . LEU A 1 376 ? -17.725 5.824 35.027 1.00 90.94 376 LEU A O 1
ATOM 3029 N N . ARG A 1 377 ? -17.712 4.426 33.282 1.00 90.38 377 ARG A N 1
ATOM 3030 C CA . ARG A 1 377 ? -16.474 4.912 32.651 1.00 90.38 377 ARG A CA 1
ATOM 3031 C C . ARG A 1 377 ? -16.709 6.039 31.634 1.00 90.38 377 ARG A C 1
ATOM 3033 O O . ARG A 1 377 ? -15.851 6.279 30.784 1.00 90.38 377 ARG A O 1
ATOM 3040 N N . HIS A 1 378 ? -17.832 6.757 31.711 1.00 88.94 378 HIS A N 1
ATOM 3041 C CA . HIS A 1 378 ? -18.191 7.804 30.742 1.00 88.94 378 HIS A CA 1
ATOM 3042 C C . HIS A 1 378 ? -17.132 8.912 30.594 1.00 88.94 378 HIS A C 1
ATOM 3044 O O . HIS A 1 378 ? -16.915 9.406 29.495 1.00 88.94 378 HIS A O 1
ATOM 3050 N N . ARG A 1 379 ? -16.398 9.271 31.661 1.00 91.31 379 ARG A N 1
ATOM 3051 C CA . ARG A 1 379 ? -15.333 10.293 31.592 1.00 91.31 379 ARG A CA 1
ATOM 3052 C C . ARG A 1 379 ? -14.244 9.939 30.575 1.00 91.31 379 ARG A C 1
ATOM 3054 O O . ARG A 1 379 ? -13.750 10.824 29.883 1.00 91.31 379 ARG A O 1
ATOM 3061 N N . LEU A 1 380 ? -13.906 8.651 30.456 1.00 91.00 380 LEU A N 1
ATOM 3062 C CA . LEU A 1 380 ? -12.932 8.165 29.475 1.00 91.00 380 LEU A CA 1
ATOM 3063 C C . LEU A 1 380 ? -13.484 8.264 28.049 1.00 91.00 380 LEU A C 1
ATOM 3065 O O . LEU A 1 380 ? -12.779 8.717 27.150 1.00 91.00 380 LEU A O 1
ATOM 3069 N N . ALA A 1 381 ? -14.750 7.882 27.851 1.00 92.31 381 ALA A N 1
ATOM 3070 C CA . ALA A 1 381 ? -15.429 8.011 26.563 1.00 92.31 381 ALA A CA 1
ATOM 3071 C C . ALA A 1 381 ? -15.509 9.477 26.120 1.00 92.31 381 ALA A C 1
ATOM 3073 O O . ALA A 1 381 ? -15.118 9.801 25.001 1.00 92.31 381 ALA A O 1
ATOM 3074 N N . ARG A 1 382 ? -15.925 10.367 27.026 1.00 94.31 382 ARG A N 1
ATOM 3075 C CA . ARG A 1 382 ? -16.005 11.812 26.803 1.00 94.31 382 ARG A CA 1
ATOM 3076 C C . ARG A 1 382 ? -14.656 12.435 26.452 1.00 94.31 382 ARG A C 1
ATOM 3078 O O . ARG A 1 382 ? -14.595 13.220 25.515 1.00 94.31 382 ARG A O 1
ATOM 3085 N N . ALA A 1 383 ? -13.579 12.085 27.159 1.00 92.81 383 ALA A N 1
ATOM 3086 C CA . ALA A 1 383 ? -12.242 12.606 26.859 1.00 92.81 383 ALA A CA 1
ATOM 3087 C C . ALA A 1 383 ? -11.780 12.229 25.439 1.00 92.81 383 ALA A C 1
ATOM 3089 O O . ALA A 1 383 ? -11.247 13.069 24.717 1.00 92.81 383 ALA A O 1
ATOM 3090 N N . MET A 1 384 ? -12.041 10.987 25.017 1.00 93.75 384 MET A N 1
ATOM 3091 C CA . MET A 1 384 ? -11.739 10.530 23.658 1.00 93.75 384 MET A CA 1
ATOM 3092 C C . MET A 1 384 ? -12.618 11.221 22.613 1.00 93.75 384 MET A C 1
ATOM 3094 O O . MET A 1 384 ? -12.110 11.740 21.620 1.00 93.75 384 MET A O 1
ATOM 3098 N N . LEU A 1 385 ? -13.933 11.265 22.841 1.00 95.31 385 LEU A N 1
ATOM 3099 C CA . LEU A 1 385 ? -14.880 11.907 21.930 1.00 95.31 385 LEU A CA 1
ATOM 3100 C C . LEU A 1 385 ? -14.603 13.399 21.778 1.00 95.31 385 LEU A C 1
ATOM 3102 O O . LEU A 1 385 ? -14.696 13.899 20.666 1.00 95.31 385 LEU A O 1
ATOM 3106 N N . GLY A 1 386 ? -14.188 14.087 22.844 1.00 94.31 386 GLY A N 1
ATOM 3107 C CA . GLY A 1 386 ? -13.831 15.505 22.804 1.00 94.31 386 GLY A CA 1
ATOM 3108 C C . GLY A 1 386 ? -12.762 15.836 21.760 1.00 94.31 386 GLY A C 1
ATOM 3109 O O . GLY A 1 386 ? -12.826 16.902 21.154 1.00 94.31 386 GLY A O 1
ATOM 3110 N N . ARG A 1 387 ? -11.829 14.908 21.493 1.00 94.75 387 ARG A N 1
ATOM 3111 C CA . ARG A 1 387 ? -10.836 15.047 20.414 1.00 94.75 387 ARG A CA 1
ATOM 3112 C C . ARG A 1 387 ? -11.354 14.534 19.070 1.00 94.75 387 ARG A C 1
ATOM 3114 O O . ARG A 1 387 ? -11.080 15.146 18.045 1.00 94.75 387 ARG A O 1
ATOM 3121 N N . LEU A 1 388 ? -12.130 13.448 19.062 1.00 95.44 388 LEU A N 1
ATOM 3122 C CA . LEU A 1 388 ? -12.685 12.871 17.829 1.00 95.44 388 LEU A CA 1
ATOM 3123 C C . LEU A 1 388 ? -13.664 13.811 17.120 1.00 95.44 388 LEU A C 1
ATOM 3125 O O . LEU A 1 388 ? -13.626 13.896 15.900 1.00 95.44 388 LEU A O 1
ATOM 3129 N N . VAL A 1 389 ? -14.508 14.540 17.855 1.00 95.06 389 VAL A N 1
ATOM 3130 C CA . VAL A 1 389 ? -15.483 15.478 17.262 1.00 95.06 389 VAL A CA 1
ATOM 3131 C C . VAL A 1 389 ? -14.840 16.702 16.603 1.00 95.06 389 VAL A C 1
ATOM 3133 O O . VAL A 1 389 ? -15.551 17.503 16.007 1.00 95.06 389 VAL A O 1
ATOM 3136 N N . GLN A 1 390 ? -13.523 16.880 16.736 1.00 92.38 390 GLN A N 1
ATOM 3137 C CA . GLN A 1 390 ? -12.762 17.916 16.029 1.00 92.38 390 GLN A CA 1
ATOM 3138 C C . GLN A 1 390 ? -12.230 17.425 14.677 1.00 92.38 390 GLN A C 1
ATOM 3140 O O . GLN A 1 390 ? -11.735 18.219 13.881 1.00 92.38 390 GLN A O 1
ATOM 3145 N N . LEU A 1 391 ? -12.290 16.115 14.419 1.00 93.38 391 LEU A N 1
ATOM 3146 C CA . LEU A 1 391 ? -11.837 15.541 13.161 1.00 93.38 391 LEU A CA 1
ATOM 3147 C C . LEU A 1 391 ? -12.962 15.596 12.116 1.00 93.38 391 LEU A C 1
ATOM 3149 O O . LEU A 1 391 ? -14.119 15.334 12.452 1.00 93.38 391 LEU A O 1
ATOM 3153 N N . PRO A 1 392 ? -12.637 15.878 10.843 1.00 92.44 392 PRO A N 1
ATOM 3154 C CA . PRO A 1 392 ? -13.612 16.035 9.771 1.00 92.44 392 PRO A CA 1
ATOM 3155 C C . PRO A 1 392 ? -14.046 14.667 9.226 1.00 92.44 392 PRO A C 1
ATOM 3157 O O . PRO A 1 392 ? -13.707 14.297 8.102 1.00 92.44 392 PRO A O 1
ATOM 3160 N N . PHE A 1 393 ? -14.744 13.879 10.044 1.00 94.00 393 PHE A N 1
ATOM 3161 C CA . PHE A 1 393 ? -15.336 12.625 9.585 1.00 94.00 393 PHE A CA 1
ATOM 3162 C C . PHE A 1 393 ? -16.386 12.907 8.509 1.00 94.00 393 PHE A C 1
ATOM 3164 O O . PHE A 1 393 ? -17.256 13.756 8.685 1.00 94.00 393 PHE A O 1
ATOM 3171 N N . ALA A 1 394 ? -16.307 12.169 7.409 1.00 92.75 394 ALA A N 1
ATOM 3172 C CA . ALA A 1 394 ? -17.180 12.309 6.256 1.00 92.75 394 ALA A CA 1
ATOM 3173 C C . ALA A 1 394 ? -17.882 10.984 5.937 1.00 92.75 394 ALA A C 1
ATOM 3175 O O . ALA A 1 394 ? -17.485 9.906 6.388 1.00 92.75 394 ALA A O 1
ATOM 3176 N N . THR A 1 395 ? -18.956 11.077 5.160 1.00 93.19 395 THR A N 1
ATOM 3177 C CA . THR A 1 395 ? -19.747 9.942 4.683 1.00 93.19 395 THR A CA 1
ATOM 3178 C C . THR A 1 395 ? -20.301 10.250 3.291 1.00 93.19 395 THR A C 1
ATOM 3180 O O . THR A 1 395 ? -20.423 11.415 2.920 1.00 93.19 395 THR A O 1
ATOM 3183 N N . GLN A 1 396 ? -20.615 9.220 2.502 1.00 87.25 396 GLN A N 1
ATOM 3184 C CA . GLN A 1 396 ? -21.207 9.393 1.166 1.00 87.25 396 GLN A CA 1
ATOM 3185 C C . GLN A 1 396 ? -22.722 9.647 1.221 1.00 87.25 396 GLN A C 1
ATOM 3187 O O . GLN A 1 396 ? -23.284 10.233 0.302 1.00 87.25 396 GLN A O 1
ATOM 3192 N N . SER A 1 397 ? -23.385 9.204 2.288 1.00 87.38 397 SER A N 1
ATOM 3193 C CA . SER A 1 397 ? -24.836 9.280 2.483 1.00 87.38 397 SER A CA 1
ATOM 3194 C C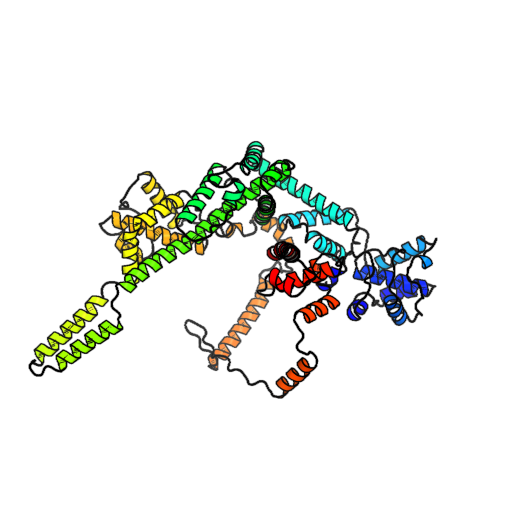 . SER A 1 397 ? -25.139 9.637 3.933 1.00 87.38 397 SER A C 1
ATOM 3196 O O . SER A 1 397 ? -24.322 9.339 4.799 1.00 87.38 397 SER A O 1
ATOM 3198 N N . ALA A 1 398 ? -26.314 10.202 4.230 1.00 88.81 398 ALA A N 1
ATOM 3199 C CA . ALA A 1 398 ? -26.713 10.509 5.607 1.00 88.81 398 ALA A CA 1
ATOM 3200 C C . ALA A 1 398 ? -26.457 9.313 6.546 1.00 88.81 398 ALA A C 1
ATOM 3202 O O . ALA A 1 398 ? -26.883 8.188 6.269 1.00 88.81 398 ALA A O 1
ATOM 3203 N N . HIS A 1 399 ? -25.702 9.546 7.624 1.00 91.69 399 HIS A N 1
ATOM 3204 C CA . HIS A 1 399 ? -25.240 8.483 8.509 1.00 91.69 399 HIS A CA 1
ATOM 3205 C C . HIS A 1 399 ? -25.413 8.880 9.985 1.00 91.69 399 HIS A C 1
ATOM 3207 O O . HIS A 1 399 ? -24.844 9.892 10.405 1.00 91.69 399 HIS A O 1
ATOM 3213 N N . PRO A 1 400 ? -26.071 8.044 10.819 1.00 92.06 400 PRO A N 1
ATOM 3214 C CA . PRO A 1 400 ? -26.377 8.366 12.220 1.00 92.06 400 PRO A CA 1
ATOM 3215 C C . PRO A 1 400 ? -25.159 8.727 13.086 1.00 92.06 400 PRO A C 1
ATOM 3217 O O . PRO A 1 400 ? -25.280 9.432 14.082 1.00 92.06 400 PRO A O 1
ATOM 3220 N N . VAL A 1 401 ? -23.969 8.227 12.732 1.00 94.00 401 VAL A N 1
ATOM 3221 C CA . VAL A 1 401 ? -22.720 8.558 13.446 1.00 94.00 401 VAL A CA 1
ATOM 3222 C C . VAL A 1 401 ? -22.326 10.018 13.254 1.00 94.00 401 VAL A C 1
ATOM 3224 O O . VAL A 1 401 ? -21.901 10.629 14.225 1.00 94.00 401 VAL A O 1
ATOM 3227 N N . ILE A 1 402 ? -22.469 10.577 12.049 1.00 94.56 402 ILE A N 1
ATOM 3228 C CA . ILE A 1 402 ? -22.101 11.977 11.793 1.00 94.56 402 ILE A CA 1
ATOM 3229 C C . ILE A 1 402 ? -23.047 12.901 12.562 1.00 94.56 402 ILE A C 1
ATOM 3231 O O . ILE A 1 402 ? -22.582 13.741 13.327 1.00 94.56 402 ILE A O 1
ATOM 3235 N N . GLU A 1 403 ? -24.354 12.634 12.497 1.00 94.06 403 GLU A N 1
ATOM 3236 C CA . GLU A 1 403 ? -25.362 13.339 13.299 1.00 94.06 403 GLU A CA 1
ATOM 3237 C C . GLU A 1 403 ? -25.055 13.257 14.807 1.00 94.06 403 GLU A C 1
ATOM 3239 O O . GLU A 1 403 ? -25.124 14.251 15.531 1.00 94.06 403 GLU A O 1
ATOM 3244 N N . ALA A 1 404 ? -24.658 12.078 15.305 1.00 94.56 404 ALA A N 1
ATOM 3245 C CA . ALA A 1 404 ? -24.262 11.917 16.703 1.00 94.56 404 ALA A CA 1
ATOM 3246 C C . ALA A 1 404 ? -23.027 12.748 17.068 1.00 94.56 404 ALA A C 1
ATOM 3248 O O . ALA A 1 404 ? -22.978 13.342 18.148 1.00 94.56 404 ALA A O 1
ATOM 3249 N N . MET A 1 405 ? -22.026 12.781 16.186 1.00 94.94 405 MET A N 1
ATOM 3250 C CA . MET A 1 405 ? -20.802 13.546 16.392 1.00 94.94 405 MET A CA 1
ATOM 3251 C C . MET A 1 405 ? -21.072 15.050 16.411 1.00 94.94 405 MET A C 1
ATOM 3253 O O . MET A 1 405 ? -20.525 15.732 17.273 1.00 94.94 405 MET A O 1
ATOM 3257 N N . GLU A 1 406 ? -21.960 15.555 15.555 1.00 93.88 406 GLU A N 1
ATOM 3258 C CA . GLU A 1 406 ? -22.395 16.958 15.557 1.00 93.88 406 GLU A CA 1
ATOM 3259 C C . GLU A 1 406 ? -23.137 17.331 16.847 1.00 93.88 406 GLU A C 1
ATOM 3261 O O . GLU A 1 406 ? -22.868 18.370 17.459 1.00 93.88 406 GLU A O 1
ATOM 3266 N N . ILE A 1 407 ? -24.038 16.464 17.322 1.00 94.56 407 ILE A N 1
ATOM 3267 C CA . ILE A 1 407 ? -24.727 16.663 18.605 1.00 94.56 407 ILE A CA 1
ATOM 3268 C C . ILE A 1 407 ? -23.708 16.714 19.749 1.00 94.56 407 ILE A C 1
ATOM 3270 O O . ILE A 1 407 ? -23.753 17.630 20.573 1.00 94.56 407 ILE A O 1
ATOM 3274 N N . LEU A 1 408 ? -22.766 15.767 19.799 1.00 95.06 408 LEU A N 1
ATOM 3275 C CA . LEU A 1 408 ? -21.716 15.744 20.821 1.00 95.06 408 LEU A CA 1
ATOM 3276 C C . LEU A 1 408 ? -20.802 16.968 20.740 1.00 95.06 408 LEU A C 1
ATOM 3278 O O . LEU A 1 408 ? -20.486 17.541 21.781 1.00 95.06 408 LEU A O 1
ATOM 3282 N N . HIS A 1 409 ? -20.425 17.401 19.534 1.00 95.06 409 HIS A N 1
ATOM 3283 C CA . HIS A 1 409 ? -19.626 18.605 19.314 1.00 95.06 409 HIS A CA 1
ATOM 3284 C C . HIS A 1 409 ? -20.296 19.827 19.960 1.00 95.06 409 HIS A C 1
ATOM 3286 O O . HIS A 1 409 ? -19.689 20.516 20.782 1.00 95.06 409 HIS A O 1
ATOM 3292 N N . ASN A 1 410 ? -21.587 20.030 19.682 1.00 93.62 410 ASN A N 1
ATOM 3293 C CA . ASN A 1 410 ? -22.378 21.123 20.247 1.00 93.62 410 ASN A CA 1
ATOM 3294 C C . ASN A 1 410 ? -22.539 21.024 21.773 1.00 93.62 410 ASN A C 1
ATOM 3296 O O . ASN A 1 410 ? -22.450 22.032 22.481 1.00 93.62 410 ASN A O 1
ATOM 3300 N N . LEU A 1 411 ? -22.759 19.818 22.308 1.00 93.94 411 LEU A N 1
ATOM 3301 C CA . LEU A 1 411 ? -22.873 19.602 23.754 1.00 93.94 411 LEU A CA 1
ATOM 3302 C C . LEU A 1 411 ? -21.554 19.881 24.480 1.00 93.94 411 LEU A C 1
ATOM 3304 O O . LEU A 1 411 ? -21.564 20.483 25.555 1.00 93.94 411 LEU A O 1
ATOM 3308 N N . TYR A 1 412 ? -20.423 19.479 23.901 1.00 94.25 412 TYR A N 1
ATOM 3309 C CA . TYR A 1 412 ? -19.101 19.711 24.480 1.00 94.25 412 TYR A CA 1
ATOM 3310 C C . TYR A 1 412 ? -18.693 21.179 24.416 1.00 94.25 412 TYR A C 1
ATOM 3312 O O . TYR A 1 412 ? -18.186 21.693 25.414 1.00 94.25 412 TYR A O 1
ATOM 3320 N N . ALA A 1 413 ? -19.001 21.878 23.319 1.00 92.81 413 ALA A N 1
ATOM 3321 C CA . ALA A 1 413 ? -18.795 23.322 23.209 1.00 92.81 413 ALA A CA 1
ATOM 3322 C C . ALA A 1 413 ? -19.534 24.093 24.320 1.00 92.81 413 ALA A C 1
ATOM 3324 O O . ALA A 1 413 ? -18.988 25.017 24.919 1.00 92.81 413 ALA A O 1
ATOM 3325 N N . ARG A 1 414 ? -20.751 23.654 24.668 1.00 93.06 414 ARG A N 1
ATOM 3326 C CA . ARG A 1 414 ? -21.569 24.228 25.754 1.00 93.06 414 ARG A CA 1
ATOM 3327 C C . ARG A 1 414 ? -21.238 23.678 27.147 1.00 93.06 414 ARG A C 1
ATOM 3329 O O . ARG A 1 414 ? -21.908 24.038 28.110 1.00 93.06 414 ARG A O 1
ATOM 3336 N N . LYS A 1 415 ? -20.252 22.779 27.268 1.00 91.19 415 LYS A N 1
ATOM 3337 C CA . LYS A 1 415 ? -19.901 22.063 28.511 1.00 91.19 415 LYS A CA 1
ATOM 3338 C C . LYS A 1 415 ? -21.094 21.339 29.166 1.00 91.19 415 LYS A C 1
ATOM 3340 O O . LYS A 1 415 ? -21.116 21.137 30.379 1.00 91.19 415 LYS A O 1
ATOM 3345 N N . ALA A 1 416 ? -22.075 20.909 28.371 1.00 90.88 416 ALA A N 1
ATOM 3346 C CA . ALA A 1 416 ? -23.272 20.240 28.865 1.00 90.88 416 ALA A CA 1
ATOM 3347 C C . ALA A 1 416 ? -22.955 18.837 29.424 1.00 90.88 416 ALA A C 1
ATOM 3349 O O . ALA A 1 416 ? -22.092 18.101 28.922 1.00 90.88 416 ALA A O 1
ATOM 3350 N N . ASN A 1 417 ? -23.672 18.434 30.475 1.00 90.62 417 ASN A N 1
ATOM 3351 C CA . ASN A 1 417 ? -23.523 17.119 31.109 1.00 90.62 417 ASN A CA 1
ATOM 3352 C C . ASN A 1 417 ? -24.807 16.267 31.079 1.00 90.62 417 ASN A C 1
ATOM 3354 O O . ASN A 1 417 ? -24.834 15.206 31.696 1.00 90.62 417 ASN A O 1
ATOM 3358 N N . TRP A 1 418 ? -25.826 16.682 30.320 1.00 91.50 418 TRP A N 1
ATOM 3359 C CA . TRP A 1 418 ? -27.054 15.924 30.060 1.00 91.50 418 TRP A CA 1
ATOM 3360 C C . TRP A 1 418 ? -27.358 15.843 28.556 1.00 91.50 418 TRP A C 1
ATOM 3362 O O . TRP A 1 418 ? -26.958 16.716 27.784 1.00 91.50 418 TRP A O 1
ATOM 3372 N N . LEU A 1 419 ? -28.067 14.791 28.138 1.00 91.88 419 LEU A N 1
ATOM 3373 C CA . LEU A 1 419 ? -28.544 14.630 26.762 1.00 91.88 419 LEU A CA 1
ATOM 3374 C C . LEU A 1 419 ? -29.912 15.325 26.590 1.00 91.88 419 LEU A C 1
ATOM 3376 O O . LEU A 1 419 ? -30.803 15.083 27.408 1.00 91.88 419 LEU A O 1
ATOM 3380 N N . PRO A 1 420 ? -30.144 16.139 25.543 1.00 88.94 420 PRO A N 1
ATOM 3381 C CA . PRO A 1 420 ? -31.460 16.727 25.261 1.00 88.94 420 PRO A CA 1
ATOM 3382 C C . PRO A 1 420 ? -32.550 15.664 25.044 1.00 88.94 420 PRO A C 1
ATOM 3384 O O . PRO A 1 420 ? -32.248 14.565 24.585 1.00 88.94 420 PRO A O 1
ATOM 3387 N N . ASN A 1 421 ? -33.816 15.967 25.354 1.00 79.44 421 ASN A N 1
ATOM 3388 C CA . ASN A 1 421 ? -34.919 14.986 25.289 1.00 79.44 421 ASN A CA 1
ATOM 3389 C C . ASN A 1 421 ? -35.288 14.550 23.859 1.00 79.44 421 ASN A C 1
ATOM 3391 O O . ASN A 1 421 ? -35.811 13.458 23.672 1.00 79.44 421 ASN A O 1
ATOM 3395 N N . ARG A 1 422 ? -35.013 15.380 22.847 1.00 70.88 422 ARG A N 1
ATOM 3396 C CA . ARG A 1 422 ? -35.320 15.099 21.437 1.00 70.88 422 ARG A CA 1
ATOM 3397 C C . ARG A 1 422 ? -34.031 14.866 20.656 1.00 70.88 422 ARG A C 1
ATOM 3399 O O . ARG A 1 422 ? -33.502 15.791 20.051 1.00 70.88 422 ARG A O 1
ATOM 3406 N N . VAL A 1 423 ? -33.521 13.638 20.690 1.00 81.19 423 VAL A N 1
ATOM 3407 C CA . VAL A 1 423 ? -32.416 13.208 19.822 1.00 81.19 423 VAL A CA 1
ATOM 3408 C C . VAL A 1 423 ? -32.939 12.133 18.878 1.00 81.19 423 VAL A C 1
ATOM 3410 O O . VAL A 1 423 ? -33.365 11.074 19.326 1.00 81.19 423 VAL A O 1
ATOM 3413 N N . ALA A 1 424 ? -32.934 12.422 17.575 1.00 82.12 424 ALA A N 1
ATOM 3414 C CA . ALA A 1 424 ? -33.451 11.519 16.544 1.00 82.12 424 ALA A CA 1
ATOM 3415 C C . ALA A 1 424 ? -32.512 10.334 16.248 1.00 82.12 424 ALA A C 1
ATOM 3417 O O . ALA A 1 424 ? -32.945 9.323 15.696 1.00 82.12 424 ALA A O 1
ATOM 3418 N N . VAL A 1 425 ? -31.239 10.438 16.644 1.00 86.25 425 VAL A N 1
ATOM 3419 C CA . VAL A 1 425 ? -30.224 9.417 16.380 1.00 86.25 425 VAL A CA 1
ATOM 3420 C C . VAL A 1 425 ? -30.535 8.137 17.152 1.00 86.25 425 VAL A C 1
ATOM 3422 O O . VAL A 1 425 ? -30.508 8.102 18.384 1.00 86.25 425 VAL A O 1
ATOM 3425 N N . ARG A 1 426 ? -30.775 7.053 16.412 1.00 82.12 426 ARG A N 1
ATOM 3426 C CA . ARG A 1 426 ? -31.000 5.719 16.972 1.00 82.12 426 ARG A CA 1
ATOM 3427 C C . ARG A 1 426 ? -29.739 4.875 16.856 1.00 82.12 426 ARG A C 1
ATOM 3429 O O . ARG A 1 426 ? -29.252 4.603 15.762 1.00 82.12 426 ARG A O 1
ATOM 3436 N N . PHE A 1 427 ? -29.243 4.405 17.995 1.00 85.69 427 PHE A N 1
ATOM 3437 C CA . PHE A 1 427 ? -28.273 3.311 18.040 1.00 85.69 427 PHE A CA 1
ATOM 3438 C C . PHE A 1 427 ? -29.002 1.958 18.105 1.00 85.69 427 PHE A C 1
ATOM 3440 O O . PHE A 1 427 ? -30.230 1.896 18.141 1.00 85.69 427 PHE A O 1
ATOM 3447 N N . GLY A 1 428 ? -28.256 0.849 18.128 1.00 80.06 428 GLY A N 1
ATOM 3448 C CA . GLY A 1 428 ? -28.857 -0.486 18.237 1.00 80.06 428 GLY A CA 1
ATOM 3449 C C . GLY A 1 428 ? -29.726 -0.663 19.494 1.00 80.06 428 GLY A C 1
ATOM 3450 O O . GLY A 1 428 ? -29.510 0.015 20.502 1.00 80.06 428 GLY A O 1
ATOM 3451 N N . ARG A 1 429 ? -30.652 -1.640 19.459 1.00 82.44 429 ARG A N 1
ATOM 3452 C CA . ARG A 1 429 ? -31.620 -1.967 20.539 1.00 82.44 429 ARG A CA 1
ATOM 3453 C C . ARG A 1 429 ? -31.001 -2.057 21.940 1.00 82.44 429 ARG A C 1
ATOM 3455 O O . ARG A 1 429 ? -31.663 -1.799 22.934 1.00 82.44 429 ARG A O 1
ATOM 3462 N N . ALA A 1 430 ? -29.713 -2.382 22.027 1.00 83.06 430 ALA A N 1
ATOM 3463 C CA . ALA A 1 430 ? -28.974 -2.432 23.282 1.00 83.06 430 ALA A CA 1
ATOM 3464 C C . ALA A 1 430 ? -28.852 -1.073 24.006 1.00 83.06 430 ALA A C 1
ATOM 3466 O O . ALA A 1 430 ? -28.690 -1.060 25.220 1.00 83.06 430 ALA A O 1
ATOM 3467 N N . TRP A 1 431 ? -28.897 0.069 23.319 1.00 86.31 431 TRP A N 1
ATOM 3468 C CA . TRP A 1 431 ? -28.757 1.383 23.967 1.00 86.31 431 TRP A CA 1
ATOM 3469 C C . TRP A 1 431 ? -30.098 2.093 24.186 1.00 86.31 431 TRP A C 1
ATOM 3471 O O . TRP A 1 431 ? -30.185 2.931 25.081 1.00 86.31 431 TRP A O 1
ATOM 3481 N N . GLN A 1 432 ? -31.144 1.722 23.436 1.00 84.75 432 GLN A N 1
ATOM 3482 C CA . GLN A 1 432 ? -32.467 2.364 23.475 1.00 84.75 432 GLN A CA 1
ATOM 3483 C C . GLN A 1 432 ? -33.069 2.474 24.890 1.00 84.75 432 GLN A C 1
ATOM 3485 O O . GLN A 1 432 ? -33.388 3.597 25.275 1.00 84.75 432 GLN A O 1
ATOM 3490 N N . PRO A 1 433 ? -33.099 1.410 25.727 1.00 85.12 433 PRO A N 1
ATOM 3491 C CA . PRO A 1 433 ? -33.697 1.506 27.063 1.00 85.12 433 PRO A CA 1
ATOM 3492 C C . PRO A 1 433 ? -33.020 2.541 27.972 1.00 85.12 433 PRO A C 1
ATOM 3494 O O . PRO A 1 433 ? -33.656 3.125 28.840 1.00 85.12 433 PRO A O 1
ATOM 3497 N N . VAL A 1 434 ? -31.715 2.776 27.787 1.00 85.69 434 VAL A N 1
ATOM 3498 C CA . VAL A 1 434 ? -30.961 3.754 28.589 1.00 85.69 434 VAL A CA 1
ATOM 3499 C C . VAL A 1 434 ? -31.110 5.169 28.024 1.00 85.69 434 VAL A C 1
ATOM 3501 O O . VAL A 1 434 ? -31.097 6.134 28.782 1.00 85.69 434 VAL A O 1
ATOM 3504 N N . LEU A 1 435 ? -31.261 5.305 26.704 1.00 87.00 435 LEU A N 1
ATOM 3505 C CA . LEU A 1 435 ? -31.446 6.594 26.030 1.00 87.00 435 LEU A CA 1
ATOM 3506 C C . LEU A 1 435 ? -32.839 7.189 26.261 1.00 87.00 435 LEU A C 1
ATOM 3508 O O . LEU A 1 435 ? -32.962 8.411 26.338 1.00 87.00 435 LEU A O 1
ATOM 3512 N N . GLU A 1 436 ? -33.859 6.339 26.379 1.00 85.75 436 GLU A N 1
ATOM 3513 C CA . GLU A 1 436 ? -35.254 6.711 26.667 1.00 85.75 436 GLU A CA 1
ATOM 3514 C C . GLU A 1 436 ? -35.525 6.882 28.171 1.00 85.75 436 GLU A C 1
ATOM 3516 O O . GLU A 1 436 ? -36.583 7.363 28.569 1.00 85.75 436 GLU A O 1
ATOM 3521 N N . GLY A 1 437 ? -34.554 6.529 29.018 1.00 84.81 437 GLY A N 1
ATOM 3522 C CA . GLY A 1 437 ? -34.652 6.692 30.462 1.00 84.81 437 GLY A CA 1
ATOM 3523 C C . GLY A 1 437 ? -34.759 8.156 30.910 1.00 84.81 437 GLY A C 1
ATOM 3524 O O . GLY A 1 437 ? -34.288 9.085 30.243 1.00 84.81 437 GLY A O 1
ATOM 3525 N N . GLN A 1 438 ? -35.336 8.345 32.101 1.00 85.94 438 GLN A N 1
ATOM 3526 C CA . GLN A 1 438 ? -35.515 9.660 32.732 1.00 85.94 438 GLN A CA 1
ATOM 3527 C C . GLN A 1 438 ? -34.176 10.318 33.124 1.00 85.94 438 GLN A C 1
ATOM 3529 O O . GLN A 1 438 ? -34.046 11.541 33.080 1.00 85.94 438 GLN A O 1
ATOM 3534 N N . ASP A 1 439 ? -33.150 9.525 33.456 1.00 91.19 439 ASP A N 1
ATOM 3535 C CA . ASP A 1 439 ? -31.814 10.033 33.790 1.00 91.19 439 ASP A CA 1
ATOM 3536 C C . ASP A 1 439 ? -31.057 10.488 32.531 1.00 91.19 439 ASP A C 1
ATOM 3538 O O . ASP A 1 439 ? -30.391 9.710 31.839 1.00 91.19 439 ASP A O 1
ATOM 3542 N N . ARG A 1 440 ? -31.114 11.796 32.259 1.00 92.19 440 ARG A N 1
ATOM 3543 C CA . ARG A 1 440 ? -30.459 12.412 31.095 1.00 92.19 440 ARG A CA 1
ATOM 3544 C C . ARG A 1 440 ? -28.930 12.438 31.173 1.00 92.19 440 ARG A C 1
ATOM 3546 O O . ARG A 1 440 ? -28.289 12.570 30.127 1.00 92.19 440 ARG A O 1
ATOM 3553 N N . LYS A 1 441 ? -28.323 12.297 32.359 1.00 92.12 441 LYS A N 1
ATOM 3554 C CA . LYS A 1 441 ? -26.858 12.173 32.500 1.00 92.12 441 LYS A CA 1
ATOM 3555 C C . LYS A 1 441 ? -26.416 10.775 32.082 1.00 92.12 441 LYS A C 1
ATOM 3557 O O . LYS A 1 441 ? -25.477 10.624 31.299 1.00 92.12 441 LYS A O 1
ATOM 3562 N N . ARG A 1 442 ? -27.141 9.751 32.536 1.00 92.00 442 ARG A N 1
ATOM 3563 C CA . ARG A 1 442 ? -26.919 8.362 32.116 1.00 92.00 442 ARG A CA 1
ATOM 3564 C C . ARG A 1 442 ? -27.239 8.157 30.635 1.00 92.00 442 ARG A C 1
ATOM 3566 O O . ARG A 1 442 ? -26.491 7.456 29.955 1.00 92.00 442 ARG A O 1
ATOM 3573 N N . ALA A 1 443 ? -28.270 8.826 30.114 1.00 92.06 443 ALA A N 1
ATOM 3574 C CA . ALA A 1 443 ? -28.563 8.846 28.683 1.00 92.06 443 ALA A CA 1
ATOM 3575 C C . ALA A 1 443 ? -27.397 9.436 27.873 1.00 92.06 443 ALA A C 1
ATOM 3577 O O . ALA A 1 443 ? -27.044 8.888 26.833 1.00 92.06 443 ALA A O 1
ATOM 3578 N N . LEU A 1 444 ? -26.736 10.495 28.361 1.00 93.69 444 LEU A N 1
ATOM 3579 C CA . LEU A 1 444 ? -25.553 11.051 27.698 1.00 93.69 444 LEU A CA 1
ATOM 3580 C C . LEU A 1 444 ? -24.372 10.078 27.698 1.00 93.69 444 LEU A C 1
ATOM 3582 O O . LEU A 1 444 ? -23.751 9.886 26.660 1.00 93.69 444 LEU A O 1
ATOM 3586 N N . ALA A 1 445 ? -24.100 9.407 28.819 1.00 93.56 445 ALA A N 1
ATOM 3587 C CA . ALA A 1 445 ? -23.069 8.369 28.877 1.00 93.56 445 ALA A CA 1
ATOM 3588 C C . ALA A 1 445 ? -23.354 7.215 27.894 1.00 93.56 445 ALA A C 1
ATOM 3590 O O . ALA A 1 445 ? -22.440 6.699 27.244 1.00 93.56 445 ALA A O 1
ATOM 3591 N N . ALA A 1 446 ? -24.625 6.825 27.754 1.00 93.44 446 ALA A N 1
ATOM 3592 C CA . ALA A 1 446 ? -25.055 5.833 26.772 1.00 93.44 446 ALA A CA 1
ATOM 3593 C C . ALA A 1 446 ? -24.900 6.344 25.336 1.00 93.44 446 ALA A C 1
ATOM 3595 O O . ALA A 1 446 ? -24.491 5.584 24.462 1.00 93.44 446 ALA A O 1
ATOM 3596 N N . PHE A 1 447 ? -25.176 7.626 25.099 1.00 94.69 447 PHE A N 1
ATOM 3597 C CA . PHE A 1 447 ? -25.001 8.271 23.802 1.00 94.69 447 PHE A CA 1
ATOM 3598 C C . PHE A 1 447 ? -23.526 8.330 23.386 1.00 94.69 447 PHE A C 1
ATOM 3600 O O . PHE A 1 447 ? -23.190 8.005 22.249 1.00 94.69 447 PHE A O 1
ATOM 3607 N N . GLU A 1 448 ? -22.630 8.658 24.318 1.00 95.25 448 GLU A N 1
ATOM 3608 C CA . GLU A 1 448 ? -21.179 8.682 24.112 1.00 95.25 448 GLU A CA 1
ATOM 3609 C C . GLU A 1 448 ? -20.644 7.288 23.730 1.00 95.25 448 GLU A C 1
ATOM 3611 O O . GLU A 1 448 ? -20.021 7.114 22.678 1.00 95.25 448 GLU A O 1
ATOM 3616 N N . TRP A 1 449 ? -20.942 6.255 24.524 1.00 95.06 449 TRP A N 1
ATOM 3617 C CA . TRP A 1 449 ? -20.525 4.886 24.196 1.00 95.06 449 TRP A CA 1
ATOM 3618 C C . TRP A 1 449 ? -21.214 4.328 22.948 1.00 95.06 449 TRP A C 1
ATOM 3620 O O . TRP A 1 449 ? -20.564 3.649 22.150 1.00 95.06 449 TRP A O 1
ATOM 3630 N N . GLY A 1 450 ? -22.494 4.639 22.743 1.00 94.44 450 GLY A N 1
ATOM 3631 C CA . GLY A 1 450 ? -23.234 4.298 21.529 1.00 94.44 450 GLY A CA 1
ATOM 3632 C C . GLY A 1 450 ? -22.556 4.859 20.280 1.00 94.44 450 GLY A C 1
ATOM 3633 O O . GLY A 1 450 ? -22.305 4.110 19.332 1.00 94.44 450 GLY A O 1
ATOM 3634 N N . THR A 1 451 ? -22.147 6.130 20.330 1.00 95.50 451 THR A N 1
ATOM 3635 C CA . THR A 1 451 ? -21.415 6.804 19.248 1.00 95.50 451 THR A CA 1
ATOM 3636 C C . THR A 1 451 ? -20.067 6.141 18.986 1.00 95.50 451 THR A C 1
ATOM 3638 O O . THR A 1 451 ? -19.762 5.825 17.840 1.00 95.50 451 THR A O 1
ATOM 3641 N N . LEU A 1 452 ? -19.277 5.841 20.025 1.00 95.62 452 LEU A N 1
ATOM 3642 C CA . LEU A 1 452 ? -17.985 5.157 19.866 1.00 95.62 452 LEU A CA 1
ATOM 3643 C C . LEU A 1 452 ? -18.133 3.780 19.205 1.00 95.62 452 LEU A C 1
ATOM 3645 O O . LEU A 1 452 ? -17.355 3.416 18.322 1.00 95.62 452 LEU A O 1
ATOM 3649 N N . PHE A 1 453 ? -19.136 3.000 19.611 1.00 94.19 453 PHE A N 1
ATOM 3650 C CA . PHE A 1 453 ? -19.389 1.683 19.026 1.00 94.19 453 PHE A CA 1
ATOM 3651 C C . PHE A 1 453 ? -19.825 1.785 17.568 1.00 94.19 453 PHE A C 1
ATOM 3653 O O . PHE A 1 453 ? -19.325 1.026 16.734 1.00 94.19 453 PHE A O 1
ATOM 3660 N N . ALA A 1 454 ? -20.732 2.714 17.266 1.00 94.44 454 ALA A N 1
ATOM 3661 C CA . ALA A 1 454 ? -21.203 2.953 15.913 1.00 94.44 454 ALA A CA 1
ATOM 3662 C C . ALA A 1 454 ? -20.059 3.450 15.012 1.00 94.44 454 ALA A C 1
ATOM 3664 O O . ALA A 1 454 ? -19.857 2.893 13.936 1.00 94.44 454 ALA A O 1
ATOM 3665 N N . LEU A 1 455 ? -19.224 4.378 15.495 1.00 95.00 455 LEU A N 1
ATOM 3666 C CA . LEU A 1 455 ? -18.024 4.854 14.800 1.00 95.00 455 LEU A CA 1
ATOM 3667 C C . LEU A 1 455 ? -17.025 3.719 14.538 1.00 95.00 455 LEU A C 1
ATOM 3669 O O . LEU A 1 455 ? -16.500 3.601 13.436 1.00 95.00 455 LEU A O 1
ATOM 3673 N N . ARG A 1 456 ? -16.796 2.820 15.506 1.00 94.12 456 ARG A N 1
ATOM 3674 C CA . ARG A 1 456 ? -15.920 1.647 15.323 1.00 94.12 456 ARG A CA 1
ATOM 3675 C C . ARG A 1 456 ? -16.383 0.748 14.176 1.00 94.12 456 ARG A C 1
ATOM 3677 O O . ARG A 1 456 ? -15.548 0.183 13.470 1.00 94.12 456 ARG A O 1
ATOM 3684 N N . VAL A 1 457 ? -17.695 0.548 14.047 1.00 93.00 457 VAL A N 1
ATOM 3685 C CA . VAL A 1 457 ? -18.286 -0.262 12.974 1.00 93.00 457 VAL A CA 1
ATOM 3686 C C . VAL A 1 457 ? -18.213 0.485 11.643 1.00 93.00 457 VAL A C 1
ATOM 3688 O O . VAL A 1 457 ? -17.777 -0.114 10.663 1.00 93.00 457 VAL A O 1
ATOM 3691 N N . ALA A 1 458 ? -18.544 1.777 11.642 1.00 92.88 458 ALA A N 1
ATOM 3692 C CA . ALA A 1 458 ? -18.538 2.644 10.466 1.00 92.88 458 ALA A CA 1
ATOM 3693 C C . ALA A 1 458 ? -17.133 2.840 9.859 1.00 92.88 458 ALA A C 1
ATOM 3695 O O . ALA A 1 458 ? -16.954 2.823 8.647 1.00 92.88 458 ALA A O 1
ATOM 3696 N N . LEU A 1 459 ? -16.098 2.933 10.699 1.00 92.31 459 LEU A N 1
ATOM 3697 C CA . LEU A 1 459 ? -14.705 2.956 10.239 1.00 92.31 459 LEU A CA 1
ATOM 3698 C C . LEU A 1 459 ? -14.252 1.605 9.679 1.00 92.31 459 LEU A C 1
ATOM 3700 O O . LEU A 1 459 ? -13.361 1.548 8.841 1.00 92.31 459 LEU A O 1
ATOM 3704 N N . ARG A 1 460 ? -14.824 0.495 10.162 1.00 90.00 460 ARG A N 1
ATOM 3705 C CA . ARG A 1 460 ? -14.453 -0.849 9.697 1.00 90.00 460 ARG A CA 1
ATOM 3706 C C . ARG A 1 460 ? -15.075 -1.177 8.343 1.00 90.00 460 ARG A C 1
ATOM 3708 O O . ARG A 1 460 ? -14.429 -1.851 7.552 1.00 90.00 460 ARG A O 1
ATOM 3715 N N . ASN A 1 461 ? -16.325 -0.782 8.114 1.00 88.81 461 ASN A N 1
ATOM 3716 C CA . ASN A 1 461 ? -17.017 -1.034 6.848 1.00 88.81 461 ASN A CA 1
ATOM 3717 C C . ASN A 1 461 ? -16.796 0.086 5.810 1.00 88.81 461 ASN A C 1
ATOM 3719 O O . ASN A 1 461 ? -17.157 -0.103 4.655 1.00 88.81 461 ASN A O 1
ATOM 3723 N N . GLY A 1 462 ? -16.198 1.216 6.203 1.00 89.31 462 GLY A N 1
ATOM 3724 C CA . GLY A 1 462 ? -15.917 2.349 5.322 1.00 89.31 462 GLY A CA 1
ATOM 3725 C C . GLY A 1 462 ? -17.106 3.284 5.083 1.00 89.31 462 GLY A C 1
ATOM 3726 O O . GLY A 1 462 ? -17.016 4.135 4.202 1.00 89.31 462 GLY A O 1
ATOM 3727 N N . SER A 1 463 ? -18.207 3.159 5.840 1.00 91.50 463 SER A N 1
ATOM 3728 C CA . SER A 1 463 ? -19.360 4.069 5.714 1.00 91.50 463 SER A CA 1
ATOM 3729 C C . SER A 1 463 ? -19.073 5.470 6.257 1.00 91.50 463 SER A C 1
ATOM 3731 O O . SER A 1 463 ? -19.674 6.447 5.808 1.00 91.50 463 SER A O 1
ATOM 3733 N N . VAL A 1 464 ? -18.142 5.567 7.207 1.00 94.25 464 VAL A N 1
ATOM 3734 C CA . VAL A 1 464 ? -17.566 6.821 7.698 1.00 94.25 464 VAL A CA 1
ATOM 3735 C C . VAL A 1 464 ? -16.059 6.764 7.493 1.00 94.25 464 VAL A C 1
ATOM 3737 O O . VAL A 1 464 ? -15.425 5.753 7.800 1.00 94.25 464 VAL A O 1
ATOM 3740 N N . PHE A 1 465 ? -15.490 7.850 6.987 1.00 93.88 465 PHE A N 1
ATOM 3741 C CA . PHE A 1 465 ? -14.087 7.933 6.603 1.00 93.88 465 PHE A CA 1
ATOM 3742 C C . PHE A 1 465 ? -13.490 9.307 6.916 1.00 93.88 465 PHE A C 1
ATOM 3744 O O . PHE A 1 465 ? -14.195 10.252 7.265 1.00 93.88 465 PHE A O 1
ATOM 3751 N N . LEU A 1 466 ? -12.169 9.405 6.792 1.00 92.94 466 LEU A N 1
ATOM 3752 C CA . LEU A 1 466 ? -11.410 10.652 6.829 1.00 92.94 466 LEU A CA 1
ATOM 3753 C C . LEU A 1 466 ? -10.701 10.813 5.480 1.00 92.94 466 LEU A C 1
ATOM 3755 O O . LEU A 1 466 ? -9.943 9.936 5.070 1.00 92.94 466 LEU A O 1
ATOM 3759 N N . ASP A 1 467 ? -10.918 11.930 4.784 1.00 88.69 467 ASP A N 1
ATOM 3760 C CA . ASP A 1 467 ? -10.408 12.121 3.411 1.00 88.69 467 ASP A CA 1
ATOM 3761 C C . ASP A 1 467 ? -8.880 12.061 3.299 1.00 88.69 467 ASP A C 1
ATOM 3763 O O . ASP A 1 467 ? -8.321 11.662 2.279 1.00 88.69 467 ASP A O 1
ATOM 3767 N N . HIS A 1 468 ? -8.185 12.461 4.360 1.00 89.25 468 HIS A N 1
ATOM 3768 C CA . HIS A 1 468 ? -6.727 12.474 4.449 1.00 89.25 468 HIS A CA 1
ATOM 3769 C C . HIS A 1 468 ? -6.176 11.225 5.149 1.00 89.25 468 HIS A C 1
ATOM 3771 O O . HIS A 1 468 ? -5.142 11.302 5.797 1.00 89.25 468 HIS A O 1
ATOM 3777 N N . SER A 1 469 ? -6.861 10.087 5.054 1.00 91.56 469 SER A N 1
ATOM 3778 C CA . SER A 1 469 ? -6.407 8.783 5.549 1.00 91.56 469 SER A CA 1
ATOM 3779 C C . SER A 1 469 ? -5.930 7.902 4.385 1.00 91.56 469 SER A C 1
ATOM 3781 O O . SER A 1 469 ? -6.385 8.076 3.253 1.00 91.56 469 SER A O 1
ATOM 3783 N N . PHE A 1 470 ? -5.019 6.951 4.628 1.00 90.44 470 PHE A N 1
ATOM 3784 C CA . PHE A 1 470 ? -4.713 5.927 3.618 1.00 90.44 470 PHE A CA 1
ATOM 3785 C C . PHE A 1 470 ? -5.674 4.741 3.742 1.00 90.44 470 PHE A C 1
ATOM 3787 O O . PHE A 1 470 ? -6.290 4.339 2.756 1.00 90.44 470 PHE A O 1
ATOM 3794 N N . ALA A 1 471 ? -5.838 4.207 4.954 1.00 90.00 471 ALA A N 1
ATOM 3795 C CA . ALA A 1 471 ? -6.638 3.009 5.209 1.00 90.00 471 ALA A CA 1
ATOM 3796 C C . ALA A 1 471 ? -8.138 3.276 5.437 1.00 90.00 471 ALA A C 1
ATOM 3798 O O . ALA A 1 471 ? -8.970 2.444 5.086 1.00 90.00 471 ALA A O 1
ATOM 3799 N N . PHE A 1 472 ? -8.493 4.417 6.027 1.00 89.81 472 PHE A N 1
ATOM 3800 C CA . PHE A 1 472 ? -9.855 4.796 6.427 1.00 89.81 472 PHE A CA 1
ATOM 3801 C C . PHE A 1 472 ? -10.398 5.942 5.564 1.00 89.81 472 PHE A C 1
ATOM 3803 O O . PHE A 1 472 ? -11.038 6.858 6.079 1.00 89.81 472 PHE A O 1
ATOM 3810 N N . ARG A 1 473 ? -10.115 5.913 4.258 1.00 87.81 473 ARG A N 1
ATOM 3811 C CA . ARG A 1 473 ? -10.669 6.850 3.268 1.00 87.81 473 ARG A CA 1
ATOM 3812 C C . ARG A 1 473 ? -11.918 6.287 2.592 1.00 87.81 473 ARG A C 1
ATOM 3814 O O . ARG A 1 473 ? -12.191 5.091 2.672 1.00 87.81 473 ARG A O 1
ATOM 3821 N N . SER A 1 474 ? -12.643 7.150 1.884 1.00 86.88 474 SER A N 1
ATOM 3822 C CA . SER A 1 474 ? -13.781 6.747 1.052 1.00 86.88 474 SER A CA 1
ATOM 3823 C C . SER A 1 474 ? -13.381 5.654 0.058 1.00 86.88 474 SER A C 1
ATOM 3825 O O . SER A 1 474 ? -12.390 5.788 -0.655 1.00 86.88 474 SER A O 1
ATOM 3827 N N . GLN A 1 475 ? -14.176 4.590 -0.053 1.00 81.75 475 GLN A N 1
ATOM 3828 C CA . GLN A 1 475 ? -13.941 3.560 -1.074 1.00 81.75 475 GLN A CA 1
ATOM 3829 C C . GLN A 1 475 ? -14.069 4.127 -2.494 1.00 81.75 475 GLN A C 1
ATOM 3831 O O . GLN A 1 475 ? -13.359 3.689 -3.394 1.00 81.75 475 GLN A O 1
ATOM 3836 N N . ALA A 1 476 ? -14.904 5.153 -2.692 1.00 80.88 476 ALA A N 1
ATOM 3837 C CA . ALA A 1 476 ? -15.067 5.792 -3.995 1.00 80.88 476 ALA A CA 1
ATOM 3838 C C . ALA A 1 476 ? -13.772 6.451 -4.496 1.00 80.88 476 ALA A C 1
ATOM 3840 O O . ALA A 1 476 ? -13.540 6.474 -5.699 1.00 80.88 476 ALA A O 1
ATOM 3841 N N . THR A 1 477 ? -12.893 6.930 -3.603 1.00 76.94 477 THR A N 1
ATOM 3842 C CA . THR A 1 477 ? -11.595 7.497 -4.015 1.00 76.94 477 THR A CA 1
ATOM 3843 C C . THR A 1 477 ? -10.552 6.435 -4.363 1.00 76.94 477 THR A C 1
ATOM 3845 O O . THR A 1 477 ? -9.491 6.775 -4.878 1.00 76.94 477 THR A O 1
ATOM 3848 N N . MET A 1 478 ? -10.840 5.152 -4.112 1.00 76.62 478 MET A N 1
ATOM 3849 C CA . MET A 1 478 ? -10.027 4.033 -4.600 1.00 76.62 478 MET A CA 1
ATOM 3850 C C . MET A 1 478 ? -10.399 3.615 -6.028 1.00 76.62 478 MET A C 1
ATOM 3852 O O . MET A 1 478 ? -9.678 2.825 -6.634 1.00 76.62 478 MET A O 1
ATOM 3856 N N . LEU A 1 479 ? -11.515 4.119 -6.560 1.00 83.12 479 LEU A N 1
ATOM 3857 C CA . LEU A 1 479 ? -11.976 3.824 -7.910 1.00 83.12 479 LEU A CA 1
ATOM 3858 C C . LEU A 1 479 ? -11.453 4.865 -8.904 1.00 83.12 479 LEU A C 1
ATOM 3860 O O . LEU A 1 479 ? -11.139 6.002 -8.550 1.00 83.12 479 LEU A O 1
ATOM 3864 N N . ILE A 1 480 ? -11.385 4.468 -10.175 1.00 81.56 480 ILE A N 1
ATOM 3865 C CA . ILE A 1 480 ? -11.105 5.388 -11.279 1.00 81.56 480 ILE A CA 1
ATOM 3866 C C . ILE A 1 480 ? -12.246 6.410 -11.331 1.00 81.56 480 ILE A C 1
ATOM 3868 O O . ILE A 1 480 ? -13.418 6.032 -11.271 1.00 81.56 480 ILE A O 1
ATOM 3872 N N . SER A 1 481 ? -11.914 7.699 -11.437 1.00 82.56 481 SER A N 1
ATOM 3873 C CA . SER A 1 481 ? -12.931 8.749 -11.522 1.00 82.56 481 SER A CA 1
ATOM 3874 C C . SER A 1 481 ? -13.843 8.514 -12.732 1.00 82.56 481 SER A C 1
ATOM 3876 O O . SER A 1 481 ? -13.406 7.988 -13.756 1.00 82.56 481 SER A O 1
ATOM 3878 N N . GLY A 1 482 ? -15.112 8.923 -12.651 1.00 84.88 482 GLY A N 1
ATOM 3879 C CA . GLY A 1 482 ? -16.047 8.739 -13.768 1.00 84.88 482 GLY A CA 1
ATOM 3880 C C . GLY A 1 482 ? -15.556 9.390 -15.069 1.00 84.88 482 GLY A C 1
ATOM 3881 O O . GLY A 1 482 ? -15.723 8.821 -16.144 1.00 84.88 482 GLY A O 1
ATOM 3882 N N . GLN A 1 483 ? -14.887 10.543 -14.967 1.00 85.81 483 GLN A N 1
ATOM 3883 C CA . GLN A 1 483 ? -14.304 11.246 -16.113 1.00 85.81 483 GLN A CA 1
ATOM 3884 C C . GLN A 1 483 ? -13.117 10.476 -16.711 1.00 85.81 483 GLN A C 1
ATOM 3886 O O . GLN A 1 483 ? -13.082 10.245 -17.921 1.00 85.81 483 GLN A O 1
ATOM 3891 N N . ASP A 1 484 ? -12.181 10.016 -15.873 1.00 83.19 484 ASP A N 1
ATOM 3892 C CA . ASP A 1 484 ? -11.022 9.239 -16.330 1.00 83.19 484 ASP A CA 1
ATOM 3893 C C . ASP A 1 484 ? -11.436 7.888 -16.911 1.00 83.19 484 ASP A C 1
ATOM 3895 O O . ASP A 1 484 ? -10.868 7.436 -17.908 1.00 83.19 484 ASP A O 1
ATOM 3899 N N . TRP A 1 485 ? -12.444 7.252 -16.312 1.00 89.00 485 TRP A N 1
ATOM 3900 C CA . TRP A 1 485 ? -12.998 5.999 -16.799 1.00 89.00 485 TRP A CA 1
ATOM 3901 C C . TRP A 1 485 ? -13.556 6.170 -18.210 1.00 89.00 485 TRP A C 1
ATOM 3903 O O . TRP A 1 485 ? -13.166 5.428 -19.108 1.00 89.00 485 TRP A O 1
ATOM 3913 N N . GLN A 1 486 ? -14.387 7.188 -18.452 1.00 89.25 486 GLN A N 1
ATOM 3914 C CA . GLN A 1 486 ? -14.930 7.432 -19.792 1.00 89.25 486 GLN A CA 1
ATOM 3915 C C . GLN A 1 486 ? -13.832 7.719 -20.822 1.00 89.25 486 GLN A C 1
ATOM 3917 O O . GLN A 1 486 ? -13.877 7.185 -21.929 1.00 89.25 486 GLN A O 1
ATOM 3922 N N . ALA A 1 487 ? -12.811 8.495 -20.450 1.00 89.75 487 ALA A N 1
ATOM 3923 C CA . ALA A 1 487 ? -11.716 8.836 -21.353 1.00 89.75 487 ALA A CA 1
ATOM 3924 C C . ALA A 1 487 ? -10.785 7.648 -21.667 1.00 89.75 487 ALA A C 1
ATOM 3926 O O . ALA A 1 487 ? -10.217 7.582 -22.758 1.00 89.75 487 ALA A O 1
ATOM 3927 N N . ARG A 1 488 ? -10.583 6.721 -20.717 1.00 86.88 488 ARG A N 1
ATOM 3928 C CA . ARG A 1 488 ? -9.520 5.699 -20.791 1.00 86.88 488 ARG A CA 1
ATOM 3929 C C . ARG A 1 488 ? -10.004 4.249 -20.744 1.00 86.88 488 ARG A C 1
ATOM 3931 O O . ARG A 1 488 ? -9.167 3.353 -20.830 1.00 86.88 488 ARG A O 1
ATOM 3938 N N . ARG A 1 489 ? -11.313 3.975 -20.677 1.00 88.00 489 ARG A N 1
ATOM 3939 C CA . ARG A 1 489 ? -11.862 2.603 -20.584 1.00 88.00 489 ARG A CA 1
ATOM 3940 C C . ARG A 1 489 ? -11.286 1.641 -21.627 1.00 88.00 489 ARG A C 1
ATOM 3942 O O . ARG A 1 489 ? -10.841 0.557 -21.270 1.00 88.00 489 ARG A O 1
ATOM 3949 N N . ASN A 1 490 ? -11.195 2.057 -22.894 1.00 88.25 490 ASN A N 1
ATOM 3950 C CA . ASN A 1 490 ? -10.696 1.203 -23.981 1.00 88.25 490 ASN A CA 1
ATOM 3951 C C . ASN A 1 490 ? -9.224 0.815 -23.769 1.00 88.25 490 ASN A C 1
ATOM 3953 O O . ASN A 1 490 ? -8.830 -0.316 -24.043 1.00 88.25 490 ASN A O 1
ATOM 3957 N N . HIS A 1 491 ? -8.423 1.745 -23.244 1.00 84.56 491 HIS A N 1
ATOM 3958 C CA . HIS A 1 491 ? -7.032 1.487 -22.889 1.00 84.56 491 HIS A CA 1
ATOM 3959 C C . HIS A 1 491 ? -6.930 0.480 -21.735 1.00 84.56 491 HIS A C 1
ATOM 3961 O O . HIS A 1 491 ? -6.131 -0.452 -21.815 1.00 84.56 491 HIS A O 1
ATOM 3967 N N . PHE A 1 492 ? -7.768 0.613 -20.700 1.00 84.75 492 PHE A N 1
ATOM 3968 C CA . PHE A 1 492 ? -7.785 -0.326 -19.574 1.00 84.75 492 PHE A CA 1
ATOM 3969 C C . PHE A 1 492 ? -8.218 -1.738 -19.986 1.00 84.75 492 PHE A C 1
ATOM 3971 O O . PHE A 1 492 ? -7.548 -2.698 -19.606 1.00 84.75 492 PHE A O 1
ATOM 3978 N N . TYR A 1 493 ? -9.263 -1.876 -20.812 1.00 86.25 493 TYR A N 1
ATOM 3979 C CA . TYR A 1 493 ? -9.686 -3.176 -21.351 1.00 86.25 493 TYR A CA 1
ATOM 3980 C C . TYR A 1 493 ? -8.568 -3.855 -22.149 1.00 86.25 493 TYR A C 1
ATOM 3982 O O . TYR A 1 493 ? -8.246 -5.015 -21.892 1.00 86.25 493 TYR A O 1
ATOM 3990 N N . GLY A 1 494 ? -7.913 -3.118 -23.055 1.00 83.56 494 GLY A N 1
ATOM 3991 C CA . GLY A 1 494 ? -6.794 -3.644 -23.839 1.00 83.56 494 GLY A CA 1
ATOM 3992 C C . GLY A 1 494 ? -5.604 -4.068 -22.973 1.00 83.56 494 GLY A C 1
ATOM 3993 O O . GLY A 1 494 ? -5.035 -5.136 -23.190 1.00 83.56 494 GLY A O 1
ATOM 3994 N N . HIS A 1 495 ? -5.256 -3.275 -21.955 1.00 78.69 495 HIS A N 1
ATOM 3995 C CA . HIS A 1 495 ? -4.144 -3.580 -21.052 1.00 78.69 495 HIS A CA 1
ATOM 3996 C C . HIS A 1 495 ? -4.414 -4.810 -20.172 1.00 78.69 495 HIS A C 1
ATOM 3998 O O . HIS A 1 495 ? -3.517 -5.622 -19.954 1.00 78.69 495 HIS A O 1
ATOM 4004 N N . LEU A 1 496 ? -5.646 -4.971 -19.680 1.00 83.44 496 LEU A N 1
ATOM 4005 C CA . LEU A 1 496 ? -6.053 -6.131 -18.879 1.00 83.44 496 LEU A CA 1
ATOM 4006 C C . LEU A 1 496 ? -6.409 -7.358 -19.731 1.00 83.44 496 LEU A C 1
ATOM 4008 O O . LEU A 1 496 ? -6.671 -8.419 -19.172 1.00 83.44 496 LEU A O 1
ATOM 4012 N N . LYS A 1 497 ? -6.402 -7.224 -21.066 1.00 84.56 497 LYS A N 1
ATOM 4013 C CA . LYS A 1 497 ? -6.860 -8.249 -22.018 1.00 84.56 497 LYS A CA 1
ATOM 4014 C C . LYS A 1 497 ? -8.281 -8.738 -21.706 1.00 84.56 497 LYS A C 1
ATOM 4016 O O . LYS A 1 497 ? -8.580 -9.920 -21.846 1.00 84.56 497 LYS A O 1
ATOM 4021 N N . LEU A 1 498 ? -9.140 -7.821 -21.264 1.00 87.44 498 LEU A N 1
ATOM 4022 C CA . LEU A 1 498 ? -10.538 -8.094 -20.940 1.00 87.44 498 LEU A CA 1
ATOM 4023 C C . LEU A 1 498 ? -11.447 -7.672 -22.104 1.00 87.44 498 LEU A C 1
ATOM 4025 O O . LEU A 1 498 ? -11.160 -6.663 -22.760 1.00 87.44 498 LEU A O 1
ATOM 4029 N N . PRO A 1 499 ? -12.548 -8.400 -22.364 1.00 88.94 499 PRO A N 1
ATOM 4030 C CA . PRO A 1 499 ? -13.531 -7.986 -23.355 1.00 88.94 499 PRO A CA 1
ATOM 4031 C C . PRO A 1 499 ? -14.247 -6.704 -22.903 1.00 88.94 499 PRO A C 1
ATOM 4033 O O . PRO A 1 499 ? -14.407 -6.447 -21.710 1.00 88.94 499 PRO A O 1
ATOM 4036 N N . GLN A 1 500 ? -14.677 -5.891 -23.871 1.00 87.81 500 GLN A N 1
ATOM 4037 C CA . GLN A 1 500 ? -15.441 -4.667 -23.590 1.00 87.81 500 GLN A CA 1
ATOM 4038 C C . GLN A 1 500 ? -16.896 -4.972 -23.215 1.00 87.81 500 GLN A C 1
ATOM 4040 O O . GLN A 1 500 ? -17.501 -4.225 -22.450 1.00 87.81 500 GLN A O 1
ATOM 4045 N N . ASP A 1 501 ? -17.448 -6.061 -23.753 1.00 89.19 501 ASP A N 1
ATOM 4046 C CA . ASP A 1 501 ? -18.766 -6.551 -23.372 1.00 89.19 501 ASP A CA 1
ATOM 4047 C C . ASP A 1 501 ? -18.658 -7.384 -22.090 1.00 89.19 501 ASP A C 1
ATOM 4049 O O . ASP A 1 501 ? -17.926 -8.376 -22.032 1.00 89.19 501 ASP A O 1
ATOM 4053 N N . ALA A 1 502 ? -19.406 -6.980 -21.063 1.00 89.06 502 ALA A N 1
ATOM 4054 C CA . ALA A 1 502 ? -19.471 -7.694 -19.797 1.00 89.06 502 ALA A CA 1
ATOM 4055 C C . ALA A 1 502 ? -20.024 -9.117 -19.970 1.00 89.06 502 ALA A C 1
ATOM 4057 O O . ALA A 1 502 ? -19.595 -10.014 -19.246 1.00 89.06 502 ALA A O 1
ATOM 4058 N N . ARG A 1 503 ? -20.931 -9.349 -20.932 1.00 91.69 503 ARG A N 1
ATOM 4059 C CA . ARG A 1 503 ? -21.521 -10.679 -21.166 1.00 91.69 503 ARG A CA 1
ATOM 4060 C C . ARG A 1 503 ? -20.479 -11.693 -21.613 1.00 91.69 503 ARG A C 1
ATOM 4062 O O . ARG A 1 503 ? -20.396 -12.756 -21.015 1.00 91.69 503 ARG A O 1
ATOM 4069 N N . ALA A 1 504 ? -19.605 -11.309 -22.543 1.00 91.62 504 ALA A N 1
ATOM 4070 C CA . ALA A 1 504 ? -18.525 -12.166 -23.032 1.00 91.62 504 ALA A CA 1
ATOM 4071 C C . ALA A 1 504 ? -17.545 -12.612 -21.927 1.00 91.62 504 ALA A C 1
ATOM 4073 O O . ALA A 1 504 ? -16.907 -13.653 -22.050 1.00 91.62 504 ALA A O 1
ATOM 4074 N N . PHE A 1 505 ? -17.405 -11.831 -20.847 1.00 89.94 505 PHE A N 1
ATOM 4075 C CA . PHE A 1 505 ? -16.634 -12.240 -19.669 1.00 89.94 505 PHE A CA 1
ATOM 4076 C C . PHE A 1 505 ? -17.460 -13.075 -18.683 1.00 89.94 505 PHE A C 1
ATOM 4078 O O . PHE A 1 505 ? -16.942 -14.025 -18.101 1.00 89.94 505 PHE A O 1
ATOM 4085 N N . LEU A 1 506 ? -18.723 -12.702 -18.460 1.00 94.31 506 LEU A N 1
ATOM 4086 C CA . LEU A 1 506 ? -19.579 -13.331 -17.456 1.00 94.31 506 LEU A CA 1
ATOM 4087 C C . LEU A 1 506 ? -20.094 -14.705 -17.883 1.00 94.31 506 LEU A C 1
ATOM 4089 O O . LEU A 1 506 ? -20.201 -15.567 -17.021 1.00 94.31 506 LEU A O 1
ATOM 4093 N N . GLU A 1 507 ? -20.383 -14.931 -19.165 1.00 95.00 507 GLU A N 1
ATOM 4094 C CA . GLU A 1 507 ? -20.917 -16.204 -19.670 1.00 95.00 507 GLU A CA 1
ATOM 4095 C C . GLU A 1 507 ? -20.049 -17.409 -19.261 1.00 95.00 507 GLU A C 1
ATOM 4097 O O . GLU A 1 507 ? -20.569 -18.278 -18.559 1.00 95.00 507 GLU A O 1
ATOM 4102 N N . PRO A 1 508 ? -18.723 -17.435 -19.521 1.00 93.94 508 PRO A N 1
ATOM 4103 C CA . PRO A 1 508 ? -17.872 -18.538 -19.065 1.00 93.94 508 PRO A CA 1
ATOM 4104 C C . PRO A 1 508 ? -17.838 -18.708 -17.537 1.00 93.94 508 PRO A C 1
ATOM 4106 O O . PRO A 1 508 ? -17.685 -19.819 -17.027 1.00 93.94 508 PRO A O 1
ATOM 4109 N N . VAL A 1 509 ? -17.955 -17.609 -16.782 1.00 93.38 509 VAL A N 1
ATOM 4110 C CA . VAL A 1 509 ? -17.950 -17.634 -15.309 1.00 93.38 509 VAL A CA 1
ATOM 4111 C C . VAL A 1 509 ? -19.254 -18.221 -14.773 1.00 93.38 509 VAL A C 1
ATOM 4113 O O . VAL A 1 509 ? -19.222 -19.020 -13.836 1.00 93.38 509 VAL A O 1
ATOM 4116 N N . VAL A 1 510 ? -20.386 -17.844 -15.368 1.00 95.94 510 VAL A N 1
ATOM 4117 C CA . VAL A 1 510 ? -21.712 -18.372 -15.032 1.00 95.94 510 VAL A CA 1
ATOM 4118 C C . VAL A 1 510 ? -21.791 -19.851 -15.393 1.00 95.94 510 VAL A C 1
ATOM 4120 O O . VAL A 1 510 ? -22.148 -20.644 -14.531 1.00 95.94 510 VAL A O 1
ATOM 4123 N N . GLU A 1 511 ? -21.342 -20.253 -16.584 1.00 96.12 511 GLU A N 1
ATOM 4124 C CA . GLU A 1 511 ? -21.280 -21.669 -16.973 1.00 96.12 511 GLU A CA 1
ATOM 4125 C C . GLU A 1 511 ? -20.425 -22.497 -16.002 1.00 96.12 511 GLU A C 1
ATOM 4127 O O . GLU A 1 511 ? -20.808 -23.596 -15.590 1.00 96.12 511 GLU A O 1
ATOM 4132 N N . HIS A 1 512 ? -19.272 -21.964 -15.581 1.00 94.94 512 HIS A N 1
ATOM 4133 C CA . HIS A 1 512 ? -18.426 -22.627 -14.593 1.00 94.94 512 HIS A CA 1
ATOM 4134 C C . HIS A 1 512 ? -19.111 -22.746 -13.223 1.00 94.94 512 HIS A C 1
ATOM 4136 O O . HIS A 1 512 ? -19.000 -23.790 -12.567 1.00 94.94 512 HIS A O 1
ATOM 4142 N N . LEU A 1 513 ? -19.814 -21.694 -12.790 1.00 96.12 513 LEU A N 1
ATOM 4143 C CA . LEU A 1 513 ? -20.579 -21.685 -11.546 1.00 96.12 513 LEU A CA 1
ATOM 4144 C C . LEU A 1 513 ? -21.726 -22.695 -11.600 1.00 96.12 513 LEU A C 1
ATOM 4146 O O . LEU A 1 513 ? -21.857 -23.482 -10.667 1.00 96.12 513 LEU A O 1
ATOM 4150 N N . ASP A 1 514 ? -22.494 -22.733 -12.685 1.00 96.31 514 ASP A N 1
ATOM 4151 C CA . ASP A 1 514 ? -23.608 -23.664 -12.876 1.00 96.31 514 ASP A CA 1
ATOM 4152 C C . ASP A 1 514 ? -23.123 -25.115 -12.877 1.00 96.31 514 ASP A C 1
ATOM 4154 O O . ASP A 1 514 ? -23.673 -25.962 -12.168 1.00 96.31 514 ASP A O 1
ATOM 4158 N N . ALA A 1 515 ? -22.021 -25.403 -13.574 1.00 95.56 515 ALA A N 1
ATOM 4159 C CA . ALA A 1 515 ? -21.382 -26.715 -13.520 1.00 95.56 515 ALA A CA 1
ATOM 4160 C C . ALA A 1 515 ? -20.896 -27.058 -12.097 1.00 95.56 515 ALA A C 1
ATOM 4162 O O . ALA A 1 515 ? -20.978 -28.210 -11.663 1.00 95.56 515 ALA A O 1
ATOM 4163 N N . GLY A 1 516 ? -20.391 -26.072 -11.351 1.00 93.19 516 GLY A N 1
ATOM 4164 C CA . GLY A 1 516 ? -20.005 -26.215 -9.946 1.00 93.19 516 GLY A CA 1
ATOM 4165 C C . GLY A 1 516 ? -21.188 -26.497 -9.020 1.00 93.19 516 GLY A C 1
ATOM 4166 O O . GLY A 1 516 ? -21.107 -27.400 -8.188 1.00 93.19 516 GLY A O 1
ATOM 4167 N N . LEU A 1 517 ? -22.296 -25.778 -9.195 1.00 93.75 517 LEU A N 1
ATOM 4168 C CA . LEU A 1 517 ? -23.536 -25.957 -8.443 1.00 93.75 517 LEU A CA 1
ATOM 4169 C C . LEU A 1 517 ? -24.190 -27.304 -8.752 1.00 93.75 517 LEU A C 1
ATOM 4171 O O . LEU A 1 517 ? -24.671 -27.960 -7.831 1.00 93.75 517 LEU A O 1
ATOM 4175 N N . ALA A 1 518 ? -24.142 -27.765 -10.005 1.00 94.44 518 ALA A N 1
ATOM 4176 C CA . ALA A 1 518 ? -24.587 -29.104 -10.379 1.00 94.44 518 ALA A CA 1
ATOM 4177 C C . ALA A 1 518 ? -23.770 -30.185 -9.651 1.00 94.44 518 ALA A C 1
ATOM 4179 O O . ALA A 1 518 ? -24.349 -31.059 -9.009 1.00 94.44 518 ALA A O 1
ATOM 4180 N N . ARG A 1 519 ? -22.432 -30.075 -9.641 1.00 91.44 519 ARG A N 1
ATOM 4181 C CA . ARG A 1 519 ? -21.565 -30.995 -8.879 1.00 91.44 519 ARG A CA 1
ATOM 4182 C C . ARG A 1 519 ? -21.853 -30.961 -7.377 1.00 91.44 519 ARG A C 1
ATOM 4184 O O . ARG A 1 519 ? -21.896 -32.018 -6.750 1.00 91.44 519 ARG A O 1
ATOM 4191 N N . LEU A 1 520 ? -22.051 -29.769 -6.807 1.00 89.69 520 LEU A N 1
ATOM 4192 C CA . LEU A 1 520 ? -22.375 -29.590 -5.389 1.00 89.69 520 LEU A CA 1
ATOM 4193 C C . LEU A 1 520 ? -23.716 -30.244 -5.042 1.00 89.69 520 LEU A C 1
ATOM 4195 O O . LEU A 1 520 ? -23.801 -30.972 -4.056 1.00 89.69 520 LEU A O 1
ATOM 4199 N N . ARG A 1 521 ? -24.744 -30.017 -5.867 1.00 89.81 521 ARG A N 1
ATOM 4200 C CA . ARG A 1 521 ? -26.057 -30.653 -5.737 1.00 89.81 521 ARG A CA 1
ATOM 4201 C C . ARG A 1 521 ? -25.924 -32.170 -5.780 1.00 89.81 521 ARG A C 1
ATOM 4203 O O . ARG A 1 521 ? -26.442 -32.840 -4.895 1.00 89.81 521 ARG A O 1
ATOM 4210 N N . ASP A 1 522 ? -25.228 -32.710 -6.774 1.00 91.06 522 ASP A N 1
ATOM 4211 C CA . ASP A 1 522 ? -25.111 -34.157 -6.943 1.00 91.06 522 ASP A CA 1
ATOM 4212 C C . ASP A 1 522 ? -24.365 -34.801 -5.759 1.00 91.06 522 ASP A C 1
ATOM 4214 O O . ASP A 1 522 ? -24.757 -35.867 -5.290 1.00 91.06 522 ASP A O 1
ATOM 4218 N N . ALA A 1 523 ? -23.338 -34.140 -5.216 1.00 87.25 523 ALA A N 1
ATOM 4219 C CA . ALA A 1 523 ? -22.638 -34.592 -4.013 1.00 87.25 523 ALA A CA 1
ATOM 4220 C C . ALA A 1 523 ? -23.490 -34.467 -2.732 1.00 87.25 523 ALA A C 1
ATOM 4222 O O . ALA A 1 523 ? -23.434 -35.351 -1.875 1.00 87.25 523 ALA A O 1
ATOM 4223 N N . ALA A 1 524 ? -24.335 -33.433 -2.618 1.00 87.19 524 ALA A N 1
ATOM 4224 C CA . ALA A 1 524 ? -25.315 -33.321 -1.533 1.00 87.19 524 ALA A CA 1
ATOM 4225 C C . ALA A 1 524 ? -26.338 -34.467 -1.582 1.00 87.19 524 ALA A C 1
ATOM 4227 O O . ALA A 1 524 ? -26.633 -35.080 -0.559 1.00 87.19 524 ALA A O 1
ATOM 4228 N N . VAL A 1 525 ? -26.843 -34.794 -2.778 1.00 88.94 525 VAL A N 1
ATOM 4229 C CA . VAL A 1 525 ? -27.795 -35.897 -2.999 1.00 88.94 525 VAL A CA 1
ATOM 4230 C C . VAL A 1 525 ? -27.165 -37.255 -2.676 1.00 88.94 525 VAL A C 1
ATOM 4232 O O . VAL A 1 525 ? -27.835 -38.115 -2.112 1.00 88.94 525 VAL A O 1
ATOM 4235 N N . ARG A 1 526 ? -25.872 -37.444 -2.968 1.00 88.06 526 ARG A N 1
ATOM 4236 C CA . ARG A 1 526 ? -25.117 -38.652 -2.586 1.00 88.06 526 ARG A CA 1
ATOM 4237 C C . ARG A 1 526 ? -24.773 -38.729 -1.091 1.00 88.06 526 ARG A C 1
ATOM 4239 O O . ARG A 1 526 ? -24.240 -39.745 -0.656 1.00 88.06 526 ARG A O 1
ATOM 4246 N N . GLY A 1 527 ? -25.059 -37.686 -0.309 1.00 84.50 527 GLY A N 1
ATOM 4247 C CA . GLY A 1 527 ? -24.739 -37.626 1.120 1.00 84.50 527 GLY A CA 1
ATOM 4248 C C . GLY A 1 527 ? -23.251 -37.418 1.430 1.00 84.50 527 GLY A C 1
ATOM 4249 O O . GLY A 1 527 ? -22.849 -37.576 2.576 1.00 84.50 527 GLY A O 1
ATOM 4250 N N . GLU A 1 528 ? -22.436 -37.051 0.435 1.00 82.44 528 GLU A N 1
ATOM 4251 C CA . GLU A 1 528 ? -20.996 -36.771 0.595 1.00 82.44 528 GLU A CA 1
ATOM 4252 C C . GLU A 1 528 ? -20.741 -35.438 1.322 1.00 82.44 528 GLU A C 1
ATOM 4254 O O . GLU A 1 528 ? -19.649 -35.198 1.838 1.00 82.44 528 GLU A O 1
ATOM 4259 N N . LEU A 1 529 ? -21.742 -34.552 1.343 1.00 84.00 529 LEU A N 1
ATOM 4260 C CA . LEU A 1 529 ? -21.700 -33.245 1.995 1.00 84.00 529 LEU A CA 1
ATOM 4261 C C . LEU A 1 529 ? -23.076 -32.854 2.541 1.00 84.00 529 LEU A C 1
ATOM 4263 O O . LEU A 1 529 ? -24.109 -33.201 1.967 1.00 84.00 529 LEU A O 1
ATOM 4267 N N . ARG A 1 530 ? -23.091 -32.098 3.644 1.00 82.81 530 ARG A N 1
ATOM 4268 C CA . ARG A 1 530 ? -24.315 -31.606 4.293 1.00 82.81 530 ARG A CA 1
ATOM 4269 C C . ARG A 1 530 ? -24.349 -30.083 4.254 1.00 82.81 530 ARG A C 1
ATOM 4271 O O . ARG A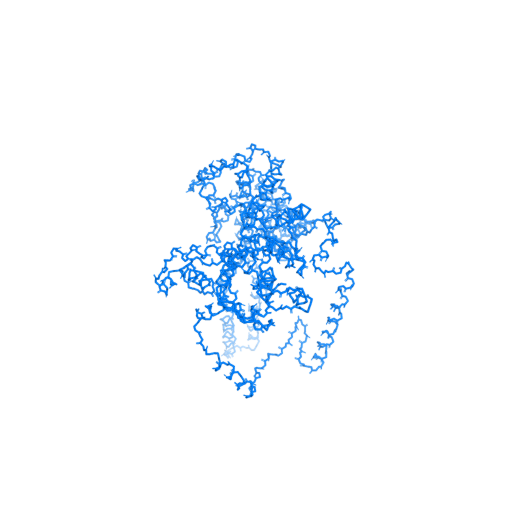 1 530 ? -23.387 -29.428 4.641 1.00 82.81 530 ARG A O 1
ATOM 4278 N N . ILE A 1 531 ? -25.471 -29.517 3.816 1.00 83.12 531 ILE A N 1
ATOM 4279 C CA . ILE A 1 531 ? -25.660 -28.065 3.698 1.00 83.12 531 ILE A CA 1
ATOM 4280 C C . ILE A 1 531 ? -26.756 -27.633 4.679 1.00 83.12 531 ILE A C 1
ATOM 4282 O O . ILE A 1 531 ? -27.889 -28.099 4.579 1.00 83.12 531 ILE A O 1
ATOM 4286 N N . ASP A 1 532 ? -26.418 -26.761 5.632 1.00 82.94 532 ASP A N 1
ATOM 4287 C CA . ASP A 1 532 ? -27.376 -26.065 6.503 1.00 82.94 532 ASP A CA 1
ATOM 4288 C C . ASP A 1 532 ? -27.143 -24.536 6.477 1.00 82.94 532 ASP A C 1
ATOM 4290 O O . ASP A 1 532 ? -27.163 -23.926 5.412 1.00 82.94 532 ASP A O 1
ATOM 4294 N N . SER A 1 533 ? -26.901 -23.898 7.625 1.00 79.69 533 SER A N 1
ATOM 4295 C CA . SER A 1 533 ? -26.321 -22.552 7.731 1.00 79.69 533 SER A CA 1
ATOM 4296 C C . SER A 1 533 ? -24.870 -22.454 7.230 1.00 79.69 533 SER A C 1
ATOM 4298 O O . SER A 1 533 ? -24.375 -21.349 7.000 1.00 79.69 533 SER A O 1
ATOM 4300 N N . ALA A 1 534 ? -24.189 -23.594 7.073 1.00 76.94 534 ALA A N 1
ATOM 4301 C CA . ALA A 1 534 ? -22.848 -23.722 6.517 1.00 76.94 534 ALA A CA 1
ATOM 4302 C C . ALA A 1 534 ? -22.717 -25.000 5.662 1.00 76.94 534 ALA A C 1
ATOM 4304 O O . ALA A 1 534 ? -23.607 -25.852 5.639 1.00 76.94 534 ALA A O 1
ATOM 4305 N N . ILE A 1 535 ? -21.595 -25.124 4.946 1.00 81.75 535 ILE A N 1
ATOM 4306 C CA . ILE A 1 535 ? -21.235 -26.333 4.194 1.00 81.75 535 ILE A CA 1
ATOM 4307 C C . ILE A 1 535 ? -20.383 -27.216 5.108 1.00 81.75 535 ILE A C 1
ATOM 4309 O O . ILE A 1 535 ? -19.276 -26.830 5.484 1.00 81.75 535 ILE A O 1
ATOM 4313 N N . HIS A 1 536 ? -20.894 -28.397 5.448 1.00 80.00 536 HIS A N 1
ATOM 4314 C CA . HIS A 1 536 ? -20.192 -29.408 6.235 1.00 80.00 536 HIS A CA 1
ATOM 4315 C C . HIS A 1 536 ? -19.669 -30.493 5.299 1.00 80.00 536 HIS A C 1
ATOM 4317 O O . HIS A 1 536 ? -20.442 -31.160 4.608 1.00 80.00 536 HIS A O 1
ATOM 4323 N N . VAL A 1 537 ? -18.349 -30.651 5.279 1.00 80.69 537 VAL A N 1
ATOM 4324 C CA . VAL A 1 537 ? -17.645 -31.690 4.523 1.00 80.69 537 VAL A CA 1
ATOM 4325 C C . VAL A 1 537 ? -16.922 -32.561 5.535 1.00 80.69 537 VAL A C 1
ATOM 4327 O O . VAL A 1 537 ? -16.268 -32.030 6.438 1.00 80.69 537 VAL A O 1
ATOM 4330 N N . ASP A 1 538 ? -17.029 -33.879 5.396 1.00 74.88 538 ASP A N 1
ATOM 4331 C CA . ASP A 1 538 ? -16.256 -34.779 6.242 1.00 74.88 538 ASP A CA 1
ATOM 4332 C C . ASP A 1 538 ? -14.751 -34.524 6.047 1.00 74.88 538 ASP A C 1
ATOM 4334 O O . ASP A 1 538 ? -14.297 -34.299 4.917 1.00 74.88 538 ASP A O 1
ATOM 4338 N N . PRO A 1 539 ? -13.942 -34.557 7.121 1.00 72.12 539 PRO A N 1
ATOM 4339 C CA . PRO A 1 539 ? -12.501 -34.417 7.000 1.00 72.12 539 PRO A CA 1
ATOM 4340 C C . PRO A 1 539 ? -11.962 -35.450 6.011 1.00 72.12 539 PRO A C 1
ATOM 4342 O O . PRO A 1 539 ? -12.209 -36.651 6.162 1.00 72.12 539 PRO A O 1
ATOM 4345 N N . LEU A 1 540 ? -11.199 -34.994 5.014 1.00 68.00 540 LEU A N 1
ATOM 4346 C CA . LEU A 1 540 ? -10.507 -35.892 4.095 1.00 68.00 540 LEU A CA 1
ATOM 4347 C C . LEU A 1 540 ? -9.624 -36.834 4.918 1.00 68.00 540 LEU A C 1
ATOM 4349 O O . LEU A 1 540 ? -8.612 -36.425 5.490 1.00 68.00 540 LEU A O 1
ATOM 4353 N N . LYS A 1 541 ? -10.009 -38.110 4.988 1.00 73.06 541 LYS A N 1
ATOM 4354 C CA . LYS A 1 541 ? -9.154 -39.140 5.575 1.00 73.06 541 LYS A CA 1
ATOM 4355 C C . LYS A 1 541 ? -7.916 -39.251 4.698 1.00 73.06 541 LYS A C 1
ATOM 4357 O O . LYS A 1 541 ? -8.037 -39.420 3.484 1.00 73.06 541 LYS A O 1
ATOM 4362 N N . ALA A 1 542 ? -6.737 -39.153 5.307 1.00 67.38 542 ALA A N 1
ATOM 4363 C CA . ALA A 1 542 ? -5.480 -39.346 4.600 1.00 67.38 542 ALA A CA 1
ATOM 4364 C C . ALA A 1 542 ? -5.514 -40.711 3.899 1.00 67.38 542 ALA A C 1
ATOM 4366 O O . ALA A 1 542 ? -5.514 -41.758 4.553 1.00 67.38 542 ALA A O 1
ATOM 4367 N N . LYS A 1 543 ? -5.588 -40.708 2.564 1.00 74.44 543 LYS A N 1
ATOM 4368 C CA . LYS A 1 543 ? -5.386 -41.928 1.785 1.00 74.44 543 LYS A CA 1
ATOM 4369 C C . LYS A 1 543 ? -3.949 -42.370 2.035 1.00 74.44 543 LYS A C 1
ATOM 4371 O O . LYS A 1 543 ? -3.032 -41.559 1.909 1.00 74.44 543 LYS A O 1
ATOM 4376 N N . ARG A 1 544 ? -3.751 -43.634 2.419 1.00 74.56 544 ARG A N 1
ATOM 4377 C CA . ARG A 1 544 ? -2.399 -44.197 2.485 1.00 74.56 544 ARG A CA 1
ATOM 4378 C C . ARG A 1 544 ? -1.792 -44.081 1.082 1.00 74.56 544 ARG A C 1
ATOM 4380 O O . ARG A 1 544 ? -2.465 -44.503 0.140 1.00 74.56 544 ARG A O 1
ATOM 4387 N N . PRO A 1 545 ? -0.599 -43.482 0.926 1.00 71.62 545 PRO A N 1
ATOM 4388 C CA . PRO A 1 545 ? 0.051 -43.430 -0.374 1.00 71.62 545 PRO A CA 1
ATOM 4389 C C . PRO A 1 545 ? 0.210 -44.859 -0.897 1.00 71.62 545 PRO A C 1
ATOM 4391 O O . PRO A 1 545 ? 0.578 -45.765 -0.145 1.00 71.62 545 PRO A O 1
ATOM 4394 N N . GLU A 1 546 ? -0.135 -45.076 -2.165 1.00 86.00 546 GLU A N 1
ATOM 4395 C CA . GLU A 1 546 ? 0.080 -46.367 -2.813 1.00 86.00 546 GLU A CA 1
ATOM 4396 C C . GLU A 1 546 ? 1.574 -46.711 -2.780 1.00 86.00 546 GLU A C 1
ATOM 4398 O O . GLU A 1 546 ? 2.428 -45.828 -2.888 1.00 86.00 546 GLU A O 1
ATOM 4403 N N . ALA A 1 547 ? 1.908 -47.998 -2.657 1.00 84.12 547 ALA A N 1
ATOM 4404 C CA . ALA A 1 547 ? 3.303 -48.437 -2.607 1.00 84.12 547 ALA A CA 1
ATOM 4405 C C . ALA A 1 547 ? 4.101 -48.003 -3.855 1.00 84.12 547 ALA A C 1
ATOM 4407 O O . ALA A 1 547 ? 5.290 -47.715 -3.754 1.00 84.12 547 ALA A O 1
ATOM 4408 N N . SER A 1 548 ? 3.433 -47.894 -5.008 1.00 87.19 548 SER A N 1
ATOM 4409 C CA . SER A 1 548 ? 3.967 -47.348 -6.262 1.00 87.19 548 SER A CA 1
ATOM 4410 C C . SER A 1 548 ? 4.364 -45.870 -6.145 1.00 87.19 548 SER A C 1
ATOM 4412 O O . SER A 1 548 ? 5.433 -45.482 -6.611 1.00 87.19 548 SER A O 1
ATOM 4414 N N . VAL A 1 549 ? 3.536 -45.050 -5.490 1.00 85.56 549 VAL A N 1
ATOM 4415 C CA . VAL A 1 549 ? 3.787 -43.618 -5.263 1.00 85.56 549 VAL A CA 1
ATOM 4416 C C . VAL A 1 549 ? 4.929 -43.426 -4.277 1.00 85.56 549 VAL A C 1
ATOM 4418 O O . VAL A 1 549 ? 5.776 -42.566 -4.493 1.00 85.56 549 VAL A O 1
ATOM 4421 N N . GLU A 1 550 ? 4.998 -44.243 -3.228 1.00 84.44 550 GLU A N 1
ATOM 4422 C CA . GLU A 1 550 ? 6.103 -44.186 -2.268 1.00 84.44 550 GLU A CA 1
ATOM 4423 C C . GLU A 1 550 ? 7.422 -44.662 -2.896 1.00 84.44 550 GLU A C 1
ATOM 4425 O O . GLU A 1 550 ? 8.471 -44.066 -2.662 1.00 84.44 550 GLU A O 1
ATOM 4430 N N . ALA A 1 551 ? 7.378 -45.686 -3.755 1.00 86.88 551 ALA A N 1
ATOM 4431 C CA . ALA A 1 551 ? 8.534 -46.126 -4.532 1.00 86.88 551 ALA A CA 1
ATOM 4432 C C . ALA A 1 551 ? 9.009 -45.043 -5.515 1.00 86.88 551 ALA A C 1
ATOM 4434 O O . ALA A 1 551 ? 10.206 -44.781 -5.596 1.00 86.88 551 ALA A O 1
ATOM 4435 N N . LEU A 1 552 ? 8.086 -44.369 -6.212 1.00 87.25 552 LEU A N 1
ATOM 4436 C CA . LEU A 1 552 ? 8.406 -43.237 -7.085 1.00 87.25 552 LEU A CA 1
ATOM 4437 C C . LEU A 1 552 ? 8.964 -42.053 -6.291 1.00 87.25 552 LEU A C 1
ATOM 4439 O O . LEU A 1 552 ? 9.942 -41.444 -6.711 1.00 87.25 552 LEU A O 1
ATOM 4443 N N . ARG A 1 553 ? 8.367 -41.741 -5.135 1.00 81.25 553 ARG A N 1
ATOM 4444 C CA . ARG A 1 553 ? 8.852 -40.713 -4.214 1.00 81.25 553 ARG A CA 1
ATOM 4445 C C . ARG A 1 553 ? 10.297 -41.010 -3.824 1.00 81.25 553 ARG A C 1
ATOM 4447 O O . ARG A 1 553 ? 11.144 -40.150 -4.021 1.00 81.25 553 ARG A O 1
ATOM 4454 N N . ARG A 1 554 ? 10.595 -42.223 -3.348 1.00 82.44 554 ARG A N 1
ATOM 4455 C CA . ARG A 1 554 ? 11.973 -42.633 -3.034 1.00 82.44 554 ARG A CA 1
ATOM 4456 C C . ARG A 1 554 ? 12.884 -42.520 -4.247 1.00 82.44 554 ARG A C 1
ATOM 4458 O O . ARG A 1 554 ? 13.905 -41.870 -4.146 1.00 82.44 554 ARG A O 1
ATOM 4465 N N . ALA A 1 555 ? 12.481 -43.021 -5.413 1.00 85.06 555 ALA A N 1
ATOM 4466 C CA . ALA A 1 555 ? 13.291 -42.914 -6.626 1.00 85.06 555 ALA A CA 1
ATOM 4467 C C . ALA A 1 555 ? 13.567 -41.459 -7.062 1.00 85.06 555 ALA A C 1
ATOM 4469 O O . ALA A 1 555 ? 14.621 -41.184 -7.633 1.00 85.06 555 ALA A O 1
ATOM 4470 N N . LEU A 1 556 ? 12.635 -40.530 -6.819 1.00 81.00 556 LEU A N 1
ATOM 4471 C CA . LEU A 1 556 ? 12.816 -39.100 -7.080 1.00 81.00 556 LEU A CA 1
ATOM 4472 C C . LEU A 1 556 ? 13.759 -38.453 -6.059 1.00 81.00 556 LEU A C 1
ATOM 4474 O O . LEU A 1 556 ? 14.666 -37.732 -6.459 1.00 81.00 556 LEU A O 1
ATOM 4478 N N . PHE A 1 557 ? 13.572 -38.717 -4.765 1.00 76.44 557 PHE A N 1
ATOM 4479 C CA . PHE A 1 557 ? 14.398 -38.128 -3.704 1.00 76.44 557 PHE A CA 1
ATOM 4480 C C . PHE A 1 557 ? 15.791 -38.776 -3.598 1.00 76.44 557 PHE A C 1
ATOM 4482 O O . PHE A 1 557 ? 16.756 -38.075 -3.338 1.00 76.44 557 PHE A O 1
ATOM 4489 N N . ASP A 1 558 ? 15.954 -40.060 -3.917 1.00 80.75 558 ASP A N 1
ATOM 4490 C CA . ASP A 1 558 ? 17.271 -40.716 -3.997 1.00 80.75 558 ASP A CA 1
ATOM 4491 C C . ASP A 1 558 ? 18.138 -40.113 -5.118 1.00 80.75 558 ASP A C 1
ATOM 4493 O O . ASP A 1 558 ? 19.364 -40.109 -5.032 1.00 80.75 558 ASP A O 1
ATOM 4497 N N . ARG A 1 559 ? 17.510 -39.573 -6.175 1.00 73.88 559 ARG A N 1
ATOM 4498 C CA . ARG A 1 559 ? 18.196 -38.828 -7.249 1.00 73.88 559 ARG A CA 1
ATOM 4499 C C . ARG A 1 559 ? 18.522 -37.383 -6.871 1.00 73.88 559 ARG A C 1
ATOM 4501 O O . ARG A 1 559 ? 19.345 -36.763 -7.539 1.00 73.88 559 ARG A O 1
ATOM 4508 N N . HIS A 1 560 ? 17.880 -36.858 -5.832 1.00 67.19 560 HIS A N 1
ATOM 4509 C CA . HIS A 1 560 ? 18.013 -35.486 -5.354 1.00 67.19 560 HIS A CA 1
ATOM 4510 C C . HIS A 1 560 ? 18.235 -35.511 -3.834 1.00 67.19 560 HIS A C 1
ATOM 4512 O O . HIS A 1 560 ? 17.286 -35.258 -3.087 1.00 67.19 560 HIS A O 1
ATOM 4518 N N . PRO A 1 561 ? 19.450 -35.875 -3.374 1.00 62.00 561 PRO A N 1
ATOM 4519 C CA . PRO A 1 561 ? 19.750 -35.993 -1.950 1.00 62.00 561 PRO A CA 1
ATOM 4520 C C . PRO A 1 561 ? 19.429 -34.694 -1.204 1.00 62.00 561 PRO A C 1
ATOM 4522 O O . PRO A 1 561 ? 19.469 -33.611 -1.788 1.00 62.00 561 PRO A O 1
ATOM 4525 N N . ASP A 1 562 ? 19.133 -34.809 0.094 1.00 65.19 562 ASP A N 1
ATOM 4526 C CA . ASP A 1 562 ? 18.879 -33.666 0.974 1.00 65.19 562 ASP A CA 1
ATOM 4527 C C . ASP A 1 562 ? 20.096 -32.719 0.984 1.00 65.19 562 ASP A C 1
ATOM 4529 O O . ASP A 1 562 ? 21.067 -32.923 1.713 1.00 65.19 562 ASP A O 1
ATOM 4533 N N . GLY A 1 563 ? 20.058 -31.690 0.136 1.00 70.88 563 GLY A N 1
ATOM 4534 C CA . GLY A 1 563 ? 21.076 -30.647 0.062 1.00 70.88 563 GLY A CA 1
ATOM 4535 C C . GLY A 1 563 ? 20.870 -29.594 1.145 1.00 70.88 563 GLY A C 1
ATOM 4536 O O . GLY A 1 563 ? 19.741 -29.314 1.566 1.00 70.88 563 GLY A O 1
ATOM 4537 N N . GLN A 1 564 ? 21.951 -28.957 1.598 1.00 78.62 564 GLN A N 1
ATOM 4538 C CA . GLN A 1 564 ? 21.791 -27.809 2.486 1.00 78.62 564 GLN A CA 1
ATOM 4539 C C . GLN A 1 564 ? 21.150 -26.655 1.700 1.00 78.62 564 GLN A C 1
ATOM 4541 O O . GLN A 1 564 ? 21.526 -26.385 0.562 1.00 78.62 564 GLN A O 1
ATOM 4546 N N . LEU A 1 565 ? 20.214 -25.912 2.304 1.00 79.06 565 LEU A N 1
ATOM 4547 C CA . LEU A 1 565 ? 19.559 -24.769 1.644 1.00 79.06 565 LEU A CA 1
ATOM 4548 C C . LEU A 1 565 ? 20.544 -23.778 0.967 1.00 79.06 565 LEU A C 1
ATOM 4550 O O . LEU A 1 565 ? 20.222 -23.293 -0.118 1.00 79.06 565 LEU A O 1
ATOM 4554 N N . PRO A 1 566 ? 21.736 -23.474 1.529 1.00 80.56 566 PRO A N 1
ATOM 4555 C CA . PRO A 1 566 ? 22.740 -22.661 0.841 1.00 80.56 566 PRO A CA 1
ATOM 4556 C C . PRO A 1 566 ? 23.259 -23.266 -0.471 1.00 80.56 566 PRO A C 1
ATOM 4558 O O . PRO A 1 566 ? 23.496 -22.520 -1.416 1.00 80.56 566 PRO A O 1
ATOM 4561 N N . GLU A 1 567 ? 23.417 -24.588 -0.549 1.00 80.31 567 GLU A N 1
ATOM 4562 C CA . GLU A 1 567 ? 23.857 -25.291 -1.763 1.00 80.31 567 GLU A CA 1
ATOM 4563 C C . GLU A 1 567 ? 22.775 -25.227 -2.837 1.00 80.31 567 GLU A C 1
ATOM 4565 O O . GLU A 1 567 ? 23.061 -24.867 -3.974 1.00 80.31 567 GLU A O 1
ATOM 4570 N N . ILE A 1 568 ? 21.516 -25.441 -2.445 1.00 83.19 568 ILE A N 1
ATOM 4571 C CA . ILE A 1 568 ? 20.364 -25.308 -3.343 1.00 83.19 568 ILE A CA 1
ATOM 4572 C C . ILE A 1 568 ? 20.270 -23.874 -3.886 1.00 83.19 568 ILE A C 1
ATOM 4574 O O . ILE A 1 568 ? 20.025 -23.669 -5.071 1.00 83.19 568 ILE A O 1
ATOM 4578 N N . LEU A 1 569 ? 20.491 -22.857 -3.045 1.00 84.75 569 LEU A N 1
ATOM 4579 C CA . LEU A 1 569 ? 20.505 -21.459 -3.492 1.00 84.75 569 LEU A CA 1
ATOM 4580 C C . LEU A 1 569 ? 21.630 -21.182 -4.497 1.00 84.75 569 LEU A C 1
ATOM 4582 O O . LEU A 1 569 ? 21.401 -20.455 -5.461 1.00 84.75 569 LEU A O 1
ATOM 4586 N N . LEU A 1 570 ? 22.819 -21.749 -4.282 1.00 84.50 570 LEU A N 1
ATOM 4587 C CA . LEU A 1 570 ? 23.949 -21.634 -5.205 1.00 84.50 570 LEU A CA 1
ATOM 4588 C C . LEU A 1 570 ? 23.656 -22.315 -6.545 1.00 84.50 570 LEU A C 1
ATOM 4590 O O . LEU A 1 570 ? 23.904 -21.726 -7.595 1.00 84.50 570 LEU A O 1
ATOM 4594 N N . GLU A 1 571 ? 23.099 -23.524 -6.512 1.00 82.50 571 GLU A N 1
ATOM 4595 C CA . GLU A 1 571 ? 22.725 -24.284 -7.704 1.00 82.50 571 GLU A CA 1
ATOM 4596 C C . GLU A 1 571 ? 21.647 -23.548 -8.508 1.00 82.50 571 GLU A C 1
ATOM 4598 O O . GLU A 1 571 ? 21.822 -23.287 -9.699 1.00 82.50 571 GLU A O 1
ATOM 4603 N N . ILE A 1 572 ? 20.572 -23.101 -7.853 1.00 83.38 572 ILE A N 1
ATOM 4604 C CA . ILE A 1 572 ? 19.517 -22.319 -8.505 1.00 83.38 572 ILE A CA 1
ATOM 4605 C C . ILE A 1 572 ? 20.090 -21.032 -9.106 1.00 83.38 572 ILE A C 1
ATOM 4607 O O . ILE A 1 572 ? 19.729 -20.678 -10.231 1.00 83.38 572 ILE A O 1
ATOM 4611 N N . ASP A 1 573 ? 20.983 -20.322 -8.411 1.00 85.06 573 ASP A N 1
ATOM 4612 C CA . ASP A 1 573 ? 21.593 -19.116 -8.976 1.00 85.06 573 ASP A CA 1
ATOM 4613 C C . ASP A 1 573 ? 22.491 -19.413 -10.180 1.00 85.06 573 ASP A C 1
ATOM 4615 O O . ASP A 1 573 ? 22.543 -18.614 -11.115 1.00 85.06 573 ASP A O 1
ATOM 4619 N N . SER A 1 574 ? 23.155 -20.570 -10.201 1.00 80.88 574 SER A N 1
ATOM 4620 C CA . SER A 1 574 ? 23.974 -20.979 -11.346 1.00 80.88 574 SER A CA 1
ATOM 4621 C C . SER A 1 574 ? 23.145 -21.190 -12.618 1.00 80.88 574 SER A C 1
ATOM 4623 O O . SER A 1 574 ? 23.634 -20.913 -13.707 1.00 80.88 574 SER A O 1
ATOM 4625 N N . HIS A 1 575 ? 21.877 -21.595 -12.478 1.00 74.81 575 HIS A N 1
ATOM 4626 C CA . HIS A 1 575 ? 20.960 -21.832 -13.600 1.00 74.81 575 HIS A CA 1
ATOM 4627 C C . HIS A 1 575 ? 20.040 -20.653 -13.936 1.00 74.81 575 HIS A C 1
ATOM 4629 O O . HIS A 1 575 ? 19.553 -20.542 -15.056 1.00 74.81 575 HIS A O 1
ATOM 4635 N N . THR A 1 576 ? 19.714 -19.808 -12.958 1.00 76.81 576 THR A N 1
ATOM 4636 C CA . THR A 1 576 ? 18.708 -18.741 -13.127 1.00 76.81 576 THR A CA 1
ATOM 4637 C C . THR A 1 576 ? 19.282 -17.339 -13.018 1.00 76.81 576 THR A C 1
ATOM 4639 O O . THR A 1 576 ? 18.613 -16.378 -13.406 1.00 76.81 576 THR A O 1
ATOM 4642 N N . HIS A 1 577 ? 20.488 -17.211 -12.463 1.00 82.06 577 HIS A N 1
ATOM 4643 C CA . HIS A 1 577 ? 21.153 -15.944 -12.185 1.00 82.06 577 HIS A CA 1
ATOM 4644 C C . HIS A 1 577 ? 20.238 -14.938 -11.469 1.00 82.06 577 HIS A C 1
ATOM 4646 O O . HIS A 1 577 ? 20.239 -13.734 -11.755 1.00 82.06 577 HIS A O 1
ATOM 4652 N N . PHE A 1 578 ? 19.421 -15.415 -10.523 1.00 81.62 578 PHE A N 1
ATOM 4653 C CA . PHE A 1 578 ? 18.520 -14.555 -9.760 1.00 81.62 578 PHE A CA 1
ATOM 4654 C C . PHE A 1 578 ? 19.292 -13.500 -8.954 1.00 81.62 578 PHE A C 1
ATOM 4656 O O . PHE A 1 578 ? 18.791 -12.396 -8.734 1.00 81.62 578 PHE A O 1
ATOM 4663 N N . SER A 1 579 ? 20.529 -13.784 -8.552 1.00 84.06 579 SER A N 1
ATOM 4664 C CA . SER A 1 579 ? 21.424 -12.835 -7.899 1.00 84.06 579 SER A CA 1
ATOM 4665 C C . SER A 1 579 ? 21.731 -11.645 -8.808 1.00 84.06 579 SER A C 1
ATOM 4667 O O . SER A 1 579 ? 21.791 -10.509 -8.332 1.00 84.06 579 SER A O 1
ATOM 4669 N N . TRP A 1 580 ? 21.819 -11.856 -10.125 1.00 83.12 580 TRP A N 1
ATOM 4670 C CA . TRP A 1 580 ? 22.043 -10.793 -11.103 1.00 83.12 580 TRP A CA 1
ATOM 4671 C C . TRP A 1 580 ? 20.806 -9.921 -11.248 1.00 83.12 580 TRP A C 1
ATOM 4673 O O . TRP A 1 580 ? 20.932 -8.702 -11.342 1.00 83.12 580 TRP A O 1
ATOM 4683 N N . LEU A 1 581 ? 19.611 -10.516 -11.195 1.00 74.56 581 LEU A N 1
ATOM 4684 C CA . LEU A 1 581 ? 18.346 -9.776 -11.147 1.00 74.56 581 LEU A CA 1
ATOM 4685 C C . LEU A 1 581 ? 18.262 -8.928 -9.872 1.00 74.56 581 LEU A C 1
ATOM 4687 O O . LEU A 1 581 ? 17.947 -7.737 -9.925 1.00 74.56 581 LEU A O 1
ATOM 4691 N N . LEU A 1 582 ? 18.618 -9.512 -8.725 1.00 75.94 582 LEU A N 1
ATOM 4692 C CA . LEU A 1 582 ? 18.641 -8.815 -7.440 1.00 75.94 582 LEU A CA 1
ATOM 4693 C C . LEU A 1 582 ? 19.693 -7.701 -7.395 1.00 75.94 582 LEU A C 1
ATOM 4695 O O . LEU A 1 582 ? 19.471 -6.679 -6.747 1.00 75.94 582 LEU A O 1
ATOM 4699 N N . LEU A 1 583 ? 20.823 -7.829 -8.082 1.00 73.12 583 LEU A N 1
ATOM 4700 C CA . LEU A 1 583 ? 21.830 -6.764 -8.172 1.00 73.12 583 LEU A CA 1
ATOM 4701 C C . LEU A 1 583 ? 21.570 -5.789 -9.331 1.00 73.12 583 LEU A C 1
ATOM 4703 O O . LEU A 1 583 ? 22.065 -4.659 -9.314 1.00 73.12 583 LEU A O 1
ATOM 4707 N N . GLY A 1 584 ? 20.764 -6.195 -10.309 1.00 64.19 584 GLY A N 1
ATOM 4708 C CA . GLY A 1 584 ? 20.563 -5.531 -11.596 1.00 64.19 584 GLY A CA 1
ATOM 4709 C C . GLY A 1 584 ? 21.772 -5.581 -12.536 1.00 64.19 584 GLY A C 1
ATOM 4710 O O . GLY A 1 584 ? 21.872 -4.786 -13.475 1.00 64.19 584 GLY A O 1
ATOM 4711 N N . ARG A 1 585 ? 22.740 -6.443 -12.222 1.00 75.12 585 ARG A N 1
ATOM 4712 C CA . ARG A 1 585 ? 23.996 -6.668 -12.942 1.00 75.12 585 ARG A CA 1
ATOM 4713 C C . ARG A 1 585 ? 24.676 -7.918 -12.395 1.00 75.12 585 ARG A C 1
ATOM 4715 O O . ARG A 1 585 ? 24.372 -8.348 -11.286 1.00 75.12 585 ARG A O 1
ATOM 4722 N N . GLU A 1 586 ? 25.672 -8.403 -13.122 1.00 76.00 586 GLU A N 1
ATOM 4723 C CA . GLU A 1 586 ? 26.605 -9.398 -12.602 1.00 76.00 586 GLU A CA 1
ATOM 4724 C C . GLU A 1 586 ? 27.311 -8.872 -11.321 1.00 76.00 586 GLU A C 1
ATOM 4726 O O . GLU A 1 586 ? 27.682 -7.683 -11.258 1.00 76.00 586 GLU A O 1
ATOM 4731 N N . PRO A 1 587 ? 27.462 -9.713 -10.278 1.00 81.31 587 PRO A N 1
ATOM 4732 C CA . PRO A 1 587 ? 28.250 -9.397 -9.093 1.00 81.31 587 PRO A CA 1
ATOM 4733 C C . PRO A 1 587 ? 29.691 -9.036 -9.468 1.00 81.31 587 PRO A C 1
ATOM 4735 O O . PRO A 1 587 ? 30.317 -9.705 -10.284 1.00 81.31 587 PRO A O 1
ATOM 4738 N N . TYR A 1 588 ? 30.255 -7.999 -8.846 1.00 78.25 588 TYR A N 1
ATOM 4739 C CA . TYR A 1 588 ? 31.650 -7.614 -9.094 1.00 78.25 588 TYR A CA 1
ATOM 4740 C C . TYR A 1 588 ? 32.646 -8.550 -8.406 1.00 78.25 588 TYR A C 1
ATOM 4742 O O . TYR A 1 588 ? 33.814 -8.597 -8.788 1.00 78.25 588 TYR A O 1
ATOM 4750 N N . SER A 1 589 ? 32.207 -9.258 -7.365 1.00 85.31 589 SER A N 1
ATOM 4751 C CA . SER A 1 589 ? 33.051 -10.149 -6.578 1.00 85.31 589 SER A CA 1
ATOM 4752 C C . SER A 1 589 ? 32.252 -11.299 -5.971 1.00 85.31 589 SER A C 1
ATOM 4754 O O . SER A 1 589 ? 31.045 -11.198 -5.735 1.00 85.31 589 SER A O 1
ATOM 4756 N N . ARG A 1 590 ? 32.971 -12.370 -5.611 1.00 85.06 590 ARG A N 1
ATOM 4757 C CA . ARG A 1 590 ? 32.442 -13.472 -4.794 1.00 85.06 590 ARG A CA 1
ATOM 4758 C C . ARG A 1 590 ? 31.845 -12.966 -3.478 1.00 85.06 590 ARG A C 1
ATOM 4760 O O . ARG A 1 590 ? 30.790 -13.435 -3.072 1.00 85.06 590 ARG A O 1
ATOM 4767 N N . SER A 1 591 ? 32.483 -11.990 -2.831 1.00 85.50 591 SER A N 1
ATOM 4768 C CA . SER A 1 591 ? 31.979 -11.416 -1.578 1.00 85.50 591 SER A CA 1
ATOM 4769 C C . SER A 1 591 ? 30.643 -10.694 -1.760 1.00 85.50 591 SER A C 1
ATOM 4771 O O . SER A 1 591 ? 29.769 -10.814 -0.906 1.00 85.50 591 SER A O 1
ATOM 4773 N N . GLU A 1 592 ? 30.443 -9.991 -2.880 1.00 84.94 592 GLU A N 1
ATOM 4774 C CA . GLU A 1 592 ? 29.158 -9.364 -3.201 1.00 84.94 592 GLU A CA 1
ATOM 4775 C C . GLU A 1 592 ? 28.064 -10.409 -3.405 1.00 84.94 592 GLU A C 1
ATOM 4777 O O . GLU A 1 592 ? 26.983 -10.270 -2.837 1.00 84.94 592 GLU A O 1
ATOM 4782 N N . LEU A 1 593 ? 28.375 -11.484 -4.128 1.00 87.25 593 LEU A N 1
ATOM 4783 C CA . LEU A 1 593 ? 27.457 -12.596 -4.346 1.00 87.25 593 LEU A CA 1
ATOM 4784 C C . LEU A 1 593 ? 27.073 -13.301 -3.031 1.00 87.25 593 LEU A C 1
ATOM 4786 O O . LEU A 1 593 ? 25.892 -13.500 -2.756 1.00 87.25 593 LEU A O 1
ATOM 4790 N N . LEU A 1 594 ? 28.046 -13.583 -2.158 1.00 88.31 594 LEU A N 1
ATOM 4791 C CA . LEU A 1 594 ? 27.782 -14.161 -0.835 1.00 88.31 594 LEU A CA 1
ATOM 4792 C C . LEU A 1 594 ? 26.912 -13.243 0.039 1.00 88.31 594 LEU A C 1
ATOM 4794 O O . LEU A 1 594 ? 26.057 -13.734 0.775 1.00 88.31 594 LEU A O 1
ATOM 4798 N N . MET A 1 595 ? 27.073 -11.915 -0.054 1.00 87.50 595 MET A N 1
ATOM 4799 C CA . MET A 1 595 ? 26.186 -10.971 0.640 1.00 87.50 595 MET A CA 1
ATOM 4800 C C . MET A 1 595 ? 24.744 -11.041 0.134 1.00 87.50 595 MET A C 1
ATOM 4802 O O . MET A 1 595 ? 23.826 -10.889 0.943 1.00 87.50 595 MET A O 1
ATOM 4806 N N . VAL A 1 596 ? 24.533 -11.267 -1.170 1.00 87.00 596 VAL A N 1
ATOM 4807 C CA . VAL A 1 596 ? 23.191 -11.476 -1.737 1.00 87.00 596 VAL A CA 1
ATOM 4808 C C . VAL A 1 596 ? 22.553 -12.709 -1.112 1.00 87.00 596 VAL A C 1
ATOM 4810 O O . VAL A 1 596 ? 21.464 -12.602 -0.550 1.00 87.00 596 VAL A O 1
ATOM 4813 N N . TYR A 1 597 ? 23.248 -13.848 -1.123 1.00 89.38 597 TYR A N 1
ATOM 4814 C CA . TYR A 1 597 ? 22.727 -15.089 -0.546 1.00 89.38 597 TYR A CA 1
ATOM 4815 C C . TYR A 1 597 ? 22.468 -14.975 0.952 1.00 89.38 597 TYR A C 1
ATOM 4817 O O . TYR A 1 597 ? 21.398 -15.363 1.417 1.00 89.38 597 TYR A O 1
ATOM 4825 N N . ALA A 1 598 ? 23.395 -14.374 1.704 1.00 88.06 598 ALA A N 1
ATOM 4826 C CA . ALA A 1 598 ? 23.213 -14.133 3.130 1.00 88.06 598 ALA A CA 1
ATOM 4827 C C . ALA A 1 598 ? 21.973 -13.268 3.389 1.00 88.06 598 ALA A C 1
ATOM 4829 O O . ALA A 1 598 ? 21.175 -13.575 4.267 1.00 88.06 598 ALA A O 1
ATOM 4830 N N . ALA A 1 599 ? 21.757 -12.210 2.608 1.00 86.56 599 ALA A N 1
ATOM 4831 C CA . ALA A 1 599 ? 20.581 -11.363 2.767 1.00 86.56 599 ALA A CA 1
ATOM 4832 C C . ALA A 1 599 ? 19.270 -12.063 2.357 1.00 86.56 599 ALA A C 1
ATOM 4834 O O . ALA A 1 599 ? 18.249 -11.828 3.002 1.00 86.56 599 ALA A O 1
ATOM 4835 N N . VAL A 1 600 ? 19.284 -12.927 1.335 1.00 86.94 600 VAL A N 1
ATOM 4836 C CA . VAL A 1 600 ? 18.127 -13.759 0.951 1.00 86.94 600 VAL A CA 1
ATOM 4837 C C . VAL A 1 600 ? 17.789 -14.753 2.063 1.00 86.94 600 VAL A C 1
ATOM 4839 O O . VAL A 1 600 ? 16.641 -14.801 2.499 1.00 86.94 600 VAL A O 1
ATOM 4842 N N . LEU A 1 601 ? 18.789 -15.462 2.597 1.00 86.88 601 LEU A N 1
ATOM 4843 C CA . LEU A 1 601 ? 18.629 -16.351 3.749 1.00 86.88 601 LEU A CA 1
ATOM 4844 C C . LEU A 1 601 ? 18.096 -15.594 4.969 1.00 86.88 601 LEU A C 1
ATOM 4846 O O . LEU A 1 601 ? 17.176 -16.073 5.623 1.00 86.88 601 LEU A O 1
ATOM 4850 N N . ALA A 1 602 ? 18.600 -14.390 5.247 1.00 85.50 602 ALA A N 1
ATOM 4851 C CA . ALA A 1 602 ? 18.141 -13.568 6.368 1.00 85.50 602 ALA A CA 1
ATOM 4852 C C . ALA A 1 602 ? 16.669 -13.150 6.258 1.00 85.50 602 ALA A C 1
ATOM 4854 O O . ALA A 1 602 ? 16.006 -12.958 7.272 1.00 85.50 602 ALA A O 1
ATOM 4855 N N . HIS A 1 603 ? 16.168 -12.934 5.038 1.00 82.69 603 HIS A N 1
ATOM 4856 C CA . HIS A 1 603 ? 14.761 -12.587 4.811 1.00 82.69 603 HIS A CA 1
ATOM 4857 C C . HIS A 1 603 ? 13.858 -13.824 4.754 1.00 82.69 603 HIS A C 1
ATOM 4859 O O . HIS A 1 603 ? 12.695 -13.730 5.137 1.00 82.69 603 HIS A O 1
ATOM 4865 N N . GLY A 1 604 ? 14.379 -14.963 4.288 1.00 79.94 604 GLY A N 1
ATOM 4866 C CA . GLY A 1 604 ? 13.651 -16.232 4.195 1.00 79.94 604 GLY A CA 1
ATOM 4867 C C . GLY A 1 604 ? 13.637 -17.058 5.486 1.00 79.94 604 GLY A C 1
ATOM 4868 O O . GLY A 1 604 ? 12.841 -17.984 5.609 1.00 79.94 604 GLY A O 1
ATOM 4869 N N . THR A 1 605 ? 14.492 -16.730 6.456 1.00 82.19 605 THR A N 1
ATOM 4870 C CA . THR A 1 605 ? 14.628 -17.444 7.735 1.00 82.19 605 THR A CA 1
ATOM 4871 C C . THR A 1 605 ? 14.571 -16.473 8.916 1.00 82.19 605 THR A C 1
ATOM 4873 O O . THR A 1 605 ? 14.628 -15.258 8.754 1.00 82.19 605 THR A O 1
ATOM 4876 N N . SER A 1 606 ? 14.486 -16.991 10.141 1.00 80.75 606 SER A N 1
ATOM 4877 C CA . SER A 1 606 ? 14.544 -16.188 11.372 1.00 80.75 606 SER A CA 1
ATOM 4878 C C . SER A 1 606 ? 15.972 -15.807 11.803 1.00 80.75 606 SER A C 1
ATOM 4880 O O . SER A 1 606 ? 16.181 -15.443 12.960 1.00 80.75 606 SER A O 1
ATOM 4882 N N . MET A 1 607 ? 16.965 -15.915 10.914 1.00 84.06 607 MET A N 1
ATOM 4883 C CA . MET A 1 607 ? 18.372 -15.657 11.232 1.00 84.06 607 MET A CA 1
ATOM 4884 C C . MET A 1 607 ? 18.715 -14.167 11.178 1.00 84.06 607 MET A C 1
ATOM 4886 O O . MET A 1 607 ? 18.362 -13.457 10.235 1.00 84.06 607 MET A O 1
ATOM 4890 N N . SER A 1 608 ? 19.458 -13.674 12.173 1.00 86.38 608 SER A N 1
ATOM 4891 C CA . SER A 1 608 ? 19.947 -12.297 12.152 1.00 86.38 608 SER A CA 1
ATOM 4892 C C . SER A 1 608 ? 21.187 -12.155 11.261 1.00 86.38 608 SER A C 1
ATOM 4894 O O . SER A 1 608 ? 21.931 -13.104 11.019 1.00 86.38 608 SER A O 1
ATOM 4896 N N . ALA A 1 609 ? 21.482 -10.926 10.828 1.00 84.62 609 ALA A N 1
ATOM 4897 C CA . ALA A 1 609 ? 22.725 -10.625 10.112 1.00 84.62 609 ALA A CA 1
ATOM 4898 C C . ALA A 1 609 ? 23.991 -10.990 10.912 1.00 84.62 609 ALA A C 1
ATOM 4900 O O . ALA A 1 609 ? 25.045 -11.219 10.326 1.00 84.62 609 ALA A O 1
ATOM 4901 N N . THR A 1 610 ? 23.901 -11.025 12.244 1.00 86.88 610 THR A N 1
ATOM 4902 C CA . THR A 1 610 ? 25.005 -11.452 13.110 1.00 86.88 610 THR A CA 1
ATOM 4903 C C . THR A 1 610 ? 25.175 -12.969 13.068 1.00 86.88 610 THR A C 1
ATOM 4905 O O . THR A 1 610 ? 26.305 -13.444 13.029 1.00 86.88 610 THR A O 1
ATOM 4908 N N . ASP A 1 611 ? 24.074 -13.722 13.025 1.00 86.31 611 ASP A N 1
ATOM 4909 C CA . ASP A 1 611 ? 24.109 -15.186 12.928 1.00 86.31 611 ASP A CA 1
ATOM 4910 C C . ASP A 1 611 ? 24.672 -15.625 11.573 1.00 86.31 611 ASP A C 1
ATOM 4912 O O . ASP A 1 611 ? 25.531 -16.497 11.505 1.00 86.31 611 ASP A O 1
ATOM 4916 N N . LEU A 1 612 ? 24.280 -14.942 10.497 1.00 85.69 612 LEU A N 1
ATOM 4917 C CA . LEU A 1 612 ? 24.787 -15.216 9.151 1.00 85.69 612 LEU A CA 1
ATOM 4918 C C . LEU A 1 612 ? 26.257 -14.830 8.968 1.00 85.69 612 LEU A C 1
ATOM 4920 O O . LEU A 1 612 ? 26.992 -15.550 8.302 1.00 85.69 612 LEU A O 1
ATOM 4924 N N . ALA A 1 613 ? 26.718 -13.744 9.594 1.00 86.56 613 ALA A N 1
ATOM 4925 C CA . ALA A 1 613 ? 28.141 -13.399 9.603 1.00 86.56 613 ALA A CA 1
ATOM 4926 C C . ALA A 1 613 ? 28.996 -14.447 10.340 1.00 86.56 613 ALA A C 1
ATOM 4928 O O . ALA A 1 613 ? 30.165 -14.621 10.017 1.00 86.56 613 ALA A O 1
ATOM 4929 N N . ARG A 1 614 ? 28.427 -15.173 11.315 1.00 85.88 614 ARG A N 1
ATOM 4930 C CA . ARG A 1 614 ? 29.113 -16.315 11.948 1.00 85.88 614 ARG A CA 1
ATOM 4931 C C . ARG A 1 614 ? 29.191 -17.526 11.018 1.00 85.88 614 ARG A C 1
ATOM 4933 O O . ARG A 1 614 ? 30.168 -18.259 11.087 1.00 85.88 614 ARG A O 1
ATOM 4940 N N . MET A 1 615 ? 28.189 -17.724 10.160 1.00 83.06 615 MET A N 1
ATOM 4941 C CA . MET A 1 615 ? 28.190 -18.793 9.152 1.00 83.06 615 MET A CA 1
ATOM 4942 C C . MET A 1 615 ? 29.107 -18.490 7.963 1.00 83.06 615 MET A C 1
ATOM 4944 O O . MET A 1 615 ? 29.649 -19.411 7.363 1.00 83.06 615 MET A O 1
ATOM 4948 N N . VAL A 1 616 ? 29.286 -17.210 7.625 1.00 82.31 616 VAL A N 1
ATOM 4949 C CA . VAL A 1 616 ? 30.152 -16.749 6.531 1.00 82.31 616 VAL A CA 1
ATOM 4950 C C . VAL A 1 616 ? 31.150 -15.722 7.086 1.00 82.31 616 VAL A C 1
ATOM 4952 O O . VAL A 1 616 ? 30.905 -14.518 6.978 1.00 82.31 616 VAL A O 1
ATOM 4955 N N . PRO A 1 617 ? 32.280 -16.171 7.674 1.00 75.88 617 PRO A N 1
ATOM 4956 C CA . PRO A 1 617 ? 33.218 -15.307 8.404 1.00 75.88 617 PRO A CA 1
ATOM 4957 C C . PRO A 1 617 ? 33.846 -14.192 7.557 1.00 75.88 617 PRO A C 1
ATOM 4959 O O . PRO A 1 617 ? 34.308 -13.186 8.088 1.00 75.88 617 PRO A O 1
ATOM 4962 N N . GLU A 1 618 ? 33.850 -14.356 6.231 1.00 83.06 618 GLU A N 1
ATOM 4963 C CA . GLU A 1 618 ? 34.330 -13.359 5.267 1.00 83.06 618 GLU A CA 1
ATOM 4964 C C . GLU A 1 618 ? 33.434 -12.101 5.198 1.00 83.06 618 GLU A C 1
ATOM 4966 O O . GLU A 1 618 ? 33.829 -11.091 4.612 1.00 83.06 618 GLU A O 1
ATOM 4971 N N . LEU A 1 619 ? 32.224 -12.137 5.773 1.00 86.38 619 LEU A N 1
ATOM 4972 C CA . LEU A 1 619 ? 31.243 -11.054 5.711 1.00 86.38 619 LEU A CA 1
ATOM 4973 C C . LEU A 1 619 ? 31.018 -10.398 7.076 1.00 86.38 619 LEU A C 1
ATOM 4975 O O . LEU A 1 619 ? 30.822 -11.056 8.093 1.00 86.38 619 LEU A O 1
ATOM 4979 N N . SER A 1 620 ? 30.940 -9.065 7.096 1.00 87.62 620 SER A N 1
ATOM 4980 C CA . SER A 1 620 ? 30.607 -8.331 8.319 1.00 87.62 620 SER A CA 1
ATOM 4981 C C . SER A 1 620 ? 29.084 -8.221 8.531 1.00 87.62 620 SER A C 1
ATOM 4983 O O . SER A 1 620 ? 28.330 -8.014 7.571 1.00 87.62 620 SER A O 1
ATOM 4985 N N . PRO A 1 621 ? 28.590 -8.243 9.789 1.00 86.12 621 PRO A N 1
ATOM 4986 C CA . PRO A 1 621 ? 27.165 -8.053 10.077 1.00 86.12 621 PRO A CA 1
ATOM 4987 C C . PRO A 1 621 ? 26.604 -6.719 9.559 1.00 86.12 621 PRO A C 1
ATOM 4989 O O . PRO A 1 621 ? 25.418 -6.612 9.245 1.00 86.12 621 PRO A O 1
ATOM 4992 N N . SER A 1 622 ? 27.428 -5.665 9.494 1.00 85.25 622 SER A N 1
ATOM 4993 C CA . SER A 1 622 ? 27.033 -4.363 8.941 1.00 85.25 622 SER A CA 1
ATOM 4994 C C . SER A 1 622 ? 26.793 -4.432 7.434 1.00 85.25 622 SER A C 1
ATOM 4996 O O . SER A 1 622 ? 25.778 -3.903 6.977 1.00 85.25 622 SER A O 1
ATOM 4998 N N . ALA A 1 623 ? 27.660 -5.122 6.688 1.00 83.31 623 ALA A N 1
ATOM 4999 C CA . ALA A 1 623 ? 27.523 -5.300 5.247 1.00 83.31 623 ALA A CA 1
ATOM 5000 C C . ALA A 1 623 ? 26.280 -6.133 4.890 1.00 83.31 623 ALA A C 1
ATOM 5002 O O . ALA A 1 623 ? 25.482 -5.720 4.046 1.00 83.31 623 ALA A O 1
ATOM 5003 N N . ILE A 1 624 ? 26.026 -7.227 5.622 1.00 83.81 624 ILE A N 1
ATOM 5004 C CA . ILE A 1 624 ? 24.809 -8.040 5.450 1.00 83.81 624 ILE A CA 1
ATOM 5005 C C . ILE A 1 624 ? 23.556 -7.201 5.742 1.00 83.81 624 ILE A C 1
ATOM 5007 O O . ILE A 1 624 ? 22.623 -7.183 4.940 1.00 83.81 624 ILE A O 1
ATOM 5011 N N . ARG A 1 625 ? 23.533 -6.418 6.834 1.00 82.19 625 ARG A N 1
ATOM 5012 C CA . ARG A 1 625 ? 22.403 -5.513 7.137 1.00 82.19 625 ARG A CA 1
ATOM 5013 C C . ARG A 1 625 ? 22.172 -4.468 6.050 1.00 82.19 625 ARG A C 1
ATOM 5015 O O . ARG A 1 625 ? 21.021 -4.135 5.766 1.00 82.19 625 ARG A O 1
ATOM 5022 N N . GLN A 1 626 ? 23.237 -3.921 5.471 1.00 82.50 626 GLN A N 1
ATOM 5023 C CA . GLN A 1 626 ? 23.132 -2.960 4.377 1.00 82.50 626 GLN A CA 1
ATOM 5024 C C . GLN A 1 626 ? 22.501 -3.608 3.139 1.00 82.50 626 GLN A C 1
ATOM 5026 O O . GLN A 1 626 ? 21.570 -3.035 2.568 1.00 82.50 626 GLN A O 1
ATOM 5031 N N . MET A 1 627 ? 22.931 -4.822 2.788 1.00 82.38 627 MET A N 1
ATOM 5032 C CA . MET A 1 627 ? 22.354 -5.590 1.685 1.00 82.38 627 MET A CA 1
ATOM 5033 C C . MET A 1 627 ? 20.884 -5.953 1.952 1.00 82.38 627 MET A C 1
ATOM 5035 O O . MET A 1 627 ? 20.021 -5.669 1.125 1.00 82.38 627 MET A O 1
ATOM 5039 N N . MET A 1 628 ? 20.546 -6.432 3.153 1.00 81.38 628 MET A N 1
ATOM 5040 C CA . MET A 1 628 ? 19.156 -6.697 3.552 1.00 81.38 628 MET A CA 1
ATOM 5041 C C . MET A 1 628 ? 18.256 -5.459 3.431 1.00 81.38 628 MET A C 1
ATOM 5043 O O . MET A 1 628 ? 17.122 -5.562 2.957 1.00 81.38 628 MET A O 1
ATOM 5047 N N . ARG A 1 629 ? 18.744 -4.280 3.848 1.00 74.88 629 ARG A N 1
ATOM 5048 C CA . ARG A 1 629 ? 18.012 -3.005 3.727 1.00 74.88 629 ARG A CA 1
ATOM 5049 C C . ARG A 1 629 ? 17.796 -2.609 2.271 1.00 74.88 629 ARG A C 1
ATOM 5051 O O . ARG A 1 629 ? 16.724 -2.106 1.943 1.00 74.88 629 ARG A O 1
ATOM 5058 N N . SER A 1 630 ? 18.784 -2.861 1.414 1.00 69.81 630 SER A N 1
ATOM 5059 C CA . SER A 1 630 ? 18.673 -2.617 -0.025 1.00 69.81 630 SER A CA 1
ATOM 5060 C C . SER A 1 630 ? 17.534 -3.424 -0.664 1.00 69.81 630 SER A C 1
ATOM 5062 O O . SER A 1 630 ? 16.851 -2.903 -1.543 1.00 69.81 630 SER A O 1
ATOM 5064 N N . TYR A 1 631 ? 17.259 -4.633 -0.153 1.00 65.38 631 TYR A N 1
ATOM 5065 C CA . TYR A 1 631 ? 16.174 -5.497 -0.630 1.00 65.38 631 TYR A CA 1
ATOM 5066 C C . TYR A 1 631 ? 14.816 -5.190 -0.011 1.00 65.38 631 TYR A C 1
ATOM 5068 O O . TYR A 1 631 ? 13.814 -5.194 -0.722 1.00 65.38 631 TYR A O 1
ATOM 5076 N N . ARG A 1 632 ? 14.750 -4.842 1.281 1.00 54.38 632 ARG A N 1
ATOM 5077 C CA . ARG A 1 632 ? 13.477 -4.438 1.905 1.00 54.38 632 ARG A CA 1
ATOM 5078 C C . ARG A 1 632 ? 12.903 -3.169 1.253 1.00 54.38 632 ARG A C 1
ATOM 5080 O O . ARG A 1 632 ? 11.693 -3.031 1.144 1.00 54.38 632 ARG A O 1
ATOM 5087 N N . GLY A 1 633 ? 13.767 -2.292 0.732 1.00 48.31 633 GLY A N 1
ATOM 5088 C CA . GLY A 1 633 ? 13.350 -1.158 -0.098 1.00 48.31 633 GLY A CA 1
ATOM 5089 C C . GLY A 1 633 ? 12.720 -1.530 -1.450 1.00 48.31 633 GLY A C 1
ATOM 5090 O O . GLY A 1 633 ? 12.042 -0.681 -2.016 1.00 48.31 633 GLY A O 1
ATOM 5091 N N . ARG A 1 634 ? 12.927 -2.761 -1.947 1.00 46.50 634 ARG A N 1
ATOM 5092 C CA . ARG A 1 634 ? 12.425 -3.272 -3.240 1.00 46.50 634 ARG A CA 1
ATOM 5093 C C . ARG A 1 634 ? 11.246 -4.250 -3.111 1.00 46.50 634 ARG A C 1
ATOM 5095 O O . ARG A 1 634 ? 10.448 -4.354 -4.032 1.00 46.50 634 ARG A O 1
ATOM 5102 N N . ALA A 1 635 ? 11.124 -4.963 -1.987 1.00 38.31 635 ALA A N 1
ATOM 5103 C CA . ALA A 1 635 ? 10.057 -5.949 -1.766 1.00 38.31 635 ALA A CA 1
ATOM 5104 C C . ALA A 1 635 ? 8.715 -5.329 -1.324 1.00 38.31 635 ALA A C 1
ATOM 5106 O O . ALA A 1 635 ? 7.671 -5.904 -1.583 1.00 38.31 635 ALA A O 1
ATOM 5107 N N . GLU A 1 636 ? 8.717 -4.147 -0.695 1.00 34.00 636 GLU A N 1
ATOM 5108 C CA . GLU A 1 636 ? 7.482 -3.428 -0.312 1.00 34.00 636 GLU A CA 1
ATOM 5109 C C . GLU A 1 636 ? 6.854 -2.616 -1.469 1.00 34.00 636 GLU A C 1
ATOM 5111 O O . GLU A 1 636 ? 5.902 -1.863 -1.256 1.00 34.00 636 GLU A O 1
ATOM 5116 N N . THR A 1 637 ? 7.430 -2.702 -2.673 1.00 35.28 637 THR A N 1
ATOM 5117 C CA . THR A 1 637 ? 6.957 -2.041 -3.904 1.00 35.28 637 THR A CA 1
ATOM 5118 C C . THR A 1 637 ? 6.347 -3.004 -4.929 1.00 35.28 637 THR A C 1
ATOM 5120 O O . THR A 1 637 ? 5.857 -2.530 -5.956 1.00 35.28 637 THR A O 1
ATOM 5123 N N . ALA A 1 638 ? 6.360 -4.311 -4.649 1.00 27.91 638 ALA A N 1
ATOM 5124 C CA . ALA A 1 638 ? 5.519 -5.318 -5.301 1.00 27.91 638 ALA A CA 1
ATOM 5125 C C . ALA A 1 638 ? 4.248 -5.515 -4.465 1.00 27.91 638 ALA A C 1
ATOM 5127 O O . ALA A 1 638 ? 3.173 -5.690 -5.081 1.00 27.91 638 ALA A O 1
#

Secondary structure (DSSP, 8-state):
--GGGGGGTT-SS--S---HHHHHHHSPPPHHHHHHHHTSSSHHHHHHHHHHHHHHHHHSSPPPTTSB--HHHHHHHHHHHT-PPPS-SBTHHHHTT-HHHHHHHHHHHHHHHT-B---HHHHHHHHHHHHHHHHH---HHHHHHHHHHHHHHTTB----HHHHHHHHHHHHHHHHHHHHHHHHHHH-HHHHHHHHHHTTS-BTTBS-HHHHHHPPPSS--HHHHHHHHHHHHHHHHTTTTSS--TTS-HHHHHHHHHHHHTS-HHHHTTS-HHHHHHHHHHHHHHHHHHHHHHHHHHHHHHHHHHHHHHHHHHHHTSPPHHHHHHHHHHHHHHHHT-TTS-HHHHHHHHHHHHHHHHHHHHS--HHHHHHHHHHHTHHHHHHHHHHHTTS--B-SS--HHHHHHHHHHHHHHTT--S--S-------TTTHHHHSSS-HHHHHHHHHHHHHHHHHHHHHHTSSB-TT-SSSS-GGGGSPPHHHHHHHHHHHHHHHT--SSHHHHHHHHHHHHHHHHHHHHHHHHTTSEEESSSEEE-----PPPPHHHHHHHHHHHHTS----HHHHHHHHHHHH-HHHHHHTS--SSHHHHHHHHHHHHHHHSS--HHHHHHHSTTS-HHHHHHHHHHHHHHHTT-

Sequence (638 aa):
MDHWQLAYLGMRQMPRELSEFELATFFTFSPKERALIDARRSQLYRLACAVHIGFVRMTGRTLDASKQVPKFLWAYVGAQLGITPPDMGTLSALYDRRTDTLVDHQMLAYQALGFSPMAEHQRRYVTRWLKERLAGQPSRSDMLHELKRWLYEHRVLIPHDRALKRLISQAVEVSEAALTDALVLAYGEASLDAWGALLPRPEGNQASLQQWLWAVPLRSSTHQMGELFDKIERLYKLGVQHRWPAVCNEAVVRHYARRCANRPASVSKRMVQQSRRLESACFLRYALCAATDQMSSMLRHWIRKSVNDAGRLIDAGRPDPEIKLREFAAAVKGLIADDTLTRETLCQQLDALADAATSQHRLRSRASMIREQLLLRHRLARAMLGRLVQLPFATQSAHPVIEAMEILHNLYARKANWLPNRVAVRFGRAWQPVLEGQDRKRALAAFEWGTLFALRVALRNGSVFLDHSFAFRSQATMLISGQDWQARRNHFYGHLKLPQDARAFLEPVVEHLDAGLARLRDAAVRGELRIDSAIHVDPLKAKRPEASVEALRRALFDRHPDGQLPEILLEIDSHTHFSWLLLGREPYSRSELLMVYAAVLAHGTSMSATDLARMVPELSPSAIRQMMRSYRGRAETA

Mean predicted aligned error: 13.39 Å

Foldseek 3Di:
DDPLLLLQAQDQAPPQDADPVLCCQQQDDDPLQLVLLVVDPDLVLSLVLSVQLSSCSSHVAGHDQAYFDHPVSQVSNCVVNVHDGDPDGTSCVVCPVNVVSSVVSNVSSLVRLVADEQDPVNLVVLLVVLLVCCLQAVDPPVQLSVSSVVCVVVRYRDDHPVVSSVSNVVSSVVNLQVLLVLVCVQQNLVLLLVLLVQQCPDDPPRNGPLCLLPDDDPDLDPVVLVSLLVLLVVLVVSVLQPRNDPSCDPNNLVVLLCVCNVDRSVVLVVDDSSSSSSSSSSVSLCSNQVSVQSSLVSLLVVLVVLLVVLLVVVVVVDDDPVVVVVVLVVVLVVLVPDPVDDPVVSVVVN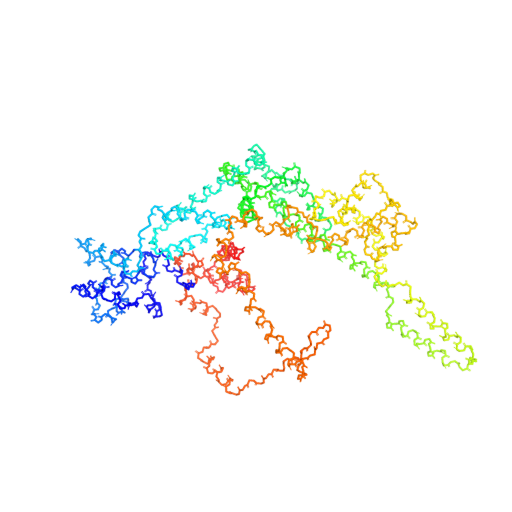VVSVCVSVVVVPPDDSVRSSLVSQLVVLVVLLVVLQSVLVAPKDAPDDDLLVLLSVQSPVCVVVVHQFDDQDDPRDAPPSLVVQLNDPGRNSNVSSSSSSSSVSSSVCQVVLRIAHCSYDNRHHPVSVDDDPVRCVVCVVVVCVVVVHDPDPCVVVVVVVVVVVVVVVVVVVCVVVVQWDDDVHIGHPPPDPDDPDPVRVVVVCVVCVVPDDDDPLVVVVVCCVNSVVVSVLVVHPDPDPQSSLLSSLLVCVVVDVDQLVNSCVVVVVDDSVSSVVSNVSVVVVPVSD